Protein AF-A0A7X8USH6-F1 (afdb_monomer)

Mean predicted aligned error: 8.1 Å

pLDDT: mean 85.69, std 13.37, range [30.23, 98.62]

Sequence (557 aa):
MNNTFALDNEIVDFIRQTSTGDCYGAYLRNTLMELMAIDISDRTTAADADRNDANITDWLCREINDLIGQNAVIRQIPSQFILAEEAESATTESCTAGRANLKVTVPGAGSDGGSGLILHAHIDQAAPALPPRSAGERVFGRGICEGQAQFALLLAQIKLLAEIENKLGRKPTRERVYQFTIGGYCPENDAPSNATDEDDAAFPVLLLQPTGLLPVVGQFGWLSYSCRLTSTNRQQSPALEIFPFVVEEIEKESNRLRAESDHPSFDAARVRHYPTCLGSFGAVTERFCPQVAIEIVAHSKANPQRIAMKIIEFLEEAMNGYVGQYGDKAAEHDSATGQARLERHFDLRILPDSEAQRFRIDVFGCRAGGP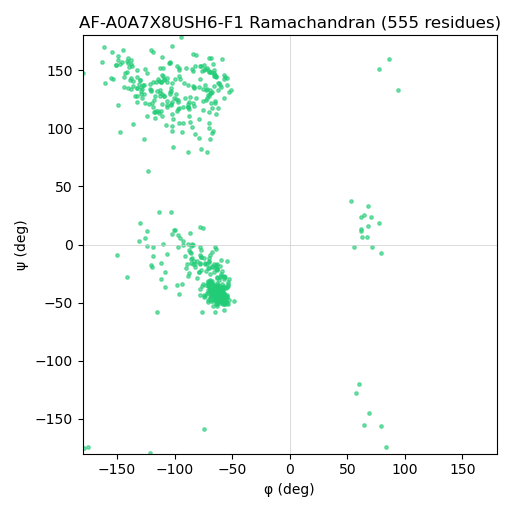RLDDGDNAIGKAAYMLGALLRIAGHFPAVQACGRLLDDGGDDRTLILRGGQCFTANHQLDEVRQRLNAAARRGVENYCRARRQRFEPDMIAMDWDSSSHEAFVEPTDSAAVEALRLAFQAIGEPWPKPTAEDFGGKALAYQTRKHPVAVFGAGRPENIRWNEGYIDIPDLQKSLAISALAAWSLIR

Solvent-accessible surface area (backbone atoms only — not comparable to full-atom values): 29026 Å² total; per-residue (Å²): 132,90,76,80,80,74,77,60,65,71,58,46,53,48,40,52,56,51,32,69,29,68,69,41,47,48,47,49,50,50,49,41,48,52,55,43,68,50,63,57,37,70,77,91,52,72,71,58,48,57,54,31,55,47,51,51,49,54,50,49,54,49,54,50,37,74,54,58,42,90,63,50,51,78,44,78,43,67,43,43,67,74,67,56,92,73,78,91,49,89,71,57,63,72,74,34,66,97,41,59,22,42,38,36,37,33,74,32,78,47,89,80,83,62,65,34,38,36,39,35,22,34,52,36,27,65,59,74,71,49,79,54,46,74,58,93,61,34,42,36,21,42,34,30,19,53,12,37,48,32,36,35,42,51,53,51,37,55,40,51,56,43,46,39,31,74,74,71,71,51,70,46,29,27,34,38,34,40,37,47,36,57,40,65,84,37,81,74,34,23,20,55,40,77,55,70,44,72,92,55,63,54,22,29,25,47,37,32,35,29,46,52,72,37,55,27,36,28,32,55,12,35,44,34,38,42,35,42,31,34,40,85,56,94,82,82,54,40,16,62,71,40,49,23,36,23,51,54,32,36,46,54,49,27,52,48,56,22,73,66,42,77,57,87,40,51,63,38,86,66,28,37,68,32,55,9,25,55,62,73,32,50,40,86,92,33,71,41,9,49,46,38,47,36,34,38,45,32,50,58,92,67,62,65,68,62,51,51,53,53,50,49,55,52,37,52,58,28,44,51,57,52,29,74,75,71,53,58,52,49,82,35,55,36,88,86,80,69,43,60,61,29,93,53,62,62,50,79,44,80,50,96,59,96,87,43,47,33,36,40,37,42,25,43,31,30,70,36,63,45,76,47,67,85,64,37,37,41,6,57,62,53,47,26,43,32,50,40,47,53,62,68,53,44,77,81,38,81,74,50,52,70,52,57,44,69,53,96,45,93,67,58,61,39,55,35,46,40,27,30,34,37,38,39,47,71,84,53,55,57,70,57,52,50,53,51,47,50,52,21,36,52,49,8,44,47,50,39,20,58,77,69,73,46,81,76,55,74,79,35,51,47,79,47,74,46,68,86,38,44,66,27,47,69,54,57,78,82,30,67,28,44,41,22,44,48,52,17,30,52,68,74,71,40,78,77,70,85,51,30,40,46,73,77,68,38,41,65,51,43,32,45,81,60,61,22,38,53,22,35,37,19,30,29,40,48,80,30,37,29,81,81,72,4,35,33,47,43,68,42,42,25,54,32,38,35,35,52,44,42,16,51,48,66,59,20,94

Structure (mmCIF, N/CA/C/O backbone):
data_AF-A0A7X8USH6-F1
#
_entry.id   AF-A0A7X8USH6-F1
#
loop_
_atom_site.group_PDB
_atom_site.id
_atom_site.type_symbol
_atom_site.label_atom_id
_atom_site.label_alt_id
_atom_site.label_comp_id
_atom_site.label_asym_id
_atom_site.label_entity_id
_atom_site.label_seq_id
_atom_site.pdbx_PDB_ins_code
_atom_site.Cartn_x
_atom_site.Cartn_y
_atom_site.Cartn_z
_atom_site.occupancy
_atom_site.B_iso_or_equiv
_atom_site.auth_seq_id
_atom_site.auth_comp_id
_atom_site.auth_asym_id
_atom_site.auth_atom_id
_atom_site.pdbx_PDB_model_num
ATOM 1 N N . MET A 1 1 ? 5.604 -15.700 34.650 1.00 32.34 1 MET A N 1
ATOM 2 C CA . MET A 1 1 ? 4.329 -15.936 35.359 1.00 32.34 1 MET A CA 1
ATOM 3 C C . MET A 1 1 ? 3.222 -15.704 34.348 1.00 32.34 1 MET A C 1
ATOM 5 O O . MET A 1 1 ? 3.032 -14.569 33.940 1.00 32.34 1 MET A O 1
ATOM 9 N N . ASN A 1 2 ? 2.589 -16.778 33.875 1.00 30.23 2 ASN A N 1
ATOM 10 C CA . ASN A 1 2 ? 1.515 -16.731 32.883 1.00 30.23 2 ASN A CA 1
ATOM 11 C C . ASN A 1 2 ? 0.206 -16.336 33.573 1.00 30.23 2 ASN A C 1
ATOM 13 O O . ASN A 1 2 ? -0.507 -17.208 34.058 1.00 30.23 2 ASN A O 1
ATOM 17 N N . ASN A 1 3 ? -0.102 -15.042 33.625 1.00 34.00 3 ASN A N 1
ATOM 18 C CA . ASN A 1 3 ? -1.482 -14.592 33.781 1.00 34.00 3 ASN A CA 1
ATOM 19 C C . ASN A 1 3 ? -1.971 -14.159 32.401 1.00 34.00 3 ASN A C 1
ATOM 21 O O . ASN A 1 3 ? -1.908 -12.989 32.038 1.00 34.00 3 ASN A O 1
ATOM 25 N N . THR A 1 4 ? -2.423 -15.125 31.606 1.00 44.06 4 THR A N 1
ATOM 26 C CA . THR A 1 4 ? -3.233 -14.849 30.421 1.00 44.06 4 THR A CA 1
ATOM 27 C C . THR A 1 4 ? -4.552 -14.281 30.936 1.00 44.06 4 THR A C 1
ATOM 29 O O . THR A 1 4 ? -5.406 -15.020 31.424 1.00 44.06 4 THR A O 1
ATOM 32 N N . PHE A 1 5 ? -4.693 -12.955 30.936 1.00 56.34 5 PHE A N 1
ATOM 33 C CA . PHE A 1 5 ? -5.919 -12.302 31.380 1.00 56.34 5 PHE A CA 1
ATOM 34 C C . PHE A 1 5 ? -7.044 -12.622 30.388 1.00 56.34 5 PHE A C 1
ATOM 36 O O . PHE A 1 5 ? -7.189 -11.952 29.365 1.00 56.34 5 PHE A O 1
ATOM 43 N N . ALA A 1 6 ? -7.855 -13.634 30.691 1.00 73.00 6 ALA A N 1
ATOM 44 C CA . ALA A 1 6 ? -9.068 -13.923 29.936 1.00 73.00 6 ALA A CA 1
ATOM 45 C C . ALA A 1 6 ? -9.994 -12.692 29.923 1.00 73.00 6 ALA A C 1
ATOM 47 O O . ALA A 1 6 ? -10.051 -11.930 30.895 1.00 73.00 6 ALA A O 1
ATOM 48 N N . LEU A 1 7 ? -10.670 -12.454 28.800 1.00 87.31 7 LEU A N 1
ATOM 49 C CA . LEU A 1 7 ? -11.732 -11.452 28.710 1.00 87.31 7 LEU A CA 1
ATOM 50 C C . LEU A 1 7 ? -12.937 -11.908 29.547 1.00 87.31 7 LEU A C 1
ATOM 52 O O . LEU A 1 7 ? -13.165 -13.106 29.699 1.00 87.31 7 LEU A O 1
ATOM 56 N N . ASP A 1 8 ? -13.677 -10.957 30.119 1.00 90.75 8 ASP A N 1
ATOM 57 C CA . ASP A 1 8 ? -14.882 -11.260 30.898 1.00 90.75 8 ASP A CA 1
ATOM 58 C C . ASP A 1 8 ? -15.945 -11.876 29.976 1.00 90.75 8 ASP A C 1
ATOM 60 O O . ASP A 1 8 ? -16.346 -11.251 28.992 1.00 90.75 8 ASP A O 1
ATOM 64 N N . ASN A 1 9 ? -16.394 -13.094 30.293 1.00 92.44 9 ASN A N 1
ATOM 65 C CA . ASN A 1 9 ? -17.360 -13.834 29.482 1.00 92.44 9 ASN A CA 1
ATOM 66 C C . ASN A 1 9 ? -18.669 -13.061 29.279 1.00 92.44 9 ASN A C 1
ATOM 68 O O . ASN A 1 9 ? -19.236 -13.129 28.193 1.00 92.44 9 ASN A O 1
ATOM 72 N N . GLU A 1 10 ? -19.130 -12.301 30.278 1.00 95.12 10 GLU A N 1
ATOM 73 C CA . GLU A 1 10 ? -20.361 -11.511 30.163 1.00 95.12 10 GLU A CA 1
ATOM 74 C C . GLU A 1 10 ? -20.215 -10.422 29.090 1.00 95.12 10 GLU A C 1
ATOM 76 O O . GLU A 1 10 ? -21.109 -10.210 28.270 1.00 95.12 10 GLU A O 1
ATOM 81 N N . ILE A 1 11 ? -19.046 -9.781 29.041 1.00 95.25 11 ILE A N 1
ATOM 82 C CA . ILE A 1 11 ? -18.720 -8.747 28.053 1.00 95.25 11 ILE A CA 1
ATOM 83 C C . ILE A 1 11 ? -18.546 -9.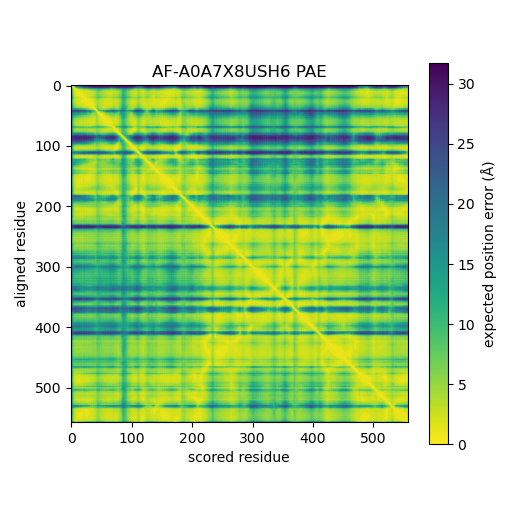366 26.667 1.00 95.25 11 ILE A C 1
ATOM 85 O O . ILE A 1 11 ? -19.043 -8.821 25.681 1.00 95.25 11 ILE A O 1
ATOM 89 N N . VAL A 1 12 ? -17.872 -10.517 26.588 1.00 96.00 12 VAL A N 1
ATOM 90 C CA . VAL A 1 12 ? -17.695 -11.268 25.339 1.00 96.00 12 VAL A CA 1
ATOM 91 C C . VAL A 1 12 ? -19.044 -11.660 24.744 1.00 96.00 12 VAL A C 1
ATOM 93 O O . VAL A 1 12 ? -19.302 -11.382 23.571 1.00 96.00 12 VAL A O 1
ATOM 96 N N . ASP A 1 13 ? -19.924 -12.258 25.547 1.00 96.12 13 ASP A N 1
ATOM 97 C CA . ASP A 1 13 ? -21.250 -12.678 25.105 1.00 96.12 13 ASP A CA 1
ATOM 98 C C . ASP A 1 13 ? -22.106 -11.478 24.688 1.00 96.12 13 ASP A C 1
ATOM 100 O O . ASP A 1 13 ? -22.746 -11.527 23.633 1.00 96.12 13 ASP A O 1
ATOM 104 N N . PHE A 1 14 ? -22.060 -10.383 25.455 1.00 97.25 14 PHE A N 1
ATOM 105 C CA . PHE A 1 14 ? -22.763 -9.149 25.119 1.00 97.25 14 PHE A CA 1
ATOM 106 C C . PHE A 1 14 ? -22.295 -8.569 23.781 1.00 97.25 14 PHE A C 1
ATOM 108 O O . PHE A 1 14 ? -23.129 -8.298 22.914 1.00 97.25 14 PHE A O 1
ATOM 115 N N . ILE A 1 15 ? -20.981 -8.414 23.572 1.00 97.00 15 ILE A N 1
ATOM 116 C CA . ILE A 1 15 ? -20.431 -7.885 22.317 1.00 97.00 15 ILE A CA 1
ATOM 117 C C . ILE A 1 15 ? -20.802 -8.796 21.148 1.00 97.00 15 ILE A C 1
ATOM 119 O O . ILE A 1 15 ? -21.286 -8.301 20.129 1.00 97.00 15 ILE A O 1
ATOM 123 N N . ARG A 1 16 ? -20.633 -10.116 21.284 1.00 94.56 16 ARG A N 1
ATOM 124 C CA . ARG A 1 16 ? -20.923 -11.077 20.211 1.00 94.56 16 ARG A CA 1
ATOM 125 C C . ARG A 1 16 ? -22.391 -11.027 19.787 1.00 94.56 16 ARG A C 1
ATOM 127 O O . ARG A 1 16 ? -22.678 -10.964 18.594 1.00 94.56 16 ARG A O 1
ATOM 134 N N . GLN A 1 17 ? -23.314 -11.040 20.748 1.00 94.81 17 GLN A N 1
ATOM 135 C CA . GLN A 1 17 ? -24.752 -11.001 20.463 1.00 94.81 17 GLN A CA 1
ATOM 136 C C . GLN A 1 17 ? -25.180 -9.650 19.887 1.00 94.81 17 GLN A C 1
ATOM 138 O O . GLN A 1 17 ? -25.958 -9.592 18.940 1.00 94.81 17 GLN A O 1
ATOM 143 N N . THR A 1 18 ? -24.659 -8.561 20.446 1.00 95.94 18 THR A N 1
ATOM 144 C CA . THR A 1 18 ? -25.104 -7.211 20.099 1.00 95.94 18 THR A CA 1
ATOM 145 C C . THR A 1 18 ? -24.584 -6.781 18.727 1.00 95.94 18 THR A C 1
ATOM 147 O O . THR A 1 18 ? -25.359 -6.296 17.906 1.00 95.94 18 THR A O 1
ATOM 150 N N . SER A 1 19 ? -23.298 -7.012 18.440 1.00 94.62 19 SER A N 1
ATOM 151 C CA . SER A 1 19 ? -22.668 -6.631 17.164 1.00 94.62 19 SER A CA 1
ATOM 152 C C . SER A 1 19 ? -23.262 -7.356 15.952 1.00 94.62 19 SER A C 1
ATOM 154 O O . SER A 1 19 ? -23.402 -6.755 14.888 1.00 94.62 19 SER A O 1
ATOM 156 N N . THR A 1 20 ? -23.661 -8.621 16.111 1.00 92.00 20 THR A N 1
ATOM 157 C CA . THR A 1 20 ? -24.249 -9.440 15.036 1.00 92.00 20 THR A CA 1
ATOM 158 C C . THR A 1 20 ? -25.760 -9.257 14.878 1.00 92.00 20 THR A C 1
ATOM 160 O O . THR A 1 20 ? -26.336 -9.752 13.914 1.00 92.00 20 THR A O 1
ATOM 163 N N . GLY A 1 21 ? -26.413 -8.522 15.782 1.00 92.88 21 GLY A N 1
ATOM 164 C CA . GLY A 1 21 ? -27.853 -8.288 15.732 1.00 92.88 21 GLY A CA 1
ATOM 165 C C . GLY A 1 21 ? -28.287 -7.299 14.644 1.00 92.88 21 GLY A C 1
ATOM 166 O O . GLY A 1 21 ? -27.552 -6.376 14.282 1.00 92.88 21 GLY A O 1
ATOM 167 N N . ASP A 1 22 ? -29.537 -7.439 14.194 1.00 94.81 22 ASP A N 1
ATOM 168 C CA . ASP A 1 22 ? -30.151 -6.608 13.144 1.00 94.81 22 ASP A CA 1
ATOM 169 C C . ASP A 1 22 ? -30.062 -5.104 13.433 1.00 94.81 22 ASP A C 1
ATOM 171 O O . ASP A 1 22 ? -29.888 -4.301 12.517 1.00 94.81 22 ASP A O 1
ATOM 175 N N . CYS A 1 23 ? -30.128 -4.708 14.709 1.00 95.50 23 CYS A N 1
ATOM 176 C CA . CYS A 1 23 ? -29.997 -3.311 15.121 1.00 95.50 23 CYS A CA 1
ATOM 177 C C . CYS A 1 23 ? -28.646 -2.709 14.709 1.00 95.50 23 CYS A C 1
ATOM 179 O O . CYS A 1 23 ? -28.606 -1.587 14.208 1.00 95.50 23 CYS A O 1
ATOM 181 N N . TYR A 1 24 ? -27.546 -3.445 14.894 1.00 96.88 24 TYR A N 1
ATOM 182 C CA . TYR A 1 24 ? -26.216 -2.977 14.502 1.00 96.88 24 TYR A CA 1
ATOM 183 C C . TYR A 1 24 ? -26.000 -3.067 12.995 1.00 96.88 24 TYR A C 1
ATOM 185 O O . TYR A 1 24 ? -25.398 -2.163 12.422 1.00 96.88 24 TYR A O 1
ATOM 193 N N . GLY A 1 25 ? -26.552 -4.091 12.337 1.00 96.56 25 GLY A N 1
ATOM 194 C CA . GLY A 1 25 ? -26.558 -4.164 10.876 1.00 96.56 25 GLY A CA 1
ATOM 195 C C . GLY A 1 25 ? -27.290 -2.976 10.234 1.00 96.56 25 GLY A C 1
ATOM 196 O O . GLY A 1 25 ? -26.803 -2.394 9.263 1.00 96.56 25 GLY A O 1
ATOM 197 N N . ALA A 1 26 ? -28.430 -2.570 10.801 1.00 96.50 26 ALA A N 1
ATOM 198 C CA . ALA A 1 26 ? -29.177 -1.390 10.372 1.00 96.50 26 ALA A CA 1
ATOM 199 C C . ALA A 1 26 ? -28.424 -0.088 10.675 1.00 96.50 26 ALA A C 1
ATOM 201 O O . ALA A 1 26 ? -28.343 0.770 9.801 1.00 96.50 26 ALA A O 1
ATOM 202 N N . TYR A 1 27 ? -27.837 0.040 11.871 1.00 96.75 27 TYR A N 1
ATOM 203 C CA . TYR A 1 27 ? -27.025 1.200 12.246 1.00 96.75 27 TYR A CA 1
ATOM 204 C C . TYR A 1 27 ? -25.860 1.401 11.271 1.00 96.75 27 TYR A C 1
ATOM 206 O O . TYR A 1 27 ? -25.796 2.429 10.609 1.00 96.75 27 TYR A O 1
ATOM 214 N N . LEU A 1 28 ? -25.011 0.382 11.091 1.00 96.50 28 LEU A N 1
ATOM 215 C CA . LEU A 1 28 ? -23.858 0.430 10.184 1.00 96.50 28 LEU A CA 1
ATOM 216 C C . LEU A 1 28 ? -24.264 0.814 8.758 1.00 96.50 28 LEU A C 1
ATOM 218 O O . LEU A 1 28 ? -23.618 1.650 8.129 1.00 96.50 28 LEU A O 1
ATOM 222 N N . ARG A 1 29 ? -25.359 0.233 8.254 1.00 95.88 29 ARG A N 1
ATOM 223 C CA . ARG A 1 29 ? -25.892 0.553 6.928 1.00 95.88 29 ARG A CA 1
ATOM 224 C C . ARG A 1 29 ? -26.350 2.004 6.834 1.00 95.88 29 ARG A C 1
ATOM 226 O O . ARG A 1 29 ? -25.988 2.675 5.877 1.00 95.88 29 ARG A O 1
ATOM 233 N N . ASN A 1 30 ? -27.152 2.473 7.784 1.00 94.81 30 ASN A N 1
ATOM 234 C CA . ASN A 1 30 ? -27.706 3.824 7.747 1.00 94.81 30 ASN A CA 1
ATOM 235 C C . ASN A 1 30 ? -26.597 4.870 7.886 1.00 94.81 30 ASN A C 1
ATOM 237 O O . ASN A 1 30 ? -26.527 5.773 7.061 1.00 94.81 30 ASN A O 1
ATOM 241 N N . THR A 1 31 ? -25.669 4.674 8.828 1.00 93.88 31 THR A N 1
ATOM 242 C CA . THR A 1 31 ? -24.485 5.525 8.995 1.00 93.88 31 THR A CA 1
ATOM 243 C C . THR A 1 31 ? -23.664 5.597 7.709 1.00 93.88 31 THR A C 1
ATOM 245 O O . THR A 1 31 ? -23.284 6.683 7.291 1.00 93.88 31 THR A O 1
ATOM 248 N N . LEU A 1 32 ? -23.431 4.468 7.031 1.00 91.69 32 LEU A N 1
ATOM 249 C CA . LEU A 1 32 ? -22.741 4.457 5.737 1.00 91.69 32 LEU A CA 1
ATOM 250 C C . LEU A 1 32 ? -23.489 5.240 4.655 1.00 91.69 32 LEU A C 1
ATOM 252 O O . LEU A 1 32 ? -22.879 6.025 3.935 1.00 91.69 32 LEU A O 1
ATOM 256 N N . MET A 1 33 ? -24.800 5.026 4.529 1.00 90.88 33 MET A N 1
ATOM 257 C CA . MET A 1 33 ? -25.626 5.729 3.544 1.00 90.88 33 MET A CA 1
ATOM 258 C C . MET A 1 33 ? -25.633 7.245 3.794 1.00 90.88 33 MET A C 1
ATOM 260 O O . MET A 1 33 ? -25.631 8.014 2.836 1.00 90.88 33 MET A O 1
ATOM 264 N N . GLU A 1 34 ? -25.627 7.678 5.055 1.00 90.31 34 GLU A N 1
ATOM 265 C CA . GLU A 1 34 ? -25.542 9.092 5.430 1.00 90.31 34 GLU A CA 1
ATOM 266 C C . GLU A 1 34 ? -24.158 9.680 5.155 1.00 90.31 34 GLU A C 1
ATOM 268 O O . GLU A 1 34 ? -24.061 10.708 4.488 1.00 90.31 34 GLU A O 1
ATOM 273 N N . LEU A 1 35 ? -23.091 9.003 5.594 1.00 86.94 35 LEU A N 1
ATOM 274 C CA . LEU A 1 35 ? -21.706 9.416 5.352 1.00 86.94 35 LEU A CA 1
ATOM 275 C C . LEU A 1 35 ? -21.430 9.620 3.864 1.00 86.94 35 LEU A C 1
ATOM 277 O O . LEU A 1 35 ? -20.860 10.627 3.466 1.00 86.94 35 LEU A O 1
ATOM 281 N N . MET A 1 36 ? -21.887 8.688 3.034 1.00 83.88 36 MET A N 1
ATOM 282 C CA . MET A 1 36 ? -21.711 8.749 1.586 1.00 83.88 36 MET A CA 1
ATOM 283 C C . MET A 1 36 ? -22.560 9.816 0.889 1.00 83.88 36 MET A C 1
ATOM 285 O O . MET A 1 36 ? -22.310 10.136 -0.273 1.00 83.88 36 MET A O 1
ATOM 289 N N . ALA A 1 37 ? -23.593 10.339 1.551 1.00 84.12 37 ALA A N 1
ATOM 290 C CA . ALA A 1 37 ? -24.348 11.478 1.041 1.00 84.12 37 ALA A CA 1
ATOM 291 C C . ALA A 1 37 ? -23.597 12.804 1.259 1.00 84.12 37 ALA A C 1
ATOM 293 O O . ALA A 1 37 ? -23.936 13.804 0.623 1.00 84.12 37 ALA A O 1
ATOM 294 N N . ILE A 1 38 ? -22.586 12.815 2.134 1.00 82.19 38 ILE A N 1
ATOM 295 C CA . ILE A 1 38 ? -21.684 13.944 2.337 1.00 82.19 38 ILE A CA 1
ATOM 296 C C . ILE A 1 38 ? -20.539 13.800 1.334 1.00 82.19 38 ILE A C 1
ATOM 298 O O . ILE A 1 38 ? -19.777 12.837 1.367 1.00 82.19 38 ILE A O 1
ATOM 302 N N . ASP A 1 39 ? -20.419 14.760 0.419 1.00 78.56 39 ASP A N 1
ATOM 303 C CA . ASP A 1 39 ? -19.298 14.784 -0.516 1.00 78.56 39 ASP A CA 1
ATOM 304 C C . ASP A 1 39 ? -18.014 15.135 0.240 1.00 78.56 39 ASP A C 1
ATOM 306 O O . ASP A 1 39 ? -17.797 16.280 0.614 1.00 78.56 39 ASP A O 1
ATOM 310 N N . ILE A 1 40 ? -17.177 14.135 0.478 1.00 73.62 40 ILE A N 1
ATOM 311 C CA . ILE A 1 40 ? -15.864 14.259 1.124 1.00 73.62 40 ILE A CA 1
ATOM 312 C C . ILE A 1 40 ? -14.741 13.922 0.137 1.00 73.62 40 ILE A C 1
ATOM 314 O O . ILE A 1 40 ? -13.699 13.384 0.516 1.00 73.62 40 ILE A O 1
ATOM 318 N N . SER A 1 41 ? -14.994 14.152 -1.157 1.00 70.69 41 SER A N 1
ATOM 319 C CA . SER A 1 41 ? -14.057 13.787 -2.207 1.00 70.69 41 SER A CA 1
ATOM 320 C C . SER A 1 41 ? -12.970 14.830 -2.458 1.00 70.69 41 SER A C 1
ATOM 322 O O . SER A 1 41 ? -13.186 16.037 -2.328 1.00 70.69 41 SER A O 1
ATOM 324 N N . ASP A 1 42 ? -11.792 14.360 -2.872 1.00 58.44 42 ASP A N 1
ATOM 325 C CA . ASP A 1 42 ? -10.674 15.231 -3.237 1.00 58.44 42 ASP A CA 1
ATOM 326 C C . ASP A 1 42 ? -10.966 16.004 -4.557 1.00 58.44 42 ASP A C 1
ATOM 328 O O . ASP A 1 42 ? -10.592 15.571 -5.646 1.00 58.44 42 ASP A O 1
ATOM 332 N N . ARG A 1 43 ? -11.554 17.210 -4.412 1.00 65.31 43 ARG A N 1
ATOM 333 C CA . ARG A 1 43 ? -11.451 18.440 -5.255 1.00 65.31 43 ARG A CA 1
ATOM 334 C C . ARG A 1 43 ? -12.469 18.734 -6.381 1.00 65.31 43 ARG A C 1
ATOM 336 O O . ARG A 1 43 ? -12.598 17.986 -7.343 1.00 65.31 43 ARG A O 1
ATOM 343 N N . THR A 1 44 ? -12.938 20.001 -6.366 1.00 50.50 44 THR A N 1
ATOM 344 C CA . THR A 1 44 ? -12.977 20.939 -7.527 1.00 50.50 44 THR A CA 1
ATOM 345 C C . THR A 1 44 ? -12.639 22.406 -7.163 1.00 50.50 44 THR A C 1
ATOM 347 O O . THR A 1 44 ? -12.101 23.106 -8.019 1.00 50.50 44 THR A O 1
ATOM 350 N N . THR A 1 45 ? -12.876 22.890 -5.924 1.00 61.72 45 THR A N 1
ATOM 351 C CA . THR A 1 45 ? -12.449 24.231 -5.430 1.00 61.72 45 THR A CA 1
ATOM 352 C C . THR A 1 45 ? -12.158 24.250 -3.912 1.00 61.72 45 THR A C 1
ATOM 354 O O . THR A 1 45 ? -12.623 23.370 -3.195 1.00 61.72 45 THR A O 1
ATOM 357 N N . ALA A 1 46 ? -11.429 25.260 -3.404 1.00 63.94 46 ALA A N 1
ATOM 358 C CA . ALA A 1 46 ? -11.130 25.416 -1.966 1.00 63.94 46 ALA A CA 1
ATOM 359 C C . ALA A 1 46 ? -12.376 25.707 -1.100 1.00 63.94 46 ALA A C 1
ATOM 361 O O . ALA A 1 46 ? -12.501 25.190 0.002 1.00 63.94 46 ALA A O 1
ATOM 362 N N . ALA A 1 47 ? -13.337 26.476 -1.620 1.00 65.81 47 ALA A N 1
ATOM 363 C CA . ALA A 1 47 ? -14.567 26.800 -0.893 1.00 65.81 47 ALA A CA 1
ATOM 364 C C . ALA A 1 47 ? -15.494 25.582 -0.717 1.00 65.81 47 ALA A C 1
ATOM 366 O O . ALA A 1 47 ? -16.221 25.492 0.272 1.00 65.81 47 ALA A O 1
ATOM 367 N N . ASP A 1 48 ? -15.480 24.646 -1.674 1.00 68.06 48 ASP A N 1
ATOM 368 C CA . ASP A 1 48 ? -16.215 23.386 -1.543 1.00 68.06 48 ASP A CA 1
ATOM 369 C C . ASP A 1 48 ? -15.587 22.490 -0.465 1.00 68.06 48 ASP A C 1
ATOM 371 O O . ASP A 1 48 ? -16.327 21.880 0.303 1.00 68.06 48 ASP A O 1
ATOM 375 N N . ALA A 1 49 ? -14.251 22.471 -0.363 1.00 67.19 49 ALA A N 1
ATOM 376 C CA . ALA A 1 49 ? -13.524 21.710 0.653 1.00 67.19 49 ALA A CA 1
ATOM 377 C C . ALA A 1 49 ? -13.839 22.203 2.074 1.00 67.19 49 ALA A C 1
ATOM 379 O O . ALA A 1 49 ? -14.282 21.406 2.894 1.00 67.19 49 ALA A O 1
ATOM 380 N N . ASP A 1 50 ? -13.735 23.512 2.333 1.00 71.00 50 ASP A N 1
ATOM 381 C CA . ASP A 1 50 ? -14.051 24.094 3.648 1.00 71.00 50 ASP A CA 1
ATOM 382 C C . ASP A 1 50 ? -15.488 23.772 4.084 1.00 71.00 50 ASP A C 1
ATOM 384 O O . ASP A 1 50 ? -15.747 23.400 5.229 1.00 71.00 50 ASP A O 1
ATOM 388 N N . ARG A 1 51 ? -16.449 23.893 3.157 1.00 76.25 51 ARG A N 1
ATOM 389 C CA . ARG A 1 51 ? -17.859 23.589 3.431 1.00 76.25 51 ARG A CA 1
ATOM 390 C C . ARG A 1 51 ? -18.064 22.107 3.735 1.00 76.25 51 ARG A C 1
ATOM 392 O O . ARG A 1 51 ? -18.840 21.777 4.628 1.00 76.25 51 ARG A O 1
ATOM 399 N N . ASN A 1 52 ? -17.426 21.222 2.979 1.00 77.19 52 ASN A N 1
ATOM 400 C CA . ASN A 1 52 ? -17.592 19.782 3.134 1.00 77.19 52 ASN A CA 1
ATOM 401 C C . ASN A 1 52 ? -16.913 19.269 4.413 1.00 77.19 52 ASN A C 1
ATOM 403 O O . ASN A 1 52 ? -17.539 18.512 5.154 1.00 77.19 52 ASN A O 1
ATOM 407 N N . ASP A 1 53 ? -15.708 19.756 4.726 1.00 77.31 53 ASP A N 1
ATOM 408 C CA . ASP A 1 53 ? -14.992 19.466 5.973 1.00 77.31 53 ASP A CA 1
ATOM 409 C C . ASP A 1 53 ? -15.769 19.993 7.197 1.00 77.31 53 ASP A C 1
ATOM 411 O O . ASP A 1 53 ? -15.887 19.301 8.214 1.00 77.31 53 ASP A O 1
ATOM 415 N N . ALA A 1 54 ? -16.382 21.179 7.096 1.00 81.56 54 ALA A N 1
ATOM 416 C CA . ALA A 1 54 ? -17.282 21.689 8.130 1.00 81.56 54 ALA A CA 1
ATOM 417 C C . ALA A 1 54 ? -18.531 20.804 8.283 1.00 81.56 54 ALA A C 1
ATOM 419 O O . ALA A 1 54 ? -18.874 20.418 9.397 1.00 81.56 54 ALA A O 1
ATOM 420 N N . ASN A 1 55 ? -19.173 20.416 7.174 1.00 85.12 55 ASN A N 1
ATOM 421 C CA . ASN A 1 55 ? -20.363 19.562 7.194 1.00 85.12 55 ASN A CA 1
ATOM 422 C C . ASN A 1 55 ? -20.091 18.204 7.851 1.00 85.12 55 ASN A C 1
ATOM 424 O O . ASN A 1 55 ? -20.895 17.754 8.672 1.0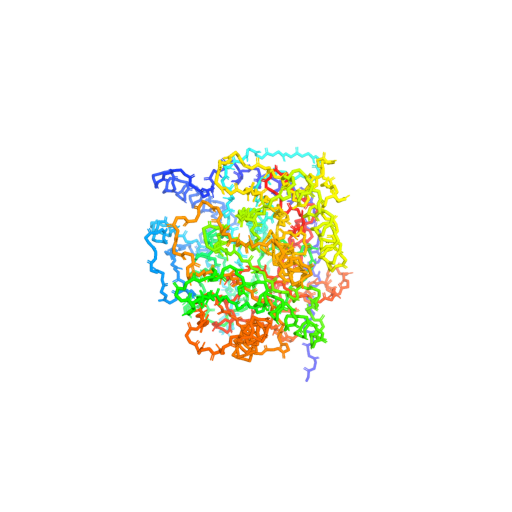0 85.12 55 ASN A O 1
ATOM 428 N N . ILE A 1 56 ? -18.980 17.547 7.500 1.00 85.12 56 ILE A N 1
ATOM 429 C CA . ILE A 1 56 ? -18.635 16.256 8.097 1.00 85.12 56 ILE A CA 1
ATOM 430 C C . ILE A 1 56 ? -18.243 16.406 9.564 1.00 85.12 56 ILE A C 1
ATOM 432 O O . ILE A 1 56 ? -18.640 15.579 10.381 1.00 85.12 56 ILE A O 1
ATOM 436 N N . THR A 1 57 ? -17.532 17.477 9.920 1.00 86.69 57 THR A N 1
ATOM 437 C CA . THR A 1 57 ? -17.160 17.747 11.311 1.00 86.69 57 THR A CA 1
ATOM 438 C C . THR A 1 57 ? -18.393 17.992 12.172 1.00 86.69 57 THR A C 1
ATOM 440 O O . THR A 1 57 ? -18.517 17.394 13.239 1.00 86.69 57 THR A O 1
ATOM 443 N N . ASP A 1 58 ? -19.337 18.808 11.700 1.00 89.25 58 ASP A N 1
ATOM 444 C CA . ASP A 1 58 ? -20.590 19.084 12.400 1.00 89.25 58 ASP A CA 1
ATOM 445 C C . ASP A 1 58 ? -21.436 17.817 12.542 1.00 89.25 58 ASP A C 1
ATOM 447 O O . ASP A 1 58 ? -21.958 17.535 13.623 1.00 89.25 58 ASP A O 1
ATOM 451 N N . TRP A 1 59 ? -21.558 17.027 11.469 1.00 91.38 59 TRP A N 1
ATOM 452 C CA . TRP A 1 59 ? -22.266 15.749 11.516 1.00 91.38 59 TRP A CA 1
ATOM 453 C C . TRP A 1 59 ? -21.615 14.798 12.529 1.00 91.38 59 TRP A C 1
ATOM 455 O O . TRP A 1 59 ? -22.305 14.311 13.421 1.00 91.38 59 TRP A O 1
ATOM 465 N N . LEU A 1 60 ? -20.291 14.632 12.484 1.00 89.94 60 LEU A N 1
ATOM 466 C CA . LEU A 1 60 ? -19.553 13.751 13.387 1.00 89.94 60 LEU A CA 1
ATOM 467 C C . LEU A 1 60 ? -19.666 14.204 14.851 1.00 89.94 60 LEU A C 1
ATOM 469 O O . LEU A 1 60 ? -19.884 13.380 15.738 1.00 89.94 60 LEU A O 1
ATOM 473 N N . CYS A 1 61 ? -19.568 15.509 15.116 1.00 90.69 61 CYS A N 1
ATOM 474 C CA . CYS A 1 61 ? -19.752 16.057 16.459 1.00 90.69 61 CYS A CA 1
ATOM 475 C C . CYS A 1 61 ? -21.149 15.755 17.009 1.00 90.69 61 CYS A C 1
ATOM 477 O O . CYS A 1 61 ? -21.275 15.425 18.188 1.00 90.69 61 CYS A O 1
ATOM 479 N N . ARG A 1 62 ? -22.200 15.866 16.185 1.00 91.81 62 ARG A N 1
ATOM 480 C CA . ARG A 1 62 ? -23.566 15.512 16.606 1.00 91.81 62 ARG A CA 1
ATOM 481 C C . ARG A 1 62 ? -23.678 14.028 16.924 1.00 91.81 62 ARG A C 1
ATOM 483 O O . ARG A 1 62 ? -24.083 13.702 18.032 1.00 91.81 62 ARG A O 1
ATOM 490 N N . GLU A 1 63 ? -23.228 13.160 16.020 1.00 92.94 63 GLU A N 1
ATOM 491 C CA . GLU A 1 63 ? -23.288 11.708 16.226 1.00 92.94 63 GLU A CA 1
ATOM 492 C C . GLU A 1 63 ? -22.553 11.285 17.504 1.00 92.94 63 GLU A C 1
ATOM 494 O O . GLU A 1 63 ? -23.093 10.554 18.328 1.00 92.94 63 GLU A O 1
ATOM 499 N N . ILE A 1 64 ? -21.340 11.792 17.743 1.00 92.50 64 ILE A N 1
ATOM 500 C CA . ILE A 1 64 ? -20.587 11.470 18.965 1.00 92.50 64 ILE A CA 1
ATOM 501 C C . ILE A 1 64 ? -21.326 11.950 20.218 1.00 92.50 64 ILE A C 1
ATOM 503 O O . ILE A 1 64 ? -21.420 11.203 21.195 1.00 92.50 64 ILE A O 1
ATOM 507 N N . ASN A 1 65 ? -21.857 13.175 20.205 1.00 92.12 65 ASN A N 1
ATOM 508 C CA . ASN A 1 65 ? -22.616 13.701 21.338 1.00 92.12 65 ASN A CA 1
ATOM 509 C C . ASN A 1 65 ? -23.887 12.880 21.604 1.00 92.12 65 ASN A C 1
ATOM 511 O O . ASN A 1 65 ? -24.223 12.655 22.764 1.00 92.12 65 ASN A O 1
ATOM 515 N N . ASP A 1 66 ? -24.557 12.380 20.568 1.00 92.06 66 ASP A N 1
ATOM 516 C CA . ASP A 1 66 ? -25.734 11.522 20.724 1.00 92.06 66 ASP A CA 1
ATOM 517 C C . ASP A 1 66 ? -25.367 10.135 21.280 1.00 92.06 66 ASP A C 1
ATOM 519 O O . ASP A 1 66 ? -26.128 9.547 22.053 1.00 92.06 66 ASP A O 1
ATOM 523 N N . LEU A 1 67 ? -24.182 9.616 20.940 1.00 92.50 67 LEU A N 1
ATOM 524 C CA . LEU A 1 67 ? -23.713 8.308 21.401 1.00 92.50 67 LEU A CA 1
ATOM 525 C C . LEU A 1 67 ? -23.194 8.309 22.844 1.00 92.50 67 LEU A C 1
ATOM 527 O O . LEU A 1 67 ? -23.467 7.365 23.589 1.00 92.50 67 LEU A O 1
ATOM 531 N N . ILE A 1 68 ? -22.402 9.314 23.228 1.00 90.06 68 ILE A N 1
ATOM 532 C CA . ILE A 1 68 ? -21.678 9.329 24.514 1.00 90.06 68 ILE A CA 1
ATOM 533 C C . ILE A 1 68 ? -21.837 10.622 25.321 1.00 90.06 68 ILE A C 1
ATOM 535 O O . ILE A 1 68 ? -21.279 10.731 26.416 1.00 90.06 68 ILE A O 1
ATOM 539 N N . GLY A 1 69 ? -22.636 11.578 24.846 1.00 83.12 69 GLY A N 1
ATOM 540 C CA . GLY A 1 69 ? -22.879 12.848 25.527 1.00 83.12 69 GLY A CA 1
ATOM 541 C C . GLY A 1 69 ? -21.626 13.716 25.647 1.00 83.12 69 GLY A C 1
ATOM 542 O O . GLY A 1 69 ? -20.650 13.560 24.919 1.00 83.12 69 GLY A O 1
ATOM 543 N N . GLN A 1 70 ? -21.623 14.603 26.645 1.00 78.75 70 GLN A N 1
ATOM 544 C CA . GLN A 1 70 ? -20.494 15.497 26.952 1.00 78.75 70 GLN A CA 1
ATOM 545 C C . GLN A 1 70 ? -19.315 14.790 27.649 1.00 78.75 70 GLN A C 1
ATOM 547 O O . GLN A 1 70 ? -18.433 15.447 28.195 1.00 78.75 70 GLN A O 1
ATOM 552 N N . ASN A 1 71 ? -19.289 13.455 27.651 1.00 82.38 71 ASN A N 1
ATOM 553 C CA . ASN A 1 71 ? -18.204 12.680 28.251 1.00 82.38 71 ASN A CA 1
ATOM 554 C C . ASN A 1 71 ? -16.943 12.647 27.372 1.00 82.38 71 ASN A C 1
ATOM 556 O O . ASN A 1 71 ? -15.940 12.080 27.791 1.00 82.38 71 ASN A O 1
ATOM 560 N N . ALA A 1 72 ? -16.981 13.219 26.166 1.00 89.69 72 ALA A N 1
ATOM 561 C CA . ALA A 1 72 ? -15.845 13.290 25.258 1.00 89.69 72 ALA A CA 1
ATOM 562 C C . ALA A 1 72 ? -15.303 14.715 25.116 1.00 89.69 72 ALA A C 1
ATOM 564 O O . ALA A 1 72 ? -16.056 15.687 25.075 1.00 89.69 72 ALA A O 1
ATOM 565 N N . VAL A 1 73 ? -13.986 14.824 24.957 1.00 91.38 73 VAL A N 1
ATOM 566 C CA . VAL A 1 73 ? -13.317 16.044 24.507 1.00 91.38 73 VAL A CA 1
ATOM 567 C C . VAL A 1 73 ? -13.057 15.912 23.013 1.00 91.38 73 VAL A C 1
ATOM 569 O O . VAL A 1 73 ? -12.282 15.058 22.588 1.00 91.38 73 VAL A O 1
ATOM 572 N N . ILE A 1 74 ? -13.704 16.759 22.216 1.00 91.00 74 ILE A N 1
ATOM 573 C CA . ILE A 1 74 ? -13.541 16.793 20.760 1.00 91.00 74 ILE A CA 1
ATOM 574 C C . ILE A 1 74 ? -12.599 17.945 20.399 1.00 91.00 74 ILE A C 1
ATOM 576 O O . ILE A 1 74 ? -12.826 19.086 20.802 1.00 91.00 74 ILE A O 1
ATOM 580 N N . ARG A 1 75 ? -11.536 17.651 19.646 1.00 90.00 75 ARG A N 1
ATOM 581 C CA . ARG A 1 75 ? -10.551 18.626 19.162 1.00 90.00 75 ARG A CA 1
ATOM 582 C C . ARG A 1 75 ? -10.374 18.489 17.655 1.00 90.00 75 ARG A C 1
ATOM 584 O O . ARG A 1 75 ? -10.250 17.380 17.142 1.00 90.00 75 ARG A O 1
ATOM 591 N N . GLN A 1 76 ? -10.309 19.621 16.964 1.00 87.06 76 GLN A N 1
ATOM 592 C CA . GLN A 1 76 ? -9.816 19.680 15.592 1.00 87.06 76 GLN A CA 1
ATOM 593 C C . GLN A 1 76 ? -8.298 19.858 15.631 1.00 87.06 76 GLN A C 1
ATOM 595 O O . GLN A 1 76 ? -7.798 20.799 16.248 1.00 87.06 76 GLN A O 1
ATOM 600 N N . ILE A 1 77 ? -7.575 18.940 15.002 1.00 85.06 77 ILE A N 1
ATOM 601 C CA . ILE A 1 77 ? -6.119 18.959 14.897 1.00 85.06 77 ILE A CA 1
ATOM 602 C C . ILE A 1 77 ? -5.773 19.344 13.459 1.00 85.06 77 ILE A C 1
ATOM 604 O O . ILE A 1 77 ? -6.157 18.611 12.547 1.00 85.06 77 ILE A O 1
ATOM 608 N N . PRO A 1 78 ? -5.074 20.467 13.217 1.00 82.12 78 PRO A N 1
ATOM 609 C CA . PRO A 1 78 ? -4.695 20.863 11.865 1.00 82.12 78 PRO A CA 1
ATOM 610 C C . PRO A 1 78 ? -4.001 19.720 11.116 1.00 82.12 78 PRO A C 1
ATOM 612 O O . PRO A 1 78 ? -3.102 19.064 11.658 1.00 82.12 78 PRO A O 1
ATOM 615 N N . SER A 1 79 ? -4.420 19.469 9.876 1.00 75.25 79 SER A N 1
ATOM 616 C CA . SER A 1 79 ? -3.750 18.475 9.042 1.00 75.25 79 SER A CA 1
ATOM 617 C C . SER A 1 79 ? -2.386 19.015 8.627 1.00 75.25 79 SER A C 1
ATOM 619 O O . SER A 1 79 ? -2.278 20.142 8.148 1.00 75.25 79 SER A O 1
ATOM 621 N N . GLN A 1 80 ? -1.336 18.227 8.838 1.00 70.75 80 GLN A N 1
ATOM 622 C CA . GLN A 1 80 ? 0.041 18.610 8.540 1.00 70.75 80 GLN A CA 1
ATOM 623 C C . GLN A 1 80 ? 0.801 17.419 7.970 1.00 70.75 80 GLN A C 1
ATOM 625 O O . GLN A 1 80 ? 0.571 16.277 8.366 1.00 70.75 80 GLN A O 1
ATOM 630 N N . PHE A 1 81 ? 1.752 17.713 7.091 1.00 65.50 81 PHE A N 1
ATOM 631 C CA . PHE A 1 81 ? 2.683 16.732 6.556 1.00 65.50 81 PHE A CA 1
ATOM 632 C C . PHE A 1 81 ? 3.740 16.386 7.605 1.00 65.50 81 PHE A C 1
ATOM 634 O O . PHE A 1 81 ? 4.430 17.273 8.099 1.00 65.50 81 PHE A O 1
ATOM 641 N N . ILE A 1 82 ? 3.865 15.103 7.951 1.00 66.56 82 ILE A N 1
ATOM 642 C CA . ILE A 1 82 ? 4.756 14.661 9.041 1.00 66.56 82 ILE A CA 1
ATOM 643 C C . ILE A 1 82 ? 5.795 13.604 8.637 1.00 66.56 82 ILE A C 1
ATOM 645 O O . ILE A 1 82 ? 6.569 13.180 9.496 1.00 66.56 82 ILE A O 1
ATOM 649 N N . LEU A 1 83 ? 5.801 13.159 7.372 1.00 56.50 83 LEU A N 1
ATOM 650 C CA . LEU A 1 83 ? 6.795 12.217 6.825 1.00 56.50 83 LEU A CA 1
ATOM 651 C C . LEU A 1 83 ? 7.624 12.782 5.655 1.00 56.50 83 LEU A C 1
ATOM 653 O O . LEU A 1 83 ? 8.605 12.159 5.269 1.00 56.50 83 LEU A O 1
ATOM 657 N N . ALA A 1 84 ? 7.274 13.947 5.103 1.00 49.50 84 ALA A N 1
ATOM 658 C CA . ALA A 1 84 ? 8.048 14.595 4.045 1.00 49.50 84 ALA A CA 1
ATOM 659 C C . ALA A 1 84 ? 8.887 15.729 4.648 1.00 49.50 84 ALA A C 1
ATOM 661 O O . ALA A 1 84 ? 8.333 16.756 5.032 1.00 49.50 84 ALA A O 1
ATOM 662 N N . GLU A 1 85 ? 10.208 15.556 4.747 1.00 39.25 85 GLU A N 1
ATOM 663 C CA . GLU A 1 85 ? 11.092 16.637 5.214 1.00 39.25 85 GLU A CA 1
ATOM 664 C C . GLU A 1 85 ? 11.221 17.792 4.205 1.00 39.25 85 GLU A C 1
ATOM 666 O O . GLU A 1 85 ? 11.512 18.904 4.626 1.00 39.25 85 GLU A O 1
ATOM 671 N N . GLU A 1 86 ? 10.918 17.612 2.915 1.00 41.62 86 GLU A N 1
ATOM 672 C CA . GLU A 1 86 ? 10.935 18.709 1.931 1.00 41.62 86 GLU A CA 1
ATOM 673 C C . GLU A 1 86 ? 9.871 18.494 0.842 1.00 41.62 86 GLU A C 1
ATOM 675 O O . GLU A 1 86 ? 10.074 17.770 -0.132 1.00 41.62 86 GLU A O 1
ATOM 680 N N . ALA A 1 87 ? 8.705 19.124 0.997 1.00 38.81 87 ALA A N 1
ATOM 681 C CA . ALA A 1 87 ? 7.695 19.212 -0.054 1.00 38.81 87 ALA A CA 1
ATOM 682 C C . ALA A 1 87 ? 7.959 20.450 -0.930 1.00 38.81 87 ALA A C 1
ATOM 684 O O . ALA A 1 87 ? 7.329 21.491 -0.770 1.00 38.81 87 ALA A O 1
ATOM 685 N N . GLU A 1 88 ? 8.906 20.354 -1.865 1.00 35.00 88 GLU A N 1
ATOM 686 C CA . GLU A 1 88 ? 9.302 21.468 -2.747 1.00 35.00 88 GLU A CA 1
ATOM 687 C C . GLU A 1 88 ? 8.326 21.745 -3.917 1.00 35.00 88 GLU A C 1
ATOM 689 O O . GLU A 1 88 ? 8.653 22.471 -4.856 1.00 35.00 88 GLU A O 1
ATOM 694 N N . SER A 1 89 ? 7.097 21.211 -3.891 1.00 39.53 89 SER A N 1
ATOM 695 C CA . SER A 1 89 ? 6.109 21.463 -4.949 1.00 39.53 89 SER A CA 1
ATOM 696 C C . SER A 1 89 ? 4.910 22.281 -4.453 1.00 39.53 89 SER A C 1
ATOM 698 O O . SER A 1 89 ? 4.277 21.969 -3.448 1.00 39.53 89 SER A O 1
ATOM 700 N N . ALA A 1 90 ? 4.553 23.337 -5.186 1.00 32.28 90 ALA A N 1
ATOM 701 C CA . ALA A 1 90 ? 3.421 24.223 -4.883 1.00 32.28 90 ALA A CA 1
ATOM 702 C C . ALA A 1 90 ? 2.034 23.530 -4.938 1.00 32.28 90 ALA A C 1
ATOM 704 O O . ALA A 1 90 ? 1.016 24.149 -4.636 1.00 32.28 90 ALA A O 1
ATOM 705 N N . THR A 1 91 ? 1.966 22.249 -5.317 1.00 46.62 91 THR A N 1
ATOM 706 C CA . THR A 1 91 ? 0.753 21.418 -5.242 1.00 46.62 91 THR A CA 1
ATOM 707 C C . THR A 1 91 ? 0.468 20.901 -3.829 1.00 46.62 91 THR A C 1
ATOM 709 O O . THR A 1 91 ? -0.697 20.655 -3.510 1.00 46.62 91 THR A O 1
ATOM 712 N N . THR A 1 92 ? 1.493 20.818 -2.977 1.00 47.97 92 THR A N 1
ATOM 713 C CA . THR A 1 92 ? 1.453 20.154 -1.663 1.00 47.97 92 THR A CA 1
ATOM 714 C C . THR A 1 92 ? 0.674 20.959 -0.612 1.00 47.97 92 THR A C 1
ATOM 716 O O . THR A 1 92 ? -0.199 20.417 0.057 1.00 47.97 92 THR A O 1
ATOM 719 N N . GLU A 1 93 ? 0.872 22.283 -0.515 1.00 49.09 93 GLU A N 1
ATOM 720 C CA . GLU A 1 93 ? 0.127 23.141 0.435 1.00 49.09 93 GLU A CA 1
ATOM 721 C C . GLU A 1 93 ? -1.397 23.107 0.205 1.00 49.09 93 GLU A C 1
ATOM 723 O O . GLU A 1 93 ? -2.176 23.259 1.142 1.00 49.09 93 GLU A O 1
ATOM 728 N N . SER A 1 94 ? -1.846 22.844 -1.028 1.00 55.03 94 SER A N 1
ATOM 729 C CA . SER A 1 94 ? -3.275 22.848 -1.366 1.00 55.03 94 SER A CA 1
ATOM 730 C C . SER A 1 94 ? -4.075 21.672 -0.789 1.00 55.03 94 SER A C 1
ATOM 732 O O . SER A 1 94 ? -5.296 21.768 -0.707 1.00 55.03 94 SER A O 1
ATOM 734 N N . CYS A 1 95 ? -3.427 20.561 -0.411 1.00 56.97 95 CYS A N 1
ATOM 735 C CA . CYS A 1 95 ? -4.110 19.354 0.082 1.00 56.97 95 CYS A CA 1
ATOM 736 C C . CYS A 1 95 ? -4.529 19.447 1.556 1.00 56.97 95 CYS A C 1
ATOM 738 O O . CYS A 1 95 ? -5.491 18.793 1.957 1.00 56.97 95 CYS A O 1
ATOM 740 N N . THR A 1 96 ? -3.789 20.214 2.359 1.00 62.19 96 THR A N 1
ATOM 741 C CA . THR A 1 96 ? -3.910 20.252 3.828 1.00 62.19 96 THR A CA 1
ATOM 742 C C . THR A 1 96 ? -4.269 21.630 4.371 1.00 62.19 96 THR A C 1
ATOM 744 O O . THR A 1 96 ? -4.770 21.725 5.492 1.00 62.19 96 THR A O 1
ATOM 747 N N . ALA A 1 97 ? -4.060 22.702 3.596 1.00 65.00 97 ALA A N 1
ATOM 748 C CA . ALA A 1 97 ? -4.379 24.060 4.020 1.00 65.00 97 ALA A CA 1
ATOM 749 C C . ALA A 1 97 ? -5.858 24.206 4.407 1.00 65.00 97 ALA A C 1
ATOM 751 O O . ALA A 1 97 ? -6.750 23.893 3.625 1.00 65.00 97 ALA A O 1
ATOM 752 N N . GLY A 1 98 ? -6.103 24.707 5.622 1.00 67.31 98 GLY A N 1
ATOM 753 C CA . GLY A 1 98 ? -7.449 24.960 6.151 1.00 67.31 98 GLY A CA 1
ATOM 754 C C . GLY A 1 98 ? -8.180 23.727 6.686 1.00 67.31 98 GLY A C 1
ATOM 755 O O . GLY A 1 98 ? -9.220 23.885 7.319 1.00 67.31 98 GLY A O 1
ATOM 756 N N . ARG A 1 99 ? -7.628 22.520 6.506 1.00 76.38 99 ARG A N 1
ATOM 757 C CA . ARG A 1 99 ? -8.286 21.273 6.901 1.00 76.38 99 ARG A CA 1
ATOM 758 C C . ARG A 1 99 ? -7.797 20.758 8.258 1.00 76.38 99 ARG A C 1
ATOM 760 O O . ARG A 1 99 ? -6.657 21.003 8.668 1.00 76.38 99 ARG A O 1
ATOM 767 N N . ALA A 1 100 ? -8.641 20.000 8.953 1.00 80.31 100 ALA A N 1
ATOM 768 C CA . ALA A 1 100 ? -8.313 19.421 10.253 1.00 80.31 100 ALA A CA 1
ATOM 769 C C . ALA A 1 100 ? -8.804 17.976 10.396 1.00 80.31 100 ALA A C 1
ATOM 771 O O . ALA A 1 100 ? -9.904 17.626 9.979 1.00 80.31 100 ALA A O 1
ATOM 772 N N . ASN A 1 101 ? -7.991 17.154 11.052 1.00 85.56 101 ASN A N 1
ATOM 773 C CA . ASN A 1 101 ? -8.395 15.857 11.575 1.00 85.56 101 ASN A CA 1
ATOM 774 C C . ASN A 1 101 ? -9.260 16.059 12.826 1.00 85.56 101 ASN A C 1
ATOM 776 O O . ASN A 1 101 ? -9.031 16.999 13.593 1.00 85.56 101 ASN A O 1
ATOM 780 N N . LEU A 1 102 ? -10.192 15.147 13.104 1.00 88.31 102 LEU A N 1
ATOM 781 C CA . LEU A 1 102 ? -10.928 15.154 14.368 1.00 88.31 102 LEU A CA 1
ATOM 782 C C . LEU A 1 102 ? -10.324 14.144 15.347 1.00 88.31 102 LEU A C 1
ATOM 784 O O . LEU A 1 102 ? -10.209 12.955 15.050 1.00 88.31 102 LEU A O 1
ATOM 788 N N . LYS A 1 103 ? -9.962 14.620 16.539 1.00 91.75 103 LYS A N 1
ATOM 789 C CA . LYS A 1 103 ? -9.541 13.802 17.679 1.00 91.75 103 LYS A CA 1
ATOM 790 C C . LYS A 1 103 ? -10.626 13.842 18.747 1.00 91.75 103 LYS A C 1
ATOM 792 O O . LYS A 1 103 ? -11.067 14.914 19.158 1.00 91.75 103 LYS A O 1
ATOM 797 N N . VAL A 1 104 ? -11.049 12.669 19.201 1.00 93.25 104 VAL A N 1
ATOM 798 C CA . VAL A 1 104 ? -12.110 12.501 20.194 1.00 93.25 104 VAL A CA 1
ATOM 799 C C . VAL A 1 104 ? -11.548 11.693 21.345 1.00 93.25 104 VAL A C 1
ATOM 801 O O . VAL A 1 104 ? -11.280 10.501 21.208 1.00 93.25 104 VAL A O 1
ATOM 804 N N . THR A 1 105 ? -11.374 12.345 22.483 1.00 93.81 105 THR A N 1
ATOM 805 C CA . THR A 1 105 ? -10.815 11.732 23.683 1.00 93.81 105 THR A CA 1
ATOM 806 C C . THR A 1 105 ? -11.932 11.420 24.666 1.00 93.81 105 THR A C 1
ATOM 808 O O . THR A 1 105 ? -12.672 12.314 25.074 1.00 93.81 105 THR A O 1
ATOM 811 N N . VAL A 1 106 ? -12.056 10.152 25.057 1.00 93.50 106 VAL A N 1
ATOM 812 C CA . VAL A 1 106 ? -13.000 9.694 26.079 1.00 93.50 106 VAL A CA 1
ATOM 813 C C . VAL A 1 106 ? -12.201 9.196 27.284 1.00 93.50 106 VAL A C 1
ATOM 815 O O . VAL A 1 106 ? -11.511 8.176 27.163 1.00 93.50 106 VAL A O 1
ATOM 818 N N . PRO A 1 107 ? -12.285 9.876 28.439 1.00 90.56 107 PRO A N 1
ATOM 819 C CA . PRO A 1 107 ? -11.497 9.533 29.610 1.00 90.56 107 PRO A CA 1
ATOM 820 C C . PRO A 1 107 ? -11.903 8.164 30.168 1.00 90.56 107 PRO A C 1
ATOM 822 O O . PRO A 1 107 ? -13.056 7.732 30.061 1.00 90.56 107 PRO A O 1
ATOM 825 N N . GLY A 1 108 ? -10.934 7.485 30.779 1.00 88.25 108 GLY A N 1
ATOM 826 C CA . GLY A 1 108 ? -11.172 6.284 31.575 1.00 88.25 108 GLY A CA 1
ATOM 827 C C . GLY A 1 108 ? -11.641 6.617 32.993 1.00 88.25 108 GLY A C 1
ATOM 828 O O . GLY A 1 108 ? -11.485 7.737 33.474 1.00 88.25 108 GLY A O 1
ATOM 829 N N . ALA A 1 109 ? -12.205 5.627 33.683 1.00 85.19 109 ALA A N 1
ATOM 830 C CA . ALA A 1 109 ? -12.617 5.739 35.083 1.00 85.19 109 ALA A CA 1
ATOM 831 C C . ALA A 1 109 ? -11.478 5.476 36.091 1.00 85.19 109 ALA A C 1
ATOM 833 O O . ALA A 1 109 ? -11.667 5.689 37.288 1.00 85.19 109 ALA A O 1
ATOM 834 N N . GLY A 1 110 ? -10.331 4.961 35.637 1.00 72.31 110 GLY A N 1
ATOM 835 C CA . GLY A 1 110 ? -9.206 4.558 36.480 1.00 72.31 110 GLY A CA 1
ATOM 836 C C . GLY A 1 110 ? -8.195 5.680 36.716 1.00 72.31 110 GLY A C 1
ATOM 837 O O . GLY A 1 110 ? -8.008 6.563 35.885 1.00 72.31 110 GLY A O 1
ATOM 838 N N . SER A 1 111 ? -7.507 5.618 37.857 1.00 60.03 111 SER A N 1
ATOM 839 C CA . SER A 1 111 ? -6.412 6.524 38.240 1.00 60.03 111 SER A CA 1
ATOM 840 C C . SER A 1 111 ? -5.021 6.009 37.849 1.00 60.03 111 SER A C 1
ATOM 842 O O . SER A 1 111 ? -4.014 6.645 38.150 1.00 60.03 111 SER A O 1
ATOM 844 N N . ASP A 1 112 ? -4.952 4.833 37.227 1.00 57.84 112 ASP A N 1
ATOM 845 C CA . ASP A 1 112 ? -3.806 3.927 37.375 1.00 57.84 112 ASP A CA 1
ATOM 846 C C . ASP A 1 112 ? -2.651 4.202 36.396 1.00 57.84 112 ASP A C 1
ATOM 848 O O . ASP A 1 112 ? -1.712 3.415 36.307 1.00 57.84 112 ASP A O 1
ATOM 852 N N . GLY A 1 113 ? -2.686 5.325 35.669 1.00 57.53 113 GLY A N 1
ATOM 853 C CA . GLY A 1 113 ? -1.565 5.815 34.853 1.00 57.53 113 GLY A CA 1
ATOM 854 C C . GLY A 1 113 ? -1.111 4.890 33.713 1.00 57.53 113 GLY A C 1
ATOM 855 O O . GLY A 1 113 ? -0.025 5.084 33.175 1.00 57.53 113 GLY A O 1
ATOM 856 N N . GLY A 1 114 ? -1.899 3.868 33.360 1.00 64.81 114 GLY A N 1
ATOM 857 C CA . GLY A 1 114 ? -1.626 2.997 32.215 1.00 64.81 114 GLY A CA 1
ATOM 858 C C . GLY A 1 114 ? -1.861 3.715 30.884 1.00 64.81 114 GLY A C 1
ATOM 859 O O . GLY A 1 114 ? -2.708 4.604 30.808 1.00 64.81 114 GLY A O 1
ATOM 860 N N . SER A 1 115 ? -1.145 3.308 29.830 1.00 79.12 115 SER A N 1
ATOM 861 C CA . SER A 1 115 ? -1.340 3.859 28.483 1.00 79.12 115 SER A CA 1
ATOM 862 C C . SER A 1 115 ? -2.767 3.614 27.982 1.00 79.12 115 SER A C 1
ATOM 864 O O . SER A 1 115 ? -3.327 2.529 28.185 1.00 79.12 115 SER A O 1
ATOM 866 N N . GLY A 1 116 ? -3.354 4.636 27.355 1.00 91.38 116 GLY A N 1
ATOM 867 C CA . GLY A 1 116 ? -4.659 4.559 26.707 1.00 91.38 116 GLY A CA 1
ATOM 868 C C . GLY A 1 116 ? -4.606 3.799 25.382 1.00 91.38 116 GLY A C 1
ATOM 869 O O . GLY A 1 116 ? -3.703 3.004 25.135 1.00 91.38 116 GLY A O 1
ATOM 870 N N . LEU A 1 117 ? -5.594 4.028 24.523 1.00 95.25 117 LEU A N 1
ATOM 871 C CA . LEU A 1 117 ? -5.727 3.374 23.220 1.00 95.25 117 LEU A CA 1
ATOM 872 C C . LEU A 1 117 ? -6.023 4.403 22.134 1.00 95.25 117 LEU A C 1
ATOM 874 O O . LEU A 1 117 ? -6.933 5.211 22.306 1.00 95.25 117 LEU A O 1
ATOM 878 N N . ILE A 1 118 ? -5.340 4.302 20.995 1.00 96.50 118 ILE A N 1
ATOM 879 C CA . ILE A 1 118 ? -5.696 5.019 19.769 1.00 96.50 118 ILE A CA 1
ATOM 880 C C . ILE A 1 118 ? -6.470 4.086 18.832 1.00 96.50 118 ILE A C 1
ATOM 882 O O . ILE A 1 118 ? -6.029 2.984 18.506 1.00 96.50 118 ILE A O 1
ATOM 886 N N . LEU A 1 119 ? -7.616 4.557 18.358 1.00 96.06 119 LEU A N 1
ATOM 887 C CA . LEU A 1 119 ? -8.441 3.919 17.340 1.00 96.06 119 LEU A CA 1
ATOM 888 C C . LEU A 1 119 ? -8.542 4.861 16.149 1.00 96.06 119 LEU A C 1
ATOM 890 O O . LEU A 1 119 ? -9.036 5.979 16.286 1.00 96.06 119 LEU A O 1
ATOM 894 N N . HIS A 1 120 ? -8.058 4.429 14.990 1.00 93.75 120 HIS A N 1
ATOM 895 C CA . HIS A 1 120 ? -7.897 5.306 13.834 1.00 93.75 120 HIS A CA 1
ATOM 896 C C . HIS A 1 120 ? -8.695 4.801 12.634 1.00 93.75 120 HIS A C 1
ATOM 898 O O . HIS A 1 120 ? -8.571 3.637 12.265 1.00 93.75 120 HIS A O 1
ATOM 904 N N . ALA A 1 121 ? -9.419 5.697 11.963 1.00 90.44 121 ALA A N 1
ATOM 905 C CA . ALA A 1 121 ? -9.896 5.508 10.592 1.00 90.44 121 ALA A CA 1
ATOM 906 C C . ALA A 1 121 ? -9.754 6.825 9.808 1.00 90.44 121 ALA A C 1
ATOM 908 O O . ALA A 1 121 ? -9.808 7.907 10.395 1.00 90.44 121 ALA A O 1
ATOM 909 N N . HIS A 1 122 ? -9.599 6.737 8.488 1.00 85.25 122 HIS A N 1
ATOM 910 C CA . HIS A 1 122 ? -9.679 7.908 7.610 1.00 85.25 122 HIS A CA 1
ATOM 911 C C . HIS A 1 122 ? -11.017 7.921 6.878 1.00 85.25 122 HIS A C 1
ATOM 913 O O . HIS A 1 122 ? -11.649 6.874 6.719 1.00 85.25 122 HIS A O 1
ATOM 919 N N . ILE A 1 123 ? -11.454 9.102 6.452 1.00 77.19 123 ILE A N 1
ATOM 920 C CA . ILE A 1 123 ? -12.786 9.270 5.871 1.00 77.19 123 ILE A CA 1
ATOM 921 C C . ILE A 1 123 ? -12.788 9.518 4.363 1.00 77.19 123 ILE A C 1
ATOM 923 O O . ILE A 1 123 ? -13.798 9.241 3.725 1.00 77.19 123 ILE A O 1
ATOM 927 N N . ASP A 1 124 ? -11.695 10.030 3.792 1.00 70.56 124 ASP A N 1
ATOM 928 C CA . ASP A 1 124 ? -11.717 10.611 2.443 1.00 70.56 124 ASP A CA 1
ATOM 929 C C . ASP A 1 124 ? -12.170 9.632 1.363 1.00 70.56 124 ASP A C 1
ATOM 931 O O . ASP A 1 124 ? -12.094 8.412 1.523 1.00 70.56 124 ASP A O 1
ATOM 935 N N . GLN A 1 125 ? -12.609 10.201 0.240 1.00 71.62 125 GLN A N 1
ATOM 936 C CA . GLN A 1 125 ? -13.107 9.489 -0.929 1.00 71.62 125 GLN A CA 1
ATOM 937 C C . GLN A 1 125 ? -12.419 9.993 -2.210 1.00 71.62 125 GLN A C 1
ATOM 939 O O . GLN A 1 125 ? -12.222 11.190 -2.405 1.00 71.62 125 GLN A O 1
ATOM 944 N N . ALA A 1 126 ? -12.100 9.099 -3.148 1.00 68.38 126 ALA A N 1
ATOM 945 C CA . ALA A 1 126 ? -11.624 9.517 -4.467 1.00 68.38 126 ALA A CA 1
ATOM 946 C C . ALA A 1 126 ? -12.731 10.255 -5.255 1.00 68.38 126 ALA A C 1
ATOM 948 O O . ALA A 1 126 ? -13.877 9.800 -5.310 1.00 68.38 126 ALA A O 1
ATOM 949 N N . ALA A 1 127 ? -12.401 11.369 -5.914 1.00 67.31 127 ALA A N 1
ATOM 950 C CA . ALA A 1 127 ? -13.366 12.165 -6.679 1.00 67.31 127 ALA A CA 1
ATOM 951 C C . ALA A 1 127 ? -13.716 11.579 -8.065 1.00 67.31 127 ALA A C 1
ATOM 953 O O . ALA A 1 127 ? -12.907 10.873 -8.682 1.00 67.31 127 ALA A O 1
ATOM 954 N N . PRO A 1 128 ? -14.919 11.867 -8.614 1.00 71.00 128 PRO A N 1
ATOM 955 C CA . PRO A 1 128 ? -16.100 12.429 -7.938 1.00 71.00 128 PRO A CA 1
ATOM 956 C C . PRO A 1 128 ? -16.747 11.507 -6.889 1.00 71.00 128 PRO A C 1
ATOM 958 O O . PRO A 1 128 ? -16.672 10.278 -6.998 1.00 71.00 128 PRO A O 1
ATOM 961 N N . ALA A 1 129 ? -17.459 12.101 -5.929 1.00 73.44 129 ALA A N 1
ATOM 962 C CA . ALA A 1 129 ? -18.382 11.371 -5.068 1.00 73.44 129 ALA A CA 1
ATOM 963 C C . ALA A 1 129 ? -19.528 10.739 -5.881 1.00 73.44 129 ALA A C 1
ATOM 965 O O . ALA A 1 129 ? -20.064 11.340 -6.815 1.00 73.44 129 ALA A O 1
ATOM 966 N N . LEU A 1 130 ? -19.900 9.505 -5.531 1.00 77.25 130 LEU A N 1
ATOM 967 C CA . LEU A 1 130 ? -21.015 8.780 -6.143 1.00 77.25 130 LEU A CA 1
ATOM 968 C C . LEU A 1 130 ? -22.096 8.524 -5.092 1.00 77.25 130 LEU A C 1
ATOM 970 O O . LEU A 1 130 ? -21.748 8.167 -3.964 1.00 77.25 130 LEU A O 1
ATOM 974 N N . PRO A 1 131 ? -23.389 8.653 -5.447 1.00 79.88 131 PRO A N 1
ATOM 975 C CA . PRO A 1 131 ? -24.463 8.416 -4.499 1.00 79.88 131 PRO A CA 1
ATOM 976 C C . PRO A 1 131 ? -24.422 6.966 -3.997 1.00 79.88 131 PRO A C 1
ATOM 978 O O . PRO A 1 131 ? -24.212 6.044 -4.797 1.00 79.88 131 PRO A O 1
ATOM 981 N N . PRO A 1 132 ? -24.648 6.740 -2.694 1.00 79.06 132 PRO A N 1
ATOM 982 C CA . PRO A 1 132 ? -24.637 5.403 -2.133 1.00 79.06 132 PRO A CA 1
ATOM 983 C C . PRO A 1 132 ? -25.781 4.558 -2.680 1.00 79.06 132 PRO A C 1
ATOM 985 O O . PRO A 1 132 ? -26.904 5.029 -2.881 1.00 79.06 132 PRO A O 1
ATOM 988 N N . ARG A 1 133 ? -25.516 3.264 -2.856 1.00 89.12 133 ARG A N 1
ATOM 989 C CA . ARG A 1 133 ? -26.541 2.272 -3.187 1.00 89.12 133 ARG A CA 1
ATOM 990 C C . ARG A 1 133 ? -26.442 1.110 -2.219 1.00 89.12 133 ARG A C 1
ATOM 992 O O . ARG A 1 133 ? -25.366 0.568 -2.021 1.00 89.12 133 ARG A O 1
ATOM 999 N N . SER A 1 134 ? -27.566 0.654 -1.685 1.00 90.38 134 SER A N 1
ATOM 1000 C CA . SER A 1 134 ? -27.624 -0.601 -0.933 1.00 90.38 134 SER A CA 1
ATOM 1001 C C . SER A 1 134 ? -28.412 -1.658 -1.703 1.00 90.38 134 SER A C 1
ATOM 1003 O O . SER A 1 134 ? -29.354 -1.347 -2.435 1.00 90.38 134 SER A O 1
ATOM 1005 N N . ALA A 1 135 ? -28.006 -2.920 -1.577 1.00 90.44 135 ALA A N 1
ATOM 1006 C CA . ALA A 1 135 ? -28.767 -4.062 -2.071 1.00 90.44 135 ALA A CA 1
ATOM 1007 C C . ALA A 1 135 ? -28.508 -5.282 -1.182 1.00 90.44 135 ALA A C 1
ATOM 1009 O O . ALA A 1 135 ? -27.373 -5.739 -1.061 1.00 90.44 135 ALA A O 1
ATOM 1010 N N . GLY A 1 136 ? -29.566 -5.818 -0.568 1.00 90.38 136 GLY A N 1
ATOM 1011 C CA . GLY A 1 136 ? -29.445 -6.926 0.380 1.00 90.38 136 GLY A CA 1
ATOM 1012 C C . GLY A 1 136 ? -28.568 -6.543 1.572 1.00 90.38 136 GLY A C 1
ATOM 1013 O O . GLY A 1 136 ? -28.881 -5.589 2.282 1.00 90.38 136 GLY A O 1
ATOM 1014 N N . GLU A 1 137 ? -27.478 -7.277 1.772 1.00 92.25 137 GLU A N 1
ATOM 1015 C CA . GLU A 1 137 ? -26.481 -7.059 2.830 1.00 92.25 137 GLU A CA 1
ATOM 1016 C C . GLU A 1 137 ? -25.274 -6.231 2.374 1.00 92.25 137 GLU A C 1
ATOM 1018 O O . GLU A 1 137 ? -24.337 -6.039 3.142 1.00 92.25 137 GLU A O 1
ATOM 1023 N N . ARG A 1 138 ? -25.293 -5.713 1.142 1.00 93.88 138 ARG A N 1
ATOM 1024 C CA . ARG A 1 138 ? -24.197 -4.926 0.573 1.00 93.88 138 ARG A CA 1
ATOM 1025 C C . ARG A 1 138 ? -24.528 -3.454 0.484 1.00 93.88 138 ARG A C 1
ATOM 1027 O O . ARG A 1 138 ? -25.644 -3.079 0.109 1.00 93.88 138 ARG A O 1
ATOM 1034 N N . VAL A 1 139 ? -23.513 -2.637 0.727 1.00 92.06 139 VAL A N 1
ATOM 1035 C CA . VAL A 1 139 ? -23.505 -1.216 0.380 1.00 92.06 139 VAL A CA 1
ATOM 1036 C C . VAL A 1 139 ? -22.417 -0.990 -0.662 1.00 92.06 139 VAL A C 1
ATOM 1038 O O . VAL A 1 139 ? -21.306 -1.495 -0.531 1.00 92.06 139 VAL A O 1
ATOM 1041 N N . PHE A 1 140 ? -22.771 -0.281 -1.724 1.00 88.88 140 PHE A N 1
ATOM 1042 C CA . PHE A 1 140 ? -21.937 0.012 -2.878 1.00 88.88 140 PHE A CA 1
ATOM 1043 C C . PHE A 1 140 ? -21.609 1.494 -2.895 1.00 88.88 140 PHE A C 1
ATOM 1045 O O . PHE A 1 140 ? -22.482 2.334 -2.653 1.00 88.88 140 PHE A O 1
ATOM 1052 N N . GLY A 1 141 ? -20.365 1.790 -3.242 1.00 81.69 141 GLY A N 1
ATOM 1053 C CA . GLY A 1 141 ? -19.831 3.131 -3.200 1.00 81.69 141 GLY A CA 1
ATOM 1054 C C . GLY A 1 141 ? -18.390 3.206 -3.649 1.00 81.69 141 GLY A C 1
ATOM 1055 O O . GLY A 1 141 ? -17.595 2.302 -3.400 1.00 81.69 141 GLY A O 1
ATOM 1056 N N . ARG A 1 142 ? -18.027 4.328 -4.263 1.00 79.00 142 ARG A N 1
ATOM 1057 C CA . ARG A 1 142 ? -16.617 4.664 -4.446 1.00 79.00 142 ARG A CA 1
ATOM 1058 C C . ARG A 1 142 ? -16.001 4.996 -3.087 1.00 79.00 142 ARG A C 1
ATOM 1060 O O . ARG A 1 142 ? -16.600 5.747 -2.334 1.00 79.00 142 ARG A O 1
ATOM 1067 N N . GLY A 1 143 ? -14.832 4.435 -2.780 1.00 74.69 143 GLY A N 1
ATOM 1068 C CA . GLY A 1 143 ? -14.122 4.678 -1.514 1.00 74.69 143 GLY A CA 1
ATOM 1069 C C . GLY A 1 143 ? -14.765 4.044 -0.272 1.00 74.69 143 GLY A C 1
ATOM 1070 O O . GLY A 1 143 ? -14.179 4.098 0.807 1.00 74.69 143 GLY A O 1
ATOM 1071 N N . ILE A 1 144 ? -15.922 3.378 -0.415 1.00 85.06 144 ILE A N 1
ATOM 1072 C CA . ILE A 1 144 ? -16.688 2.861 0.727 1.00 85.06 144 ILE A CA 1
ATOM 1073 C C . ILE A 1 144 ? -15.887 1.864 1.563 1.00 85.06 144 ILE A C 1
ATOM 1075 O O . ILE A 1 144 ? -15.867 1.958 2.783 1.00 85.06 144 ILE A O 1
ATOM 1079 N N . CYS A 1 145 ? -15.213 0.919 0.906 1.00 85.31 145 CYS A N 1
ATOM 1080 C CA . CYS A 1 145 ? -14.454 -0.133 1.574 1.00 85.31 145 CYS A CA 1
ATOM 1081 C C . CYS A 1 145 ? -13.186 0.420 2.242 1.00 85.31 145 CYS A C 1
ATOM 1083 O O . CYS A 1 145 ? -12.763 -0.105 3.268 1.00 85.31 145 CYS A O 1
ATOM 1085 N N . GLU A 1 146 ? -12.594 1.466 1.666 1.00 77.94 146 GLU A N 1
ATOM 1086 C CA . GLU A 1 146 ? -11.277 1.983 2.041 1.00 77.94 146 GLU A CA 1
ATOM 1087 C C . GLU A 1 146 ? -11.324 2.788 3.342 1.00 77.94 146 GLU A C 1
ATOM 1089 O O . GLU A 1 146 ? -10.696 2.389 4.319 1.00 77.94 146 GLU A O 1
ATOM 1094 N N . GLY A 1 147 ? -12.145 3.843 3.392 1.00 83.31 147 GLY A N 1
ATOM 1095 C CA . GLY A 1 147 ? -12.236 4.727 4.560 1.00 83.31 147 GLY A CA 1
ATOM 1096 C C . GLY A 1 147 ? -13.597 4.703 5.256 1.00 83.31 147 GLY A C 1
ATOM 1097 O O . GLY A 1 147 ? -13.708 4.359 6.434 1.00 83.31 147 GLY A O 1
ATOM 1098 N N . GLN A 1 148 ? -14.670 5.018 4.523 1.00 87.38 148 GLN A N 1
ATOM 1099 C CA . GLN A 1 148 ? -16.002 5.281 5.097 1.00 87.38 148 GLN A CA 1
ATOM 1100 C C . GLN A 1 148 ? -16.578 4.099 5.897 1.00 87.38 148 GLN A C 1
ATOM 1102 O O . GLN A 1 148 ? -17.195 4.301 6.944 1.00 87.38 148 GLN A O 1
ATOM 1107 N N . ALA A 1 149 ? -16.351 2.858 5.458 1.00 92.19 149 ALA A N 1
ATOM 1108 C CA . ALA A 1 149 ? -16.739 1.659 6.202 1.00 92.19 149 ALA A CA 1
ATOM 1109 C C . ALA A 1 149 ? -16.003 1.540 7.540 1.00 92.19 149 ALA A C 1
ATOM 1111 O O . ALA A 1 149 ? -16.625 1.228 8.557 1.00 92.19 149 ALA A O 1
ATOM 1112 N N . GLN A 1 150 ? -14.705 1.843 7.562 1.00 92.94 150 GLN A N 1
ATOM 1113 C CA . GLN A 1 150 ? -13.899 1.818 8.785 1.00 92.94 150 GLN A CA 1
ATOM 1114 C C . GLN A 1 150 ? -14.276 2.972 9.724 1.00 92.94 150 GLN A C 1
ATOM 1116 O O . GLN A 1 150 ? -14.278 2.829 10.945 1.00 92.94 150 GLN A O 1
ATOM 1121 N N . PHE A 1 151 ? -14.683 4.103 9.156 1.00 91.62 151 PHE A N 1
ATOM 1122 C CA . PHE A 1 151 ? -15.210 5.235 9.902 1.00 91.62 151 PHE A CA 1
ATOM 1123 C C . PHE A 1 151 ? -16.554 4.907 10.576 1.00 91.62 151 PHE A C 1
ATOM 1125 O O . PHE A 1 151 ? -16.722 5.127 11.778 1.00 91.62 151 PHE A O 1
ATOM 1132 N N . ALA A 1 152 ? -17.507 4.323 9.839 1.00 94.38 152 ALA A N 1
ATOM 1133 C CA . ALA A 1 152 ? -18.780 3.862 10.400 1.00 94.38 152 ALA A CA 1
ATOM 1134 C C . ALA A 1 152 ? -18.568 2.791 11.486 1.00 94.38 152 ALA A C 1
ATOM 1136 O O . ALA A 1 152 ? -19.270 2.769 12.501 1.00 94.38 152 ALA A O 1
ATOM 1137 N N . LEU A 1 153 ? -17.560 1.935 11.299 1.00 95.81 153 LEU A N 1
ATOM 1138 C CA . LEU A 1 153 ? -17.132 0.941 12.275 1.00 95.81 153 LEU A CA 1
ATOM 1139 C C . LEU A 1 153 ? -16.646 1.580 13.590 1.00 95.81 153 LEU A C 1
ATOM 1141 O O . LEU A 1 153 ? -17.045 1.108 14.656 1.00 95.81 153 LEU A O 1
ATOM 1145 N N . LEU A 1 154 ? -15.874 2.676 13.548 1.00 95.50 154 LEU A N 1
ATOM 1146 C CA . LEU A 1 154 ? -15.486 3.418 14.759 1.00 95.50 154 LEU A CA 1
ATOM 1147 C C . LEU A 1 154 ? -16.694 3.975 15.515 1.00 95.50 154 LEU A C 1
ATOM 1149 O O . LEU A 1 154 ? -16.775 3.823 16.734 1.00 95.50 154 LEU A O 1
ATOM 1153 N N . LEU A 1 155 ? -17.659 4.573 14.813 1.00 96.19 155 LEU A N 1
ATOM 1154 C CA . LEU A 1 155 ? -18.881 5.084 15.443 1.00 96.19 155 LEU A CA 1
ATOM 1155 C C . LEU A 1 155 ? -19.697 3.963 16.095 1.00 96.19 155 LEU A C 1
ATOM 1157 O O . LEU A 1 155 ? -20.157 4.093 17.231 1.00 96.19 155 LEU A O 1
ATOM 1161 N N . ALA A 1 156 ? -19.836 2.827 15.409 1.00 97.25 156 ALA A N 1
ATOM 1162 C CA . ALA A 1 156 ? -20.499 1.655 15.966 1.00 97.25 156 ALA A CA 1
ATOM 1163 C C . ALA A 1 156 ? -19.761 1.114 17.203 1.00 97.25 156 ALA A C 1
ATOM 1165 O O . ALA A 1 156 ? -20.399 0.669 18.161 1.00 97.25 156 ALA A O 1
ATOM 1166 N N . GLN A 1 157 ? -18.430 1.196 17.220 1.00 96.19 157 GLN A N 1
ATOM 1167 C CA . GLN A 1 157 ? -17.622 0.807 18.369 1.00 96.19 157 GLN A CA 1
ATOM 1168 C C . GLN A 1 157 ? -17.822 1.755 19.560 1.00 96.19 157 GLN A C 1
ATOM 1170 O O . GLN A 1 157 ? -18.045 1.273 20.671 1.00 96.19 157 GLN A O 1
ATOM 1175 N N . ILE A 1 158 ? -17.839 3.076 19.339 1.00 96.00 158 ILE A N 1
ATOM 1176 C CA . ILE A 1 158 ? -18.170 4.074 20.375 1.00 96.00 158 ILE A CA 1
ATOM 1177 C C . ILE A 1 158 ? -19.526 3.739 21.001 1.00 96.00 158 ILE A C 1
ATOM 1179 O O . ILE A 1 158 ? -19.631 3.607 22.224 1.00 96.00 158 ILE A O 1
ATOM 1183 N N . LYS A 1 159 ? -20.542 3.523 20.156 1.00 96.50 159 LYS A N 1
ATOM 1184 C CA . LYS A 1 159 ? -21.889 3.130 20.578 1.00 96.50 159 LYS A CA 1
ATOM 1185 C C . LYS A 1 159 ? -21.872 1.860 21.428 1.00 96.50 159 LYS A C 1
ATOM 1187 O O . LYS A 1 159 ? -22.470 1.824 22.499 1.00 96.50 159 LYS A O 1
ATOM 1192 N N . LEU A 1 160 ? -21.183 0.815 20.968 1.00 96.56 160 LEU A N 1
ATOM 1193 C CA . LEU A 1 160 ? -21.154 -0.483 21.646 1.00 96.56 160 LEU A CA 1
ATOM 1194 C C . LEU A 1 160 ? -20.472 -0.415 23.013 1.00 96.56 160 LEU A C 1
ATOM 1196 O O . LEU A 1 160 ? -20.977 -0.978 23.982 1.00 96.56 160 LEU A O 1
ATOM 1200 N N . LEU A 1 161 ? -19.361 0.314 23.112 1.00 94.12 161 LEU A N 1
ATOM 1201 C CA . LEU A 1 161 ? -18.663 0.505 24.380 1.00 94.12 161 LEU A CA 1
ATOM 1202 C C . LEU A 1 161 ? -19.494 1.333 25.374 1.00 94.12 161 LEU A C 1
ATOM 1204 O O . LEU A 1 161 ? -19.475 1.042 26.569 1.00 94.12 161 LEU A O 1
ATOM 1208 N N . ALA A 1 162 ? -20.258 2.320 24.899 1.00 93.69 162 ALA A N 1
ATOM 1209 C CA . ALA A 1 162 ? -21.204 3.064 25.732 1.00 93.69 162 ALA A CA 1
ATOM 1210 C C . ALA A 1 162 ? -22.351 2.171 26.239 1.00 93.69 162 ALA A C 1
ATOM 1212 O O . ALA A 1 162 ? -22.782 2.275 27.387 1.00 93.69 162 ALA A O 1
ATOM 1213 N N . GLU A 1 163 ? -22.836 1.249 25.405 1.00 95.31 163 GLU A N 1
ATOM 1214 C CA . GLU A 1 163 ? -23.865 0.290 25.806 1.00 95.31 163 GLU A CA 1
ATOM 1215 C C . GLU A 1 163 ? -23.373 -0.710 26.858 1.00 95.31 163 GLU A C 1
ATOM 1217 O O . GLU A 1 163 ? -24.156 -1.068 27.736 1.00 95.31 163 GLU A O 1
ATOM 1222 N N . ILE A 1 164 ? -22.099 -1.116 26.828 1.00 94.50 164 ILE A N 1
ATOM 1223 C CA . ILE A 1 164 ? -21.489 -1.939 27.889 1.00 94.50 164 ILE A CA 1
ATOM 1224 C C . ILE A 1 164 ? -21.534 -1.202 29.233 1.00 94.50 164 ILE A C 1
ATOM 1226 O O . ILE A 1 164 ? -21.951 -1.781 30.237 1.00 94.50 164 ILE A O 1
ATOM 1230 N N . GLU A 1 165 ? -21.169 0.081 29.258 1.00 92.06 165 GLU A N 1
ATOM 1231 C CA . GLU A 1 165 ? -21.253 0.898 30.472 1.00 92.06 165 GLU A CA 1
ATOM 1232 C C . GLU A 1 165 ? -22.699 1.006 30.970 1.00 92.06 165 GLU A C 1
ATOM 1234 O O . GLU A 1 165 ? -22.974 0.740 32.140 1.00 92.06 165 GLU A O 1
ATOM 1239 N N . ASN A 1 166 ? -23.634 1.322 30.075 1.00 92.81 166 ASN A N 1
ATOM 1240 C CA . ASN A 1 166 ? -25.029 1.558 30.437 1.00 92.81 166 ASN A CA 1
ATOM 1241 C C . ASN A 1 166 ? -25.782 0.284 30.852 1.00 92.81 166 ASN A C 1
ATOM 1243 O O . ASN A 1 166 ? -26.647 0.344 31.724 1.00 92.81 166 ASN A O 1
ATOM 1247 N N . LYS A 1 167 ? -25.494 -0.860 30.220 1.00 95.12 167 LYS A N 1
ATOM 1248 C CA . LYS A 1 167 ? -26.239 -2.114 30.429 1.00 95.12 167 LYS A CA 1
ATOM 1249 C C . LYS A 1 167 ? -25.556 -3.064 31.406 1.00 95.12 167 LYS A C 1
ATOM 1251 O O . LYS A 1 167 ? -26.257 -3.755 32.138 1.00 95.12 167 LYS A O 1
ATOM 1256 N N . LEU A 1 168 ? -24.222 -3.105 31.425 1.00 95.31 168 LEU A N 1
ATOM 1257 C CA . LEU A 1 168 ? -23.445 -4.012 32.283 1.00 95.31 168 LEU A CA 1
ATOM 1258 C C . LEU A 1 168 ? -22.773 -3.289 33.461 1.00 95.31 168 LEU A C 1
ATOM 1260 O O . LEU A 1 168 ? -22.188 -3.935 34.328 1.00 95.31 168 LEU A O 1
ATOM 1264 N N . GLY A 1 169 ? -22.809 -1.952 33.504 1.00 92.25 169 GLY A N 1
ATOM 1265 C CA . GLY A 1 169 ? -22.157 -1.167 34.557 1.00 92.25 169 GLY A CA 1
ATOM 1266 C C . GLY A 1 169 ? -20.627 -1.236 34.519 1.00 92.25 169 GLY A C 1
ATOM 1267 O O . GLY A 1 169 ? -19.969 -0.903 35.505 1.00 92.25 169 GLY A O 1
ATOM 1268 N N . ARG A 1 170 ? -20.043 -1.696 33.405 1.00 91.50 170 ARG A N 1
ATOM 1269 C CA . ARG A 1 170 ? -18.593 -1.850 33.236 1.00 91.50 170 ARG A CA 1
ATOM 1270 C C . ARG A 1 170 ? -18.028 -0.630 32.523 1.00 91.50 170 ARG A C 1
ATOM 1272 O O . ARG A 1 170 ? -18.368 -0.377 31.372 1.00 91.50 170 ARG A O 1
ATOM 1279 N N . LYS A 1 171 ? -17.148 0.108 33.197 1.00 90.56 171 LYS A N 1
ATOM 1280 C CA . LYS A 1 171 ? -16.479 1.286 32.633 1.00 90.56 171 LYS A CA 1
ATOM 1281 C C . LYS A 1 171 ? -15.049 0.944 32.215 1.00 90.56 171 LYS A C 1
ATOM 1283 O O . LYS A 1 171 ? -14.369 0.266 32.986 1.00 90.56 171 LYS A O 1
ATOM 1288 N N . PRO A 1 172 ? -14.573 1.436 31.060 1.00 90.44 172 PRO A N 1
ATOM 1289 C CA . PRO A 1 172 ? -13.147 1.454 30.754 1.00 90.44 172 PRO A CA 1
ATOM 1290 C C . PRO A 1 172 ? -12.363 2.155 31.863 1.00 90.44 172 PRO A C 1
ATOM 1292 O O . PRO A 1 172 ? -12.787 3.204 32.351 1.00 90.44 172 PRO A O 1
ATOM 1295 N N . THR A 1 173 ? -11.224 1.599 32.264 1.00 90.69 173 THR A N 1
ATOM 1296 C CA . THR A 1 173 ? -10.343 2.226 33.257 1.00 90.69 173 THR A CA 1
ATOM 1297 C C . THR A 1 173 ? -9.356 3.184 32.604 1.00 90.69 173 THR A C 1
ATOM 1299 O O . THR A 1 173 ? -8.929 4.134 33.254 1.00 90.69 173 THR A O 1
ATOM 1302 N N . ARG A 1 174 ? -9.050 2.994 31.316 1.00 91.44 174 ARG A N 1
ATOM 1303 C CA . ARG A 1 174 ? -8.101 3.823 30.566 1.00 91.44 174 ARG A CA 1
ATOM 1304 C C . ARG A 1 174 ? -8.771 4.676 29.502 1.00 91.44 174 ARG A C 1
ATOM 1306 O O . ARG A 1 174 ? -9.900 4.420 29.079 1.00 91.44 174 ARG A O 1
ATOM 1313 N N . GLU A 1 175 ? -8.039 5.699 29.088 1.00 93.00 175 GLU A N 1
ATOM 1314 C CA . GLU A 1 175 ? -8.450 6.624 28.044 1.00 93.00 175 GLU A CA 1
ATOM 1315 C C . GLU A 1 175 ? -8.557 5.942 26.675 1.00 93.00 175 GLU A C 1
ATOM 1317 O O . GLU A 1 175 ? -7.795 5.032 26.335 1.00 93.00 175 GLU A O 1
ATOM 1322 N N . ARG A 1 176 ? -9.514 6.420 25.880 1.00 94.12 176 ARG A N 1
ATOM 1323 C CA . ARG A 1 176 ? -9.675 6.072 24.470 1.00 94.12 176 ARG A CA 1
ATOM 1324 C C . ARG A 1 176 ? -9.580 7.329 23.628 1.00 94.12 176 ARG A C 1
ATOM 1326 O O . ARG A 1 176 ? -10.291 8.297 23.890 1.00 94.12 176 ARG A O 1
ATOM 1333 N N . VAL A 1 177 ? -8.781 7.267 22.578 1.00 95.06 177 VAL A N 1
ATOM 1334 C CA . VAL A 1 177 ? -8.617 8.327 21.594 1.00 95.06 177 VAL A CA 1
ATOM 1335 C C . VAL A 1 177 ? -9.091 7.799 20.248 1.00 95.06 177 VAL A C 1
ATOM 1337 O O . VAL A 1 177 ? -8.487 6.895 19.679 1.00 95.06 177 VAL A O 1
ATOM 1340 N N . TYR A 1 178 ? -10.173 8.365 19.727 1.00 95.00 178 TYR A N 1
ATOM 1341 C CA . TYR A 1 178 ? -10.645 8.085 18.376 1.00 95.00 178 TYR A CA 1
ATOM 1342 C C . TYR A 1 178 ? -10.126 9.174 17.444 1.00 95.00 178 TYR A C 1
ATOM 1344 O O . TYR A 1 178 ? -10.331 10.365 17.693 1.00 95.00 178 TYR A O 1
ATOM 1352 N N . GLN A 1 179 ? -9.430 8.769 16.389 1.00 92.81 179 GLN A N 1
ATOM 1353 C CA . GLN A 1 179 ? -8.849 9.664 15.401 1.00 92.81 179 GLN A CA 1
ATOM 1354 C C . GLN A 1 179 ? -9.545 9.442 14.060 1.00 92.81 179 GLN A C 1
ATOM 1356 O O . GLN A 1 179 ? -9.456 8.368 13.465 1.00 92.81 179 GLN A O 1
ATOM 1361 N N . PHE A 1 180 ? -10.244 10.480 13.614 1.00 89.19 180 PHE A N 1
ATOM 1362 C CA . PHE A 1 180 ? -10.951 10.541 12.345 1.00 89.19 180 PHE A CA 1
ATOM 1363 C C . PHE A 1 180 ? -10.163 11.464 11.423 1.00 89.19 180 PHE A C 1
ATOM 1365 O O . PHE A 1 180 ? -10.157 12.684 11.613 1.00 89.19 180 PHE A O 1
ATOM 1372 N N . THR A 1 181 ? -9.426 10.877 10.485 1.00 84.56 181 THR A N 1
ATOM 1373 C CA . THR A 1 181 ? -8.457 11.621 9.676 1.00 84.56 181 THR A CA 1
ATOM 1374 C C . THR A 1 181 ? -8.935 11.876 8.256 1.00 84.56 181 THR A C 1
ATOM 1376 O O . THR A 1 181 ? -9.798 11.172 7.724 1.00 84.56 181 THR A O 1
ATOM 1379 N N . ILE A 1 182 ? -8.362 12.922 7.672 1.00 75.94 182 ILE A N 1
ATOM 1380 C CA . ILE A 1 182 ? -8.593 13.388 6.307 1.00 75.94 182 ILE A CA 1
ATOM 1381 C C . ILE A 1 182 ? -7.283 13.367 5.495 1.00 75.94 182 ILE A C 1
ATOM 1383 O O . ILE A 1 182 ? -6.188 13.251 6.045 1.00 75.94 182 ILE A O 1
ATOM 1387 N N . GLY A 1 183 ? -7.384 13.513 4.177 1.00 63.78 183 GLY A N 1
ATOM 1388 C CA . GLY A 1 183 ? -6.294 13.450 3.204 1.00 63.78 183 GLY A CA 1
ATOM 1389 C C . GLY A 1 183 ? -5.678 12.065 2.961 1.00 63.78 183 GLY A C 1
ATOM 1390 O O . GLY A 1 183 ? -4.546 11.999 2.497 1.00 63.78 183 GLY A O 1
ATOM 1391 N N . GLY A 1 184 ? -6.389 10.963 3.214 1.00 53.91 184 GLY A N 1
ATOM 1392 C CA . GLY A 1 184 ? -5.929 9.599 2.921 1.00 53.91 184 GLY A CA 1
ATOM 1393 C C . GLY A 1 184 ? -5.715 9.279 1.435 1.00 53.91 184 GLY A C 1
ATOM 1394 O O . GLY A 1 184 ? -4.999 8.334 1.134 1.00 53.91 184 GLY A O 1
ATOM 1395 N N . TYR A 1 185 ? -6.266 10.075 0.510 1.00 53.84 185 TYR A N 1
ATOM 1396 C CA . TYR A 1 185 ? -5.984 9.973 -0.932 1.00 53.84 185 TYR A CA 1
ATOM 1397 C C . TYR A 1 185 ? -4.924 10.962 -1.428 1.00 53.84 185 TYR A C 1
ATOM 1399 O O . TYR A 1 185 ? -4.550 10.919 -2.601 1.00 53.84 185 TYR A O 1
ATOM 1407 N N . CYS A 1 186 ? -4.406 11.820 -0.549 1.00 55.50 186 CYS A N 1
ATOM 1408 C CA . CYS A 1 186 ? -3.257 12.665 -0.831 1.00 55.50 186 CYS A CA 1
ATOM 1409 C C . CYS A 1 186 ? -2.008 11.915 -0.349 1.00 55.50 186 CYS A C 1
ATOM 1411 O O . CYS A 1 186 ? -1.777 11.885 0.859 1.00 55.50 186 CYS A O 1
ATOM 1413 N N . PRO A 1 187 ? -1.178 11.333 -1.241 1.00 53.94 187 PRO A N 1
ATOM 1414 C CA . PRO A 1 187 ? -0.025 10.520 -0.834 1.00 53.94 187 PRO A CA 1
ATOM 1415 C C . PRO A 1 187 ? 0.940 11.275 0.087 1.00 53.94 187 PRO A C 1
ATOM 1417 O O . PRO A 1 187 ? 1.605 10.689 0.932 1.00 53.94 187 PRO A O 1
ATOM 1420 N N . GLU A 1 188 ? 0.974 12.598 -0.060 1.00 50.62 188 GLU A N 1
ATOM 1421 C CA . GLU A 1 188 ? 1.772 13.514 0.745 1.00 50.62 188 GLU A CA 1
ATOM 1422 C C . GLU A 1 188 ? 1.238 13.617 2.191 1.00 50.62 188 GLU A C 1
ATOM 1424 O O . GLU A 1 188 ? 2.042 13.682 3.115 1.00 50.62 188 GLU A O 1
ATOM 1429 N N . ASN A 1 189 ? -0.090 13.566 2.411 1.00 57.53 189 ASN A N 1
ATOM 1430 C CA . ASN A 1 189 ? -0.771 13.693 3.720 1.00 57.53 189 ASN A CA 1
ATOM 1431 C C . ASN A 1 189 ? -1.205 12.342 4.308 1.00 57.53 189 ASN A C 1
ATOM 1433 O O . ASN A 1 189 ? -1.988 12.278 5.255 1.00 57.53 189 ASN A O 1
ATOM 1437 N N . ASP A 1 190 ? -0.720 11.242 3.744 1.00 61.38 190 ASP A N 1
ATOM 1438 C CA . ASP A 1 190 ? -1.161 9.914 4.148 1.00 61.38 190 ASP A CA 1
ATOM 1439 C C . ASP A 1 190 ? -0.673 9.528 5.561 1.00 61.38 190 ASP A C 1
ATOM 1441 O O . ASP A 1 190 ? -1.155 8.580 6.175 1.00 61.38 190 ASP A O 1
ATOM 1445 N N . ALA A 1 191 ? 0.247 10.310 6.125 1.00 66.00 191 ALA A N 1
ATOM 1446 C CA . ALA A 1 191 ? 0.656 10.229 7.516 1.00 66.00 191 ALA A CA 1
ATOM 1447 C C . ALA A 1 191 ? -0.161 11.196 8.390 1.00 66.00 191 ALA A C 1
ATOM 1449 O O . ALA A 1 191 ? -0.075 12.410 8.202 1.00 66.00 191 ALA A O 1
ATOM 1450 N N . PRO A 1 192 ? -0.922 10.705 9.380 1.00 70.31 192 PRO A N 1
ATOM 1451 C CA . PRO A 1 192 ? -1.798 11.560 10.166 1.00 70.31 192 PRO A CA 1
ATOM 1452 C C . PRO A 1 192 ? -1.012 12.447 11.128 1.00 70.31 192 PRO A C 1
ATOM 1454 O O . PRO A 1 192 ? -0.320 11.930 12.003 1.00 70.31 192 PRO A O 1
ATOM 1457 N N . SER A 1 193 ? -1.194 13.770 11.053 1.00 75.12 193 SER A N 1
ATOM 1458 C CA . SER A 1 193 ? -0.582 14.717 12.003 1.00 75.12 193 SER A CA 1
ATOM 1459 C C . SER A 1 193 ? -0.874 14.369 13.465 1.00 75.12 193 SER A C 1
ATOM 1461 O O . SER A 1 193 ? -0.030 14.565 14.328 1.00 75.12 193 SER A O 1
ATOM 1463 N N . ASN A 1 194 ? -2.013 13.737 13.748 1.00 78.06 194 ASN A N 1
ATOM 1464 C CA . ASN A 1 194 ? -2.366 13.261 15.085 1.00 78.06 194 ASN A CA 1
ATOM 1465 C C . ASN A 1 194 ? -1.386 12.223 15.665 1.00 78.06 194 ASN A C 1
ATOM 1467 O O . ASN A 1 194 ? -1.387 12.009 16.874 1.00 78.06 194 ASN A O 1
ATOM 1471 N N . ALA A 1 195 ? -0.555 11.573 14.844 1.00 80.31 195 ALA A N 1
ATOM 1472 C CA . ALA A 1 195 ? 0.480 10.668 15.336 1.00 80.31 195 ALA A CA 1
ATOM 1473 C C . ALA A 1 195 ? 1.588 11.402 16.109 1.00 80.31 195 ALA A C 1
ATOM 1475 O O . ALA A 1 195 ? 2.317 10.754 16.848 1.00 80.31 195 ALA A O 1
ATOM 1476 N N . THR A 1 196 ? 1.746 12.725 15.951 1.00 81.00 196 THR A N 1
ATOM 1477 C CA . THR A 1 196 ? 2.761 13.512 16.679 1.00 81.00 196 THR A CA 1
ATOM 1478 C C . THR A 1 196 ? 2.305 13.992 18.053 1.00 81.00 196 THR A C 1
ATOM 1480 O O . THR A 1 196 ? 3.067 14.700 18.704 1.00 81.00 196 THR A O 1
ATOM 1483 N N . ASP A 1 197 ? 1.074 13.697 18.473 1.00 84.56 197 ASP A N 1
ATOM 1484 C CA . ASP A 1 197 ? 0.550 14.206 19.739 1.00 84.56 197 ASP A CA 1
ATOM 1485 C C . ASP A 1 197 ? 1.261 13.539 20.929 1.00 84.56 197 ASP A C 1
ATOM 1487 O O . ASP A 1 197 ? 1.143 12.332 21.148 1.00 84.56 197 ASP A O 1
ATOM 1491 N N . GLU A 1 198 ? 2.022 14.330 21.689 1.00 84.69 198 GLU A N 1
ATOM 1492 C CA . GLU A 1 198 ? 2.784 13.850 22.845 1.00 84.69 198 GLU A CA 1
ATOM 1493 C C . GLU A 1 198 ? 1.874 13.351 23.977 1.00 84.69 198 GLU A C 1
ATOM 1495 O O . GLU A 1 198 ? 2.303 12.491 24.750 1.00 84.69 198 GLU A O 1
ATOM 1500 N N . ASP A 1 199 ? 0.619 13.823 24.043 1.00 87.12 199 ASP A N 1
ATOM 1501 C CA . ASP A 1 199 ? -0.365 13.368 25.035 1.00 87.12 199 ASP A CA 1
ATOM 1502 C C . ASP A 1 199 ? -0.696 11.872 24.854 1.00 87.12 199 ASP A C 1
ATOM 1504 O O . ASP A 1 199 ? -1.004 11.183 25.828 1.00 87.12 199 ASP A O 1
ATOM 1508 N N . ASP A 1 200 ? -0.576 11.347 23.627 1.00 89.94 200 ASP A N 1
ATOM 1509 C CA . ASP A 1 200 ? -0.916 9.958 23.297 1.00 89.94 200 ASP A CA 1
ATOM 1510 C C . ASP A 1 200 ? 0.326 9.054 23.172 1.00 89.94 200 ASP A C 1
ATOM 1512 O O . ASP A 1 200 ? 0.231 7.915 22.697 1.00 89.94 200 ASP A O 1
ATOM 1516 N N . ALA A 1 201 ? 1.512 9.546 23.545 1.00 89.38 201 ALA A N 1
ATOM 1517 C CA . ALA A 1 201 ? 2.776 8.867 23.284 1.00 89.38 201 ALA A CA 1
ATOM 1518 C C . ALA A 1 201 ? 2.776 7.409 23.783 1.00 89.38 201 ALA A C 1
ATOM 1520 O O . ALA A 1 201 ? 2.423 7.104 24.925 1.00 89.38 201 ALA A O 1
ATOM 1521 N N . ALA A 1 202 ? 3.212 6.497 22.909 1.00 90.12 202 ALA A N 1
ATOM 1522 C CA . ALA A 1 202 ? 3.271 5.053 23.151 1.00 90.12 202 ALA A CA 1
ATOM 1523 C C . ALA A 1 202 ? 1.917 4.362 23.420 1.00 90.12 202 ALA A C 1
ATOM 1525 O O . ALA A 1 202 ? 1.900 3.185 23.803 1.00 90.12 202 ALA A O 1
ATOM 1526 N N . PHE A 1 203 ? 0.778 5.029 23.195 1.00 94.94 203 PHE A N 1
ATOM 1527 C CA . PHE A 1 203 ? -0.511 4.340 23.197 1.00 94.94 203 PHE A CA 1
ATOM 1528 C C . PHE A 1 203 ? -0.520 3.292 22.075 1.00 94.94 203 PHE A C 1
ATOM 1530 O O . PHE A 1 203 ? -0.134 3.625 20.949 1.00 94.94 203 PHE A O 1
ATOM 1537 N N . PRO A 1 204 ? -0.946 2.040 22.334 1.00 95.75 204 PRO A N 1
ATOM 1538 C CA . PRO A 1 204 ? -1.230 1.093 21.266 1.00 95.75 204 PRO A CA 1
ATOM 1539 C C . PRO A 1 204 ? -2.263 1.666 20.294 1.00 95.75 204 PRO A C 1
ATOM 1541 O O . PRO A 1 204 ? -3.201 2.356 20.698 1.00 95.75 204 PRO A O 1
ATOM 1544 N N . VAL A 1 205 ? -2.089 1.348 19.016 1.00 95.75 205 VAL A N 1
ATOM 1545 C CA . VAL A 1 205 ? -2.913 1.827 17.909 1.00 95.75 205 VAL A CA 1
ATOM 1546 C C . VAL A 1 205 ? -3.589 0.636 17.244 1.00 95.75 205 VAL A C 1
ATOM 1548 O O . VAL A 1 205 ? -2.921 -0.283 16.769 1.00 95.75 205 VAL A O 1
ATOM 1551 N N . LEU A 1 206 ? -4.917 0.679 17.162 1.00 96.25 206 LEU A N 1
ATOM 1552 C CA . LEU A 1 206 ? -5.692 -0.156 16.249 1.00 96.25 206 LEU A CA 1
ATOM 1553 C C . LEU A 1 206 ? -6.116 0.709 15.058 1.00 96.25 206 LEU A C 1
ATOM 1555 O O . LEU A 1 206 ? -7.031 1.531 15.156 1.00 96.25 206 LEU A O 1
ATOM 1559 N N . LEU A 1 207 ? -5.412 0.538 13.940 1.00 94.44 207 LEU A N 1
ATOM 1560 C CA . LEU A 1 207 ? -5.684 1.235 12.688 1.00 94.44 207 LEU A CA 1
ATOM 1561 C C . LEU A 1 207 ? -6.699 0.430 11.871 1.00 94.44 207 LEU A C 1
ATOM 1563 O O . LEU A 1 207 ? -6.437 -0.707 11.480 1.00 94.44 207 LEU A O 1
ATOM 1567 N N . LEU A 1 208 ? -7.862 1.017 11.604 1.00 94.31 208 LEU A N 1
ATOM 1568 C CA . LEU A 1 208 ? -8.922 0.360 10.856 1.00 94.31 208 LEU A CA 1
ATOM 1569 C C . LEU A 1 208 ? -8.762 0.603 9.354 1.00 94.31 208 LEU A C 1
ATOM 1571 O O . LEU A 1 208 ? -8.778 1.743 8.889 1.00 94.31 208 LEU A O 1
ATOM 1575 N N . GLN A 1 209 ? -8.583 -0.491 8.613 1.00 91.44 209 GLN A N 1
ATOM 1576 C CA . GLN A 1 209 ? -8.353 -0.550 7.164 1.00 91.44 209 GLN A CA 1
ATOM 1577 C C . GLN A 1 209 ? -9.023 -1.810 6.591 1.00 91.44 209 GLN A C 1
ATOM 1579 O O . GLN A 1 209 ? -9.231 -2.770 7.335 1.00 91.44 209 GLN A O 1
ATOM 1584 N N . PRO A 1 210 ? -9.350 -1.868 5.291 1.00 90.69 210 PRO A N 1
ATOM 1585 C CA . PRO A 1 210 ? -9.961 -3.044 4.671 1.00 90.69 210 PRO A CA 1
ATOM 1586 C C . PRO A 1 210 ? -8.978 -4.208 4.521 1.00 90.69 210 PRO A C 1
ATOM 1588 O O . PRO A 1 210 ? -8.441 -4.469 3.447 1.00 90.69 210 PRO A O 1
ATOM 1591 N N . THR A 1 211 ? -8.747 -4.939 5.608 1.00 91.81 211 THR A N 1
ATOM 1592 C CA . THR A 1 211 ? -7.814 -6.073 5.648 1.00 91.81 211 THR A CA 1
ATOM 1593 C C . THR A 1 211 ? -8.473 -7.424 5.359 1.00 91.81 211 THR A C 1
ATOM 1595 O O . THR A 1 211 ? -7.834 -8.469 5.455 1.00 91.81 211 THR A O 1
ATOM 1598 N N . GLY A 1 212 ? -9.766 -7.449 5.042 1.00 92.00 212 GLY A N 1
ATOM 1599 C CA . GLY A 1 212 ? -10.528 -8.677 4.828 1.00 92.00 212 GLY A CA 1
ATOM 1600 C C . GLY A 1 212 ? -10.709 -9.495 6.104 1.00 92.00 212 GLY A C 1
ATOM 1601 O O . GLY A 1 212 ? -10.730 -10.722 6.033 1.00 92.00 212 GLY A O 1
ATOM 1602 N N . LEU A 1 213 ? -10.817 -8.827 7.260 1.00 94.19 213 LEU A N 1
ATOM 1603 C CA . LEU A 1 213 ? -10.829 -9.447 8.590 1.00 94.19 213 LEU A CA 1
ATOM 1604 C C . LEU A 1 213 ? -9.535 -10.207 8.927 1.00 94.19 213 LEU A C 1
ATOM 1606 O O . LEU A 1 213 ? -9.547 -11.104 9.772 1.00 94.19 213 LEU A O 1
ATOM 1610 N N . LEU A 1 214 ? -8.4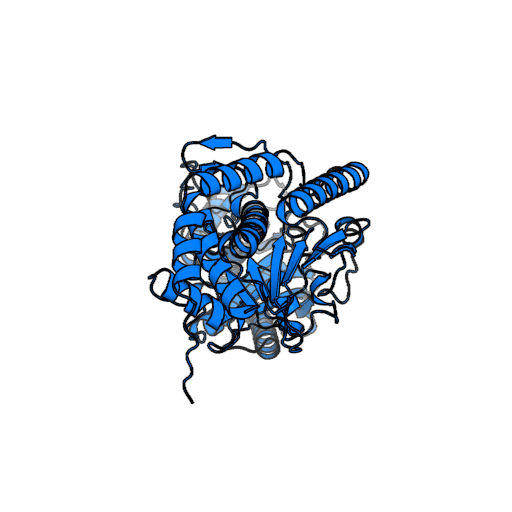17 -9.853 8.290 1.00 93.94 214 LEU A N 1
ATOM 1611 C CA . LEU A 1 214 ? -7.098 -10.390 8.616 1.00 93.94 214 LEU A CA 1
ATOM 1612 C C . LEU A 1 214 ? -6.292 -9.359 9.421 1.00 93.94 214 LEU A C 1
ATOM 1614 O O . LEU A 1 214 ? -6.292 -8.179 9.079 1.00 93.94 214 LEU A O 1
ATOM 1618 N N . PRO A 1 215 ? -5.615 -9.757 10.506 1.00 94.44 215 PRO A N 1
ATOM 1619 C CA . PRO A 1 215 ? -4.712 -8.885 11.233 1.00 94.44 215 PRO A CA 1
ATOM 1620 C C . PRO A 1 215 ? -3.446 -8.650 10.408 1.00 94.44 215 PRO A C 1
ATOM 1622 O O . PRO A 1 215 ? -2.750 -9.590 10.010 1.00 94.44 215 PRO A O 1
ATOM 1625 N N . VAL A 1 216 ? -3.137 -7.378 10.203 1.00 94.38 216 VAL A N 1
ATOM 1626 C CA . VAL A 1 216 ? -1.914 -6.910 9.565 1.00 94.38 216 VAL A CA 1
ATOM 1627 C C . VAL A 1 216 ? -1.021 -6.320 10.648 1.00 94.38 216 VAL A C 1
ATOM 1629 O O . VAL A 1 216 ? -1.418 -5.431 11.400 1.00 94.38 216 VAL A O 1
ATOM 1632 N N . VAL A 1 217 ? 0.188 -6.857 10.747 1.00 94.12 217 VAL A N 1
ATOM 1633 C CA . VAL A 1 217 ? 1.137 -6.591 11.841 1.00 94.12 217 VAL A CA 1
ATOM 1634 C C . VAL A 1 217 ? 2.475 -6.084 11.320 1.00 94.12 217 VAL A C 1
ATOM 1636 O O . VAL A 1 217 ? 3.462 -6.068 12.040 1.00 94.12 217 VAL A O 1
ATOM 1639 N N . GLY A 1 218 ? 2.551 -5.724 10.048 1.00 92.94 218 GLY A N 1
ATOM 1640 C CA . GLY A 1 218 ? 3.770 -5.205 9.458 1.00 92.94 218 GLY A CA 1
ATOM 1641 C C . GLY A 1 218 ? 3.491 -4.461 8.171 1.00 92.94 218 GLY A C 1
ATOM 1642 O O . GLY A 1 218 ? 2.387 -4.523 7.625 1.00 92.94 218 GLY A O 1
ATOM 1643 N N . GLN A 1 219 ? 4.525 -3.793 7.687 1.00 92.00 219 GLN A N 1
ATOM 1644 C CA . GLN A 1 219 ? 4.498 -3.040 6.448 1.00 92.00 219 GLN A CA 1
ATOM 1645 C C . GLN A 1 219 ? 5.761 -3.315 5.645 1.00 92.00 219 GLN A C 1
ATOM 1647 O O . GLN A 1 219 ? 6.853 -3.469 6.201 1.00 92.00 219 GLN A O 1
ATOM 1652 N N . PHE A 1 220 ? 5.593 -3.421 4.327 1.00 92.19 220 PHE A N 1
ATOM 1653 C CA . PHE A 1 220 ? 6.713 -3.532 3.399 1.00 92.19 220 PHE A CA 1
ATOM 1654 C C . PHE A 1 220 ? 7.546 -2.253 3.415 1.00 92.19 220 PHE A C 1
ATOM 1656 O O . PHE A 1 220 ? 7.015 -1.157 3.544 1.00 92.19 220 PHE A O 1
ATOM 1663 N N . GLY A 1 221 ? 8.853 -2.408 3.249 1.00 92.5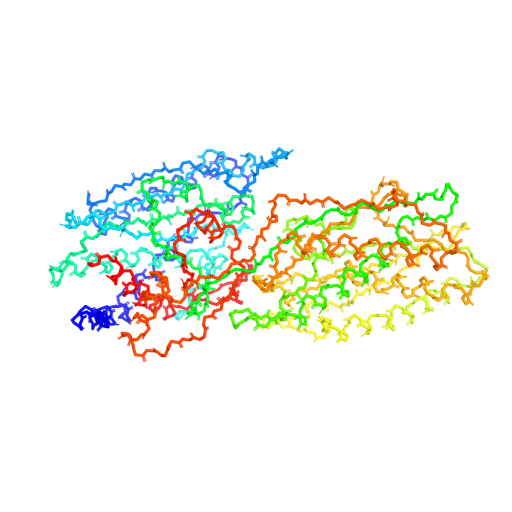6 221 GLY A N 1
ATOM 1664 C CA . GLY A 1 221 ? 9.750 -1.289 3.028 1.00 92.56 221 GLY A CA 1
ATOM 1665 C C . GLY A 1 221 ? 9.622 -0.799 1.596 1.00 92.56 221 GLY A C 1
ATOM 1666 O O . GLY A 1 221 ? 9.357 -1.583 0.675 1.00 92.56 221 GLY A O 1
ATOM 1667 N N . TRP A 1 222 ? 9.840 0.494 1.403 1.00 90.94 222 TRP A N 1
ATOM 1668 C CA . TRP A 1 222 ? 9.764 1.132 0.098 1.00 90.94 222 TRP A CA 1
ATOM 1669 C C . TRP A 1 222 ? 10.983 2.014 -0.122 1.00 90.94 222 TRP A C 1
ATOM 1671 O O . TRP A 1 222 ? 11.304 2.861 0.704 1.00 90.94 222 TRP A O 1
ATOM 1681 N N . LEU A 1 223 ? 11.669 1.832 -1.246 1.00 92.38 223 LEU A N 1
ATOM 1682 C CA . LEU A 1 223 ? 12.765 2.699 -1.662 1.00 92.38 223 LEU A CA 1
ATOM 1683 C C . LEU A 1 223 ? 12.401 3.393 -2.968 1.00 92.38 223 LEU A C 1
ATOM 1685 O O . LEU A 1 223 ? 12.397 2.747 -4.013 1.00 92.38 223 LEU A O 1
ATOM 1689 N N . SER A 1 224 ? 12.151 4.697 -2.911 1.00 91.31 224 SER A N 1
ATOM 1690 C CA . SER A 1 224 ? 11.891 5.542 -4.079 1.00 91.31 224 SER A CA 1
ATOM 1691 C C . SER A 1 224 ? 13.199 6.098 -4.647 1.00 91.31 224 SER A C 1
ATOM 1693 O O . SER A 1 224 ? 14.064 6.562 -3.898 1.00 91.31 224 SER A O 1
ATOM 1695 N N . TYR A 1 225 ? 13.347 6.089 -5.973 1.00 93.25 225 TYR A N 1
ATOM 1696 C CA . TYR A 1 225 ? 14.552 6.577 -6.644 1.00 93.25 225 TYR A CA 1
ATOM 1697 C C . TYR A 1 225 ? 14.259 7.413 -7.897 1.00 93.25 225 TYR A C 1
ATOM 1699 O O . TYR A 1 225 ? 13.253 7.230 -8.589 1.00 93.25 225 TYR A O 1
ATOM 1707 N N . SER A 1 226 ? 15.218 8.277 -8.236 1.00 94.38 226 SER A N 1
ATOM 1708 C CA . SER A 1 226 ? 15.355 8.947 -9.529 1.00 94.38 226 SER A CA 1
ATOM 1709 C C . SER A 1 226 ? 16.722 8.611 -10.122 1.00 94.38 226 SER A C 1
ATOM 1711 O O . SER A 1 226 ? 17.758 8.866 -9.521 1.00 94.38 226 SER A O 1
ATOM 1713 N N . CYS A 1 227 ? 16.735 8.007 -11.304 1.00 96.00 227 CYS A N 1
ATOM 1714 C CA . CYS A 1 227 ? 17.930 7.586 -12.018 1.00 96.00 227 CYS A CA 1
ATOM 1715 C C . CYS A 1 227 ? 18.107 8.450 -13.267 1.00 96.00 227 CYS A C 1
ATOM 1717 O O . CYS A 1 227 ? 17.338 8.339 -14.225 1.00 96.00 227 CYS A O 1
ATOM 1719 N N . ARG A 1 228 ? 19.125 9.311 -13.272 1.00 95.94 228 ARG A N 1
ATOM 1720 C CA . ARG A 1 228 ? 19.518 10.087 -14.448 1.00 95.94 228 ARG A CA 1
ATOM 1721 C C . ARG A 1 228 ? 20.509 9.288 -15.278 1.00 95.94 228 ARG A C 1
ATOM 1723 O O . ARG A 1 228 ? 21.604 8.992 -14.811 1.00 95.94 228 ARG A O 1
ATOM 1730 N N . LEU A 1 229 ? 20.155 9.018 -16.527 1.00 95.12 229 LEU A N 1
ATOM 1731 C CA . LEU A 1 229 ? 20.999 8.376 -17.528 1.00 95.12 229 LEU A CA 1
ATOM 1732 C C . LEU A 1 229 ? 21.494 9.426 -18.511 1.00 95.12 229 LEU A C 1
ATOM 1734 O O . LEU A 1 229 ? 20.699 10.202 -19.033 1.00 95.12 229 LEU A O 1
ATOM 1738 N N . THR A 1 230 ? 22.801 9.466 -18.759 1.00 93.00 230 THR A N 1
ATOM 1739 C CA . THR A 1 230 ? 23.415 10.460 -19.648 1.00 93.00 230 THR A CA 1
ATOM 1740 C C . THR A 1 230 ? 24.258 9.787 -20.718 1.00 93.00 230 THR A C 1
ATOM 1742 O O . THR A 1 230 ? 25.126 8.965 -20.426 1.00 93.00 230 THR A O 1
ATOM 1745 N N . SER A 1 231 ? 24.028 10.159 -21.972 1.00 87.62 231 SER A N 1
ATOM 1746 C CA . SER A 1 231 ? 24.886 9.764 -23.081 1.00 87.62 231 SER A CA 1
ATOM 1747 C C . SER A 1 231 ? 26.075 10.715 -23.195 1.00 87.62 231 SER A C 1
ATOM 1749 O O . SER A 1 231 ? 25.918 11.920 -23.388 1.00 87.62 231 SER A O 1
ATOM 1751 N N . THR A 1 232 ? 27.287 10.171 -23.103 1.00 74.00 232 THR A N 1
ATOM 1752 C CA . THR A 1 232 ? 28.542 10.940 -23.178 1.00 74.00 232 THR A CA 1
ATOM 1753 C C . THR A 1 232 ? 29.086 11.052 -24.604 1.00 74.00 232 THR A C 1
ATOM 1755 O O . THR A 1 232 ? 29.980 11.858 -24.883 1.00 74.00 232 THR A O 1
ATOM 1758 N N . ASN A 1 233 ? 28.517 10.308 -25.559 1.00 66.06 233 ASN A N 1
ATOM 1759 C CA . ASN A 1 233 ? 28.942 10.359 -26.951 1.00 66.06 233 ASN A CA 1
ATOM 1760 C C . ASN A 1 233 ? 28.216 11.486 -27.704 1.00 66.06 233 ASN A C 1
ATOM 1762 O O . ASN A 1 233 ? 27.046 11.370 -28.064 1.00 66.06 233 ASN A O 1
ATOM 1766 N N . ARG A 1 234 ? 28.940 12.579 -27.984 1.00 53.94 234 ARG A N 1
ATOM 1767 C CA . ARG A 1 234 ? 28.403 13.812 -28.590 1.00 53.94 234 ARG A CA 1
ATOM 1768 C C . ARG A 1 234 ? 27.755 13.635 -29.968 1.00 53.94 234 ARG A C 1
ATOM 1770 O O . ARG A 1 234 ? 27.098 14.580 -30.405 1.00 53.94 234 ARG A O 1
ATOM 1777 N N . GLN A 1 235 ? 27.940 12.501 -30.651 1.00 53.41 235 GLN A N 1
ATOM 1778 C CA . GLN A 1 235 ? 27.540 12.362 -32.053 1.00 53.41 235 GLN A CA 1
ATOM 1779 C C . GLN A 1 235 ? 26.510 11.269 -32.390 1.00 53.41 235 GLN A C 1
ATOM 1781 O O . GLN A 1 235 ? 25.975 11.377 -33.488 1.00 53.41 235 GLN A O 1
ATOM 1786 N N . GLN A 1 236 ? 26.225 10.233 -31.576 1.00 56.59 236 GLN A N 1
ATOM 1787 C CA . GLN A 1 236 ? 25.531 9.049 -32.151 1.00 56.59 236 GLN A CA 1
ATOM 1788 C C . GLN A 1 236 ? 24.596 8.186 -31.276 1.00 56.59 236 GLN A C 1
ATOM 1790 O O . GLN A 1 236 ? 23.920 7.346 -31.862 1.00 56.59 236 GLN A O 1
ATOM 1795 N N . SER A 1 237 ? 24.493 8.339 -29.948 1.00 65.81 237 SER A N 1
ATOM 1796 C CA . SER A 1 237 ? 23.641 7.425 -29.150 1.00 65.81 237 SER A CA 1
ATOM 1797 C C . SER A 1 237 ? 22.737 8.170 -28.165 1.00 65.81 237 SER A C 1
ATOM 1799 O O . SER A 1 237 ? 23.266 8.907 -27.333 1.00 65.81 237 SER A O 1
ATOM 1801 N N . PRO A 1 238 ? 21.407 7.995 -28.221 1.00 83.75 238 PRO A N 1
ATOM 1802 C CA . PRO A 1 238 ? 20.487 8.579 -27.251 1.00 83.75 238 PRO A CA 1
ATOM 1803 C C . PRO A 1 238 ? 20.565 7.853 -25.900 1.00 83.75 238 PRO A C 1
ATOM 1805 O O . PRO A 1 238 ? 20.835 6.650 -25.843 1.00 83.75 238 PRO A O 1
ATOM 1808 N N . ALA A 1 239 ? 20.292 8.562 -24.800 1.00 89.00 239 ALA A N 1
ATOM 1809 C CA . ALA A 1 239 ? 20.247 7.984 -23.450 1.00 89.00 239 ALA A CA 1
ATOM 1810 C C . ALA A 1 239 ? 19.213 6.850 -23.326 1.00 89.00 239 ALA A C 1
ATOM 1812 O O . ALA A 1 239 ? 19.370 5.950 -22.499 1.00 89.00 239 ALA A O 1
ATOM 1813 N N . LEU A 1 240 ? 18.207 6.841 -24.208 1.00 91.56 240 LEU A N 1
ATOM 1814 C CA . LEU A 1 240 ? 17.225 5.768 -24.326 1.00 91.56 240 LEU A CA 1
ATOM 1815 C C . LEU A 1 240 ? 17.852 4.390 -24.597 1.00 91.56 240 LEU A C 1
ATOM 1817 O O . LEU A 1 240 ? 17.277 3.385 -24.196 1.00 91.56 240 LEU A O 1
ATOM 1821 N N . GLU A 1 241 ? 19.032 4.299 -25.218 1.00 92.12 241 GLU A N 1
ATOM 1822 C CA . GLU A 1 241 ? 19.690 2.998 -25.417 1.00 92.12 241 GLU A CA 1
ATOM 1823 C C . GLU A 1 241 ? 20.278 2.404 -24.128 1.00 92.12 241 GLU A C 1
ATOM 1825 O O . GLU A 1 241 ? 20.486 1.193 -24.047 1.00 92.12 241 GLU A O 1
ATOM 1830 N N . ILE A 1 242 ? 20.559 3.241 -23.125 1.00 94.19 242 ILE A N 1
ATOM 1831 C CA . ILE A 1 242 ? 21.123 2.823 -21.833 1.00 94.19 242 ILE A CA 1
ATOM 1832 C C . ILE A 1 242 ? 20.022 2.207 -20.960 1.00 94.19 242 ILE A C 1
ATOM 1834 O O . ILE A 1 242 ? 20.243 1.211 -20.268 1.00 94.19 242 ILE A O 1
ATOM 1838 N N . PHE A 1 243 ? 18.824 2.790 -21.027 1.00 95.06 243 PHE A N 1
ATOM 1839 C CA . PHE A 1 243 ? 17.670 2.474 -20.184 1.00 95.06 243 PHE A CA 1
ATOM 1840 C C . PHE A 1 243 ? 17.342 0.971 -20.066 1.00 95.06 243 PHE A C 1
ATOM 1842 O O . PHE A 1 243 ? 17.229 0.499 -18.931 1.00 95.06 243 PHE A O 1
ATOM 1849 N N . PRO A 1 244 ? 17.260 0.182 -21.158 1.00 96.12 244 PRO A N 1
ATOM 1850 C CA . PRO A 1 244 ? 16.916 -1.236 -21.071 1.00 96.12 244 PRO A CA 1
ATOM 1851 C C . PRO A 1 244 ? 17.899 -2.048 -20.227 1.00 96.12 244 PRO A C 1
ATOM 1853 O O . PRO A 1 244 ? 17.487 -2.922 -19.473 1.00 96.12 244 PRO A O 1
ATOM 1856 N N . PHE A 1 245 ? 19.196 -1.734 -20.312 1.00 97.12 245 PHE A N 1
ATOM 1857 C CA . PHE A 1 245 ? 20.233 -2.434 -19.552 1.00 97.12 245 PHE A CA 1
ATOM 1858 C C . PHE A 1 245 ? 20.169 -2.109 -18.058 1.00 97.12 245 PHE A C 1
ATOM 1860 O O . PHE A 1 245 ? 20.473 -2.962 -17.227 1.00 97.12 245 PHE A O 1
ATOM 1867 N N . VAL A 1 246 ? 19.790 -0.876 -17.718 1.00 97.94 246 VAL A N 1
ATOM 1868 C CA . VAL A 1 246 ? 19.632 -0.430 -16.330 1.00 97.94 246 VAL A CA 1
ATOM 1869 C C . VAL A 1 246 ? 18.412 -1.080 -15.691 1.00 97.94 246 VAL A C 1
ATOM 1871 O O . VAL A 1 246 ? 18.543 -1.654 -14.613 1.00 97.94 246 VAL A O 1
ATOM 1874 N N . VAL A 1 247 ? 17.258 -1.065 -16.367 1.00 96.81 247 VAL A N 1
ATOM 1875 C CA . VAL A 1 247 ? 16.052 -1.750 -15.872 1.00 96.81 247 VAL A CA 1
ATOM 1876 C C . VAL A 1 247 ? 16.299 -3.245 -15.712 1.00 96.81 247 VAL A C 1
ATOM 1878 O O . VAL A 1 247 ? 15.988 -3.788 -14.660 1.00 96.81 247 VAL A O 1
ATOM 1881 N N . GLU A 1 248 ? 16.930 -3.899 -16.692 1.00 96.00 248 GLU A N 1
ATOM 1882 C CA . GLU A 1 248 ? 17.224 -5.336 -16.623 1.00 96.00 248 GLU A CA 1
ATOM 1883 C C . GLU A 1 248 ? 18.085 -5.696 -15.394 1.00 96.00 248 GLU A C 1
ATOM 1885 O O . GLU A 1 248 ? 17.821 -6.684 -14.709 1.00 96.00 248 GLU A O 1
ATOM 1890 N N . GLU A 1 249 ? 19.114 -4.904 -15.074 1.00 98.31 249 GLU A N 1
ATOM 1891 C CA . GLU A 1 249 ? 19.949 -5.162 -13.893 1.00 98.31 249 GLU A CA 1
ATOM 1892 C C . GLU A 1 249 ? 19.245 -4.833 -12.570 1.00 98.31 249 GLU A C 1
ATOM 1894 O O . GLU A 1 249 ? 19.457 -5.554 -11.590 1.00 98.31 249 GLU A O 1
ATOM 1899 N N . ILE A 1 250 ? 18.395 -3.800 -12.527 1.00 97.81 250 ILE A N 1
ATOM 1900 C CA . ILE A 1 250 ? 17.563 -3.496 -11.351 1.00 97.81 250 ILE A CA 1
ATOM 1901 C C . ILE A 1 250 ? 16.542 -4.618 -11.117 1.00 97.81 250 ILE A C 1
ATOM 1903 O O . ILE A 1 250 ? 16.406 -5.082 -9.988 1.00 97.81 250 ILE A O 1
ATOM 1907 N N . GLU A 1 251 ? 15.883 -5.125 -12.160 1.00 94.81 251 GLU A N 1
ATOM 1908 C CA . GLU A 1 251 ? 14.953 -6.256 -12.047 1.00 94.81 251 GLU A CA 1
ATOM 1909 C C . GLU A 1 251 ? 15.654 -7.529 -11.556 1.00 94.81 251 GLU A C 1
ATOM 1911 O O . GLU A 1 251 ? 15.129 -8.230 -10.687 1.00 94.81 251 GLU A O 1
ATOM 1916 N N . LYS A 1 252 ? 16.867 -7.823 -12.048 1.00 96.56 252 LYS A N 1
ATOM 1917 C CA . LYS A 1 252 ? 17.681 -8.937 -11.529 1.00 96.56 252 LYS A CA 1
ATOM 1918 C C . LYS A 1 252 ? 17.975 -8.776 -10.042 1.00 96.56 252 LYS A C 1
ATOM 1920 O O . LYS A 1 252 ? 17.910 -9.759 -9.308 1.00 96.56 252 LYS A O 1
ATOM 1925 N N . GLU A 1 253 ? 18.306 -7.567 -9.596 1.00 98.44 253 GLU A N 1
ATOM 1926 C CA . GLU A 1 253 ? 18.539 -7.293 -8.177 1.00 98.44 253 GLU A CA 1
ATOM 1927 C C . GLU A 1 253 ? 17.248 -7.415 -7.356 1.00 98.44 253 GLU A C 1
ATOM 1929 O O . GLU A 1 253 ? 17.254 -8.065 -6.314 1.00 98.44 253 GLU A O 1
ATOM 1934 N N . SER A 1 254 ? 16.118 -6.917 -7.865 1.00 95.81 254 SER A N 1
ATOM 1935 C CA . SER A 1 254 ? 14.805 -7.113 -7.241 1.00 95.81 254 SER A CA 1
ATOM 1936 C C . SER A 1 254 ? 14.441 -8.591 -7.104 1.00 95.81 254 SER A C 1
ATOM 1938 O O . SER A 1 254 ? 13.839 -8.980 -6.105 1.00 95.81 254 SER A O 1
ATOM 1940 N N . ASN A 1 255 ? 14.783 -9.424 -8.088 1.00 95.44 255 ASN A N 1
ATOM 1941 C CA . ASN A 1 255 ? 14.549 -10.866 -8.023 1.00 95.44 255 ASN A CA 1
ATOM 1942 C C . ASN A 1 255 ? 15.449 -11.552 -6.981 1.00 95.44 255 ASN A C 1
ATOM 1944 O O . ASN A 1 255 ? 15.028 -12.541 -6.383 1.00 95.44 255 ASN A O 1
ATOM 1948 N N . ARG A 1 256 ? 16.659 -11.033 -6.727 1.00 98.00 256 ARG A N 1
ATOM 1949 C CA . ARG A 1 256 ? 17.513 -11.507 -5.622 1.00 98.00 256 ARG A CA 1
ATOM 1950 C C . ARG A 1 256 ? 16.918 -11.140 -4.271 1.00 98.00 256 ARG A C 1
ATOM 1952 O O . ARG A 1 256 ? 16.753 -12.033 -3.452 1.00 98.00 256 ARG A O 1
ATOM 1959 N N . LEU A 1 257 ? 16.508 -9.880 -4.089 1.00 97.62 257 LEU A N 1
ATOM 1960 C CA . LEU A 1 257 ? 15.803 -9.437 -2.880 1.00 97.62 257 LEU A CA 1
ATOM 1961 C C . LEU A 1 257 ? 14.594 -10.337 -2.602 1.00 97.62 257 LEU A C 1
ATOM 1963 O O . LEU A 1 257 ? 14.457 -10.863 -1.507 1.00 97.62 257 LEU A O 1
ATOM 1967 N N . ARG A 1 258 ? 13.780 -10.609 -3.629 1.00 96.00 258 ARG A N 1
ATOM 1968 C CA . ARG A 1 258 ? 12.645 -11.536 -3.542 1.00 96.00 258 ARG A CA 1
ATOM 1969 C C . ARG A 1 258 ? 13.047 -12.942 -3.097 1.00 96.00 258 ARG A C 1
ATOM 1971 O O . ARG A 1 258 ? 12.355 -13.531 -2.278 1.00 96.00 258 ARG A O 1
ATOM 1978 N N . ALA A 1 259 ? 14.116 -13.500 -3.662 1.00 96.81 259 ALA A N 1
ATOM 1979 C CA . ALA A 1 259 ? 14.579 -14.846 -3.324 1.00 96.81 259 ALA A CA 1
ATOM 1980 C C . ALA A 1 259 ? 15.152 -14.943 -1.898 1.00 96.81 259 ALA A C 1
ATOM 1982 O O . ALA A 1 259 ? 15.158 -16.022 -1.314 1.00 96.81 259 ALA A O 1
ATOM 1983 N N . GLU A 1 260 ? 15.639 -13.826 -1.360 1.00 97.12 260 GLU A N 1
ATOM 1984 C CA . GLU A 1 260 ? 16.161 -13.698 0.004 1.00 97.12 260 GLU A CA 1
ATOM 1985 C C . GLU A 1 260 ? 15.061 -13.401 1.042 1.00 97.12 260 GLU A C 1
ATOM 1987 O O . GLU A 1 260 ? 15.313 -13.500 2.240 1.00 97.12 260 GLU A O 1
ATOM 1992 N N . SER A 1 261 ? 13.850 -13.039 0.607 1.00 95.69 261 SER A N 1
ATOM 1993 C CA . SER A 1 261 ? 12.714 -12.758 1.488 1.00 95.69 261 SER A CA 1
ATOM 1994 C C . SER A 1 261 ? 12.055 -14.046 1.981 1.00 95.69 261 SER A C 1
ATOM 1996 O O . SER A 1 261 ? 11.342 -14.719 1.237 1.00 95.69 261 SER A O 1
ATOM 1998 N N . ASP A 1 262 ? 12.251 -14.364 3.259 1.00 93.88 262 ASP A N 1
ATOM 1999 C CA . ASP A 1 262 ? 11.726 -15.574 3.908 1.00 93.88 262 ASP A CA 1
ATOM 2000 C C . ASP A 1 262 ? 10.895 -15.292 5.173 1.00 93.88 262 ASP A C 1
ATOM 2002 O O . ASP A 1 262 ? 10.453 -16.216 5.864 1.00 93.88 262 ASP A O 1
ATOM 2006 N N . HIS A 1 263 ? 10.640 -14.018 5.479 1.00 92.38 263 HIS A N 1
ATOM 2007 C CA . HIS A 1 263 ? 9.944 -13.646 6.701 1.00 92.38 263 HIS A CA 1
ATOM 2008 C C . HIS A 1 263 ? 8.456 -14.077 6.687 1.00 92.38 263 HIS A C 1
ATOM 2010 O O . HIS A 1 263 ? 7.721 -13.714 5.766 1.00 92.38 263 HIS A O 1
ATOM 2016 N N . PRO A 1 264 ? 7.942 -14.755 7.741 1.00 91.00 264 PRO A N 1
ATOM 2017 C CA . PRO A 1 264 ? 6.612 -15.376 7.736 1.00 91.00 264 PRO A CA 1
ATOM 2018 C C . PRO A 1 264 ? 5.443 -14.448 7.400 1.00 91.00 264 PRO A C 1
ATOM 2020 O O . PRO A 1 264 ? 4.502 -14.891 6.741 1.00 91.00 264 PRO A O 1
ATOM 2023 N N . SER A 1 265 ? 5.479 -13.198 7.865 1.00 91.62 265 SER A N 1
ATOM 2024 C CA . SER A 1 265 ? 4.399 -12.224 7.654 1.00 91.62 265 SER A CA 1
ATOM 2025 C C . SER A 1 265 ? 4.388 -11.601 6.255 1.00 91.62 265 SER A C 1
ATOM 2027 O O . SER A 1 265 ? 3.373 -11.033 5.869 1.00 91.62 265 SER A O 1
ATOM 2029 N N . PHE A 1 266 ? 5.476 -11.690 5.485 1.00 92.75 266 PHE A N 1
ATOM 2030 C CA . PHE A 1 266 ? 5.554 -11.064 4.165 1.00 92.75 266 PHE A CA 1
ATOM 2031 C C . PHE A 1 266 ? 5.301 -12.081 3.058 1.00 92.75 266 PHE A C 1
ATOM 2033 O O . PHE A 1 266 ? 5.757 -13.222 3.115 1.00 92.75 266 PHE A O 1
ATOM 2040 N N . ASP A 1 267 ? 4.607 -11.638 2.015 1.00 90.44 267 ASP A N 1
ATOM 2041 C CA . ASP A 1 267 ? 4.559 -12.360 0.751 1.00 90.44 267 ASP A CA 1
ATOM 2042 C C . ASP A 1 267 ? 5.733 -11.927 -0.132 1.00 90.44 267 ASP A C 1
ATOM 2044 O O . ASP A 1 267 ? 5.771 -10.798 -0.632 1.00 90.44 267 ASP A O 1
ATOM 2048 N N . ALA A 1 268 ? 6.691 -12.833 -0.341 1.00 91.31 268 ALA A N 1
ATOM 2049 C CA . ALA A 1 268 ? 7.844 -12.589 -1.199 1.00 91.31 268 ALA A CA 1
ATOM 2050 C C . ALA A 1 268 ? 7.434 -12.209 -2.635 1.00 91.31 268 ALA A C 1
ATOM 2052 O O . ALA A 1 268 ? 8.150 -11.452 -3.289 1.00 91.31 268 ALA A O 1
ATOM 2053 N N . ALA A 1 269 ? 6.271 -12.654 -3.131 1.00 87.56 269 ALA A N 1
ATOM 2054 C CA . ALA A 1 269 ? 5.801 -12.313 -4.476 1.00 87.56 269 ALA A CA 1
ATOM 2055 C C . ALA A 1 269 ? 5.688 -10.793 -4.706 1.00 87.56 269 ALA A C 1
ATOM 2057 O O . ALA A 1 269 ? 5.943 -10.318 -5.817 1.00 87.56 269 ALA A O 1
ATOM 2058 N N . ARG A 1 270 ? 5.417 -10.029 -3.639 1.00 86.62 270 ARG A N 1
ATOM 2059 C CA . ARG A 1 270 ? 5.246 -8.567 -3.670 1.00 86.62 270 ARG A CA 1
ATOM 2060 C C . ARG A 1 270 ? 6.554 -7.783 -3.684 1.00 86.62 270 ARG A C 1
ATOM 2062 O O . ARG A 1 270 ? 6.551 -6.589 -3.997 1.00 86.62 270 ARG A O 1
ATOM 2069 N N . VAL A 1 271 ? 7.676 -8.439 -3.379 1.00 92.00 271 VAL A N 1
ATOM 2070 C CA . VAL A 1 271 ? 9.023 -7.861 -3.479 1.00 92.00 271 VAL A CA 1
ATOM 2071 C C . VAL A 1 271 ? 9.347 -7.700 -4.955 1.00 92.00 271 VAL A C 1
ATOM 2073 O O . VAL A 1 271 ? 9.650 -8.666 -5.659 1.00 92.00 271 VAL A O 1
ATOM 2076 N N . ARG A 1 272 ? 9.194 -6.481 -5.464 1.00 89.81 272 ARG A N 1
ATOM 2077 C CA . ARG A 1 272 ? 9.297 -6.170 -6.890 1.00 89.81 272 ARG A CA 1
ATOM 2078 C C . ARG A 1 272 ? 9.776 -4.734 -7.086 1.00 89.81 272 ARG A C 1
ATOM 2080 O O . ARG A 1 272 ? 9.555 -3.864 -6.242 1.00 89.81 272 ARG A O 1
ATOM 2087 N N . HIS A 1 273 ? 10.400 -4.514 -8.232 1.00 92.12 273 HIS A N 1
ATOM 2088 C CA . HIS A 1 273 ? 10.699 -3.204 -8.786 1.00 92.12 273 HIS A CA 1
ATOM 2089 C C . HIS A 1 273 ? 9.491 -2.634 -9.548 1.00 92.12 273 HIS A C 1
ATOM 2091 O O . HIS A 1 273 ? 8.859 -3.331 -10.345 1.00 92.12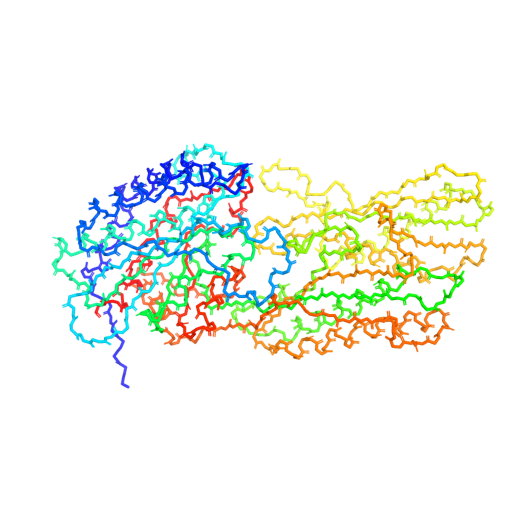 273 HIS A O 1
ATOM 2097 N N . TYR A 1 274 ? 9.187 -1.360 -9.309 1.00 89.12 274 TYR A N 1
ATOM 2098 C CA . TYR A 1 274 ? 8.058 -0.630 -9.884 1.00 89.12 274 TYR A CA 1
ATOM 2099 C C . TYR A 1 274 ? 8.558 0.661 -10.548 1.00 89.12 274 TYR A C 1
ATOM 2101 O O . TYR A 1 274 ? 8.670 1.686 -9.875 1.00 89.12 274 TYR A O 1
ATOM 2109 N N . PRO A 1 275 ? 8.897 0.656 -11.848 1.00 90.88 275 PRO A N 1
ATOM 2110 C CA . PRO A 1 275 ? 9.243 1.887 -12.552 1.00 90.88 275 PRO A CA 1
ATOM 2111 C C . PRO A 1 275 ? 7.994 2.758 -12.742 1.00 90.88 275 PRO A C 1
ATOM 2113 O O . PRO A 1 275 ? 6.980 2.291 -13.251 1.00 90.88 275 PRO A O 1
ATOM 2116 N N . THR A 1 276 ? 8.045 4.023 -12.346 1.00 88.12 276 THR A N 1
ATOM 2117 C CA . THR A 1 276 ? 6.868 4.907 -12.297 1.00 88.12 276 THR A CA 1
ATOM 2118 C C . THR A 1 276 ? 6.897 5.978 -13.379 1.00 88.12 276 THR A C 1
ATOM 2120 O O . THR A 1 276 ? 5.860 6.259 -13.982 1.00 88.12 276 THR A O 1
ATOM 2123 N N . CYS A 1 277 ? 8.084 6.508 -13.697 1.00 90.75 277 CYS A N 1
ATOM 2124 C CA . CYS A 1 277 ? 8.267 7.493 -14.764 1.00 90.75 277 CYS A CA 1
ATOM 2125 C C . CYS A 1 277 ? 9.434 7.155 -15.687 1.00 90.75 277 CYS A C 1
ATOM 2127 O O . CYS A 1 277 ? 10.490 6.709 -15.234 1.00 90.75 277 CYS A O 1
ATOM 2129 N N . LEU A 1 278 ? 9.266 7.464 -16.970 1.00 92.19 278 LEU A N 1
ATOM 2130 C CA . LEU A 1 278 ? 10.322 7.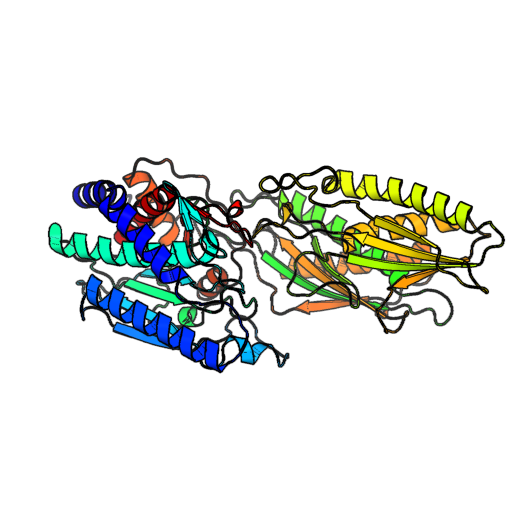436 -17.977 1.00 92.19 278 LEU A CA 1
ATOM 2131 C C . LEU A 1 278 ? 10.217 8.700 -18.836 1.00 92.19 278 LEU A C 1
ATOM 2133 O O . LEU A 1 278 ? 9.330 8.796 -19.683 1.00 92.19 278 LEU A O 1
ATOM 2137 N N . GLY A 1 279 ? 11.100 9.672 -18.600 1.00 88.38 279 GLY A N 1
ATOM 2138 C CA . GLY A 1 279 ? 10.927 11.020 -19.150 1.00 88.38 279 GLY A CA 1
ATOM 2139 C C . GLY A 1 279 ? 9.590 11.614 -18.690 1.00 88.38 279 GLY A C 1
ATOM 2140 O O . GLY A 1 279 ? 9.274 11.594 -17.501 1.00 88.38 279 GLY A O 1
ATOM 2141 N N . SER A 1 280 ? 8.795 12.092 -19.638 1.00 87.06 280 SER A N 1
ATOM 2142 C CA . SER A 1 280 ? 7.430 12.614 -19.464 1.00 87.06 280 SER A CA 1
ATOM 2143 C C . SER A 1 280 ? 6.336 11.549 -19.315 1.00 87.06 280 SER A C 1
ATOM 2145 O O . SER A 1 280 ? 5.197 11.897 -18.998 1.00 87.06 280 SER A O 1
ATOM 2147 N N . PHE A 1 281 ? 6.635 10.262 -19.522 1.00 90.00 281 PHE A N 1
ATOM 2148 C CA . PHE A 1 281 ? 5.647 9.193 -19.366 1.00 90.00 281 PHE A CA 1
ATOM 2149 C C . PHE A 1 281 ? 5.506 8.757 -17.909 1.00 90.00 281 PHE A C 1
ATOM 2151 O O . PHE A 1 281 ? 6.500 8.476 -17.239 1.00 90.00 281 PHE A O 1
ATOM 2158 N N . GLY A 1 282 ? 4.260 8.589 -17.458 1.00 84.62 282 GLY A N 1
ATOM 2159 C CA . GLY A 1 282 ? 3.920 8.154 -16.101 1.00 84.62 282 GLY A CA 1
ATOM 2160 C C . GLY A 1 282 ? 3.907 9.291 -15.076 1.00 84.62 282 GLY A C 1
ATOM 2161 O O . GLY A 1 282 ? 4.058 10.461 -15.416 1.00 84.62 282 GLY A O 1
ATOM 2162 N N . ALA A 1 283 ? 3.715 8.941 -13.807 1.00 78.31 283 ALA A N 1
ATOM 2163 C CA . ALA A 1 283 ? 3.664 9.888 -12.696 1.00 78.31 283 ALA A CA 1
ATOM 2164 C C . ALA A 1 283 ? 4.297 9.269 -11.446 1.00 78.31 283 ALA A C 1
ATOM 2166 O O . ALA A 1 283 ? 4.141 8.077 -11.202 1.00 78.31 283 ALA A O 1
ATOM 2167 N N . VAL A 1 284 ? 4.989 10.078 -10.637 1.00 68.56 284 VAL A N 1
ATOM 2168 C CA . VAL A 1 284 ? 5.695 9.598 -9.430 1.00 68.56 284 VAL A CA 1
ATOM 2169 C C . VAL A 1 284 ? 4.724 9.016 -8.404 1.00 68.56 284 VAL A C 1
ATOM 2171 O O . VAL A 1 284 ? 5.052 8.052 -7.720 1.00 68.56 284 VAL A O 1
ATOM 2174 N N . THR A 1 285 ? 3.516 9.574 -8.334 1.00 62.66 285 THR A N 1
ATOM 2175 C CA . THR A 1 285 ? 2.436 9.124 -7.450 1.00 62.66 285 THR A CA 1
ATOM 2176 C C . THR A 1 285 ? 1.778 7.824 -7.918 1.00 62.66 285 THR A C 1
ATOM 2178 O O . THR A 1 285 ? 1.021 7.215 -7.165 1.00 62.66 285 THR A O 1
ATOM 2181 N N . GLU A 1 286 ? 2.055 7.368 -9.143 1.00 66.69 286 GLU A N 1
ATOM 2182 C CA . GLU A 1 286 ? 1.498 6.140 -9.699 1.00 66.69 286 GLU A CA 1
ATOM 2183 C C . GLU A 1 286 ? 2.528 5.015 -9.670 1.00 66.69 286 GLU A C 1
ATOM 2185 O O . GLU A 1 286 ? 3.645 5.159 -10.151 1.00 66.69 286 GLU A O 1
ATOM 2190 N N . ARG A 1 287 ? 2.137 3.835 -9.181 1.00 71.62 287 ARG A N 1
ATOM 2191 C CA . ARG A 1 287 ? 3.021 2.653 -9.179 1.00 71.62 287 ARG A CA 1
ATOM 2192 C C . ARG A 1 287 ? 3.140 1.972 -10.551 1.00 71.62 287 ARG A C 1
ATOM 2194 O O . ARG A 1 287 ? 4.004 1.115 -10.734 1.00 71.62 287 ARG A O 1
ATOM 2201 N N . PHE A 1 288 ? 2.297 2.351 -11.517 1.00 80.06 288 PHE A N 1
ATOM 2202 C CA . PHE A 1 288 ? 2.268 1.787 -12.868 1.00 80.06 288 PHE A CA 1
ATOM 2203 C C . PHE A 1 288 ? 2.179 2.879 -13.923 1.00 80.06 288 PHE A C 1
ATOM 2205 O O . PHE A 1 288 ? 1.270 3.702 -13.896 1.00 80.06 288 PHE A O 1
ATOM 2212 N N . CYS A 1 289 ? 3.085 2.833 -14.897 1.00 87.62 289 CYS A N 1
ATOM 2213 C CA . CYS A 1 289 ? 3.000 3.673 -16.080 1.00 87.62 289 CYS A CA 1
ATOM 2214 C C . CYS A 1 289 ? 2.048 3.022 -17.108 1.00 87.62 289 CYS A C 1
ATOM 2216 O O . CYS A 1 289 ? 2.324 1.898 -17.550 1.00 87.62 289 CYS A O 1
ATOM 2218 N N . PRO A 1 290 ? 0.939 3.685 -17.497 1.00 88.38 290 PRO A N 1
ATOM 2219 C CA . PRO A 1 290 ? -0.068 3.096 -18.381 1.00 88.38 290 PRO A CA 1
ATOM 2220 C C . PRO A 1 290 ? 0.362 3.071 -19.850 1.00 88.38 290 PRO A C 1
ATOM 2222 O O . PRO A 1 290 ? -0.166 2.278 -20.625 1.00 88.38 290 PRO A O 1
ATOM 2225 N N . GLN A 1 291 ? 1.301 3.928 -20.254 1.00 93.06 291 GLN A N 1
ATOM 2226 C CA . GLN A 1 291 ? 1.754 3.994 -21.636 1.00 93.06 291 GLN A CA 1
ATOM 2227 C C . GLN A 1 291 ? 3.168 4.555 -21.743 1.00 93.06 291 GLN A C 1
ATOM 2229 O O . GLN A 1 291 ? 3.515 5.506 -21.051 1.00 93.06 291 GLN A O 1
ATOM 2234 N N . VAL A 1 292 ? 3.943 4.011 -22.679 1.00 94.62 292 VAL A N 1
ATOM 2235 C CA . VAL A 1 292 ? 5.193 4.598 -23.174 1.00 94.62 292 VAL A CA 1
ATOM 2236 C C . VAL A 1 292 ? 5.130 4.622 -24.697 1.00 94.62 292 VAL A C 1
ATOM 2238 O O . VAL A 1 292 ? 4.742 3.626 -25.305 1.00 94.62 292 VAL A O 1
ATOM 2241 N N . ALA A 1 293 ? 5.519 5.731 -25.326 1.00 94.69 293 ALA A N 1
ATOM 2242 C CA . ALA A 1 293 ? 5.618 5.817 -26.781 1.00 94.69 293 ALA A CA 1
ATOM 2243 C C . ALA A 1 293 ? 7.064 6.070 -27.221 1.00 94.69 293 ALA A C 1
ATOM 2245 O O . ALA A 1 293 ? 7.727 7.000 -26.760 1.00 94.69 293 ALA A O 1
ATOM 2246 N N . ILE A 1 294 ? 7.549 5.234 -28.136 1.00 93.81 294 ILE A N 1
ATOM 2247 C CA . ILE A 1 294 ? 8.915 5.278 -28.661 1.00 93.81 294 ILE A CA 1
ATOM 2248 C C . ILE A 1 294 ? 8.859 5.463 -30.172 1.00 93.81 294 ILE A C 1
ATOM 2250 O O . ILE A 1 294 ? 8.070 4.815 -30.858 1.00 93.81 294 ILE A O 1
ATOM 2254 N N . GLU A 1 295 ? 9.729 6.309 -30.709 1.00 92.25 295 GLU A N 1
ATOM 2255 C CA . GLU A 1 295 ? 9.998 6.366 -32.140 1.00 92.25 295 GLU A CA 1
ATOM 2256 C C . GLU A 1 295 ? 11.333 5.695 -32.452 1.00 92.25 295 GLU A C 1
ATOM 2258 O O . GLU A 1 295 ? 12.350 6.006 -31.835 1.00 92.25 295 GLU A O 1
ATOM 2263 N N . ILE A 1 296 ? 11.335 4.806 -33.442 1.00 91.25 296 ILE A N 1
ATOM 2264 C CA . ILE A 1 296 ? 12.544 4.286 -34.075 1.00 91.25 296 ILE A CA 1
ATOM 2265 C C . ILE A 1 296 ? 12.712 4.980 -35.422 1.00 91.25 296 ILE A C 1
ATOM 2267 O O . ILE A 1 296 ? 11.855 4.859 -36.300 1.00 91.25 296 ILE A O 1
ATOM 2271 N N . VAL A 1 297 ? 13.839 5.662 -35.598 1.00 89.69 297 VAL A N 1
ATOM 2272 C CA . VAL A 1 297 ? 14.249 6.266 -36.866 1.00 89.69 297 VAL A CA 1
ATOM 2273 C C . VAL A 1 297 ? 15.300 5.366 -37.496 1.00 89.69 297 VAL A C 1
ATOM 2275 O O . VAL A 1 297 ? 16.400 5.233 -36.968 1.00 89.69 297 VAL A O 1
ATOM 2278 N N . ALA A 1 298 ? 14.959 4.728 -38.614 1.00 89.75 298 ALA A N 1
ATOM 2279 C CA . ALA A 1 298 ? 15.829 3.817 -39.342 1.00 89.75 298 ALA A CA 1
ATOM 2280 C C . ALA A 1 298 ? 16.222 4.382 -40.715 1.00 89.75 298 ALA A C 1
ATOM 2282 O O . ALA A 1 298 ? 15.384 4.704 -41.561 1.00 89.75 298 ALA A O 1
ATOM 2283 N N . HIS A 1 299 ? 17.522 4.413 -40.978 1.00 88.12 299 HIS A N 1
ATOM 2284 C CA . HIS A 1 299 ? 18.103 4.686 -42.282 1.00 88.12 299 HIS A CA 1
ATOM 2285 C C . HIS A 1 299 ? 18.421 3.356 -42.966 1.00 88.12 299 HIS A C 1
ATOM 2287 O O . HIS A 1 299 ? 19.373 2.651 -42.620 1.00 88.12 299 HIS A O 1
ATOM 2293 N N . SER A 1 300 ? 17.584 2.995 -43.938 1.00 85.38 300 SER A N 1
ATOM 2294 C CA . SER A 1 300 ? 17.732 1.780 -44.734 1.00 85.38 300 SER A CA 1
ATOM 2295 C C . SER A 1 300 ? 17.137 1.954 -46.130 1.00 85.38 300 SER A C 1
ATOM 2297 O O . SER A 1 300 ? 16.209 2.732 -46.338 1.00 85.38 300 SER A O 1
ATOM 2299 N N . LYS A 1 301 ? 17.651 1.178 -47.091 1.00 85.12 301 LYS A N 1
ATOM 2300 C CA . LYS A 1 301 ? 17.061 1.030 -48.434 1.00 85.12 301 LYS A CA 1
ATOM 2301 C C . LYS A 1 301 ? 15.983 -0.058 -48.493 1.00 85.12 301 LYS A C 1
ATOM 2303 O O . LYS A 1 301 ? 15.378 -0.257 -49.543 1.00 85.12 301 LYS A O 1
ATOM 2308 N N . ALA A 1 302 ? 15.789 -0.814 -47.410 1.00 84.75 302 ALA A N 1
ATOM 2309 C CA . ALA A 1 302 ? 14.781 -1.864 -47.352 1.00 84.75 302 ALA A CA 1
ATOM 2310 C C . ALA A 1 302 ? 13.363 -1.275 -47.368 1.00 84.75 302 ALA A C 1
ATOM 2312 O O . ALA A 1 302 ? 13.159 -0.102 -47.092 1.00 84.75 302 ALA A O 1
ATOM 2313 N N . ASN A 1 303 ? 12.365 -2.084 -47.710 1.00 88.44 303 ASN A N 1
ATOM 2314 C CA . ASN A 1 303 ? 10.977 -1.636 -47.693 1.00 88.44 303 ASN A CA 1
ATOM 2315 C C . ASN A 1 303 ? 10.502 -1.401 -46.230 1.00 88.44 303 ASN A C 1
ATOM 2317 O O . ASN A 1 303 ? 10.663 -2.318 -45.418 1.00 88.44 303 ASN A O 1
ATOM 2321 N N . PRO A 1 304 ? 9.890 -0.241 -45.899 1.00 88.50 304 PRO A N 1
ATOM 2322 C CA . PRO A 1 304 ? 9.454 0.073 -44.535 1.00 88.50 304 PRO A CA 1
ATOM 2323 C C . PRO A 1 304 ? 8.473 -0.943 -43.947 1.00 88.50 304 PRO A C 1
ATOM 2325 O O . PRO A 1 304 ? 8.582 -1.290 -42.777 1.00 88.50 304 PRO A O 1
ATOM 2328 N N . GLN A 1 305 ? 7.549 -1.479 -44.750 1.00 91.00 305 GLN A N 1
ATOM 2329 C CA . GLN A 1 305 ? 6.593 -2.489 -44.288 1.00 91.00 305 GLN A CA 1
ATOM 2330 C C . GLN A 1 305 ? 7.294 -3.797 -43.898 1.00 91.00 305 GLN A C 1
ATOM 2332 O O . GLN A 1 305 ? 6.939 -4.407 -42.894 1.00 91.00 305 GLN A O 1
ATOM 2337 N N . ARG A 1 306 ? 8.334 -4.210 -44.633 1.00 89.44 306 ARG A N 1
ATOM 2338 C CA . ARG A 1 306 ? 9.144 -5.386 -44.264 1.00 89.44 306 ARG A CA 1
ATOM 2339 C C . ARG A 1 306 ? 9.933 -5.170 -42.976 1.00 89.44 306 ARG A C 1
ATOM 2341 O O . ARG A 1 306 ? 10.065 -6.108 -42.195 1.00 89.44 306 ARG A O 1
ATOM 2348 N N . ILE A 1 307 ? 10.458 -3.962 -42.762 1.00 89.62 307 ILE A N 1
ATOM 2349 C CA . ILE A 1 307 ? 11.134 -3.617 -41.505 1.00 89.62 307 ILE A CA 1
ATOM 2350 C C . ILE A 1 307 ? 10.128 -3.635 -40.352 1.00 89.62 307 ILE A C 1
ATOM 2352 O O . ILE A 1 307 ? 10.399 -4.287 -39.352 1.00 89.62 307 ILE A O 1
ATOM 2356 N N . ALA A 1 308 ? 8.952 -3.022 -40.518 1.00 92.31 308 ALA A N 1
ATOM 2357 C CA . ALA A 1 308 ? 7.880 -3.052 -39.524 1.00 92.31 308 ALA A CA 1
ATOM 2358 C C . ALA A 1 308 ? 7.488 -4.485 -39.136 1.00 92.31 308 ALA A C 1
ATOM 2360 O O . ALA A 1 308 ? 7.460 -4.795 -37.952 1.00 92.31 308 ALA A O 1
ATOM 2361 N N . MET A 1 309 ? 7.268 -5.376 -40.113 1.00 91.81 309 MET A N 1
ATOM 2362 C CA . MET A 1 309 ? 6.967 -6.790 -39.844 1.00 91.81 309 MET A CA 1
ATOM 2363 C C . MET A 1 309 ? 8.065 -7.469 -39.021 1.00 91.81 309 MET A C 1
ATOM 2365 O O . MET A 1 309 ? 7.764 -8.172 -38.065 1.00 91.81 309 MET A O 1
ATOM 2369 N N . LYS A 1 310 ? 9.339 -7.234 -39.359 1.00 91.06 310 LYS A N 1
ATOM 2370 C CA . LYS A 1 310 ? 10.458 -7.808 -38.602 1.00 91.06 310 LYS A CA 1
ATOM 2371 C C . LYS A 1 310 ? 10.557 -7.241 -37.193 1.00 91.06 310 LYS A C 1
ATOM 2373 O O . LYS A 1 310 ? 10.815 -8.003 -36.273 1.00 91.06 310 LYS A O 1
ATOM 2378 N N . ILE A 1 311 ? 10.341 -5.937 -37.020 1.00 92.88 311 ILE A N 1
ATOM 2379 C CA . ILE A 1 311 ? 10.277 -5.331 -35.688 1.00 92.88 311 ILE A CA 1
ATOM 2380 C C . ILE A 1 311 ? 9.165 -6.011 -34.885 1.00 92.88 311 ILE A C 1
ATOM 2382 O O . ILE A 1 311 ? 9.457 -6.494 -33.802 1.00 92.88 311 ILE A O 1
ATOM 2386 N N . ILE A 1 312 ? 7.947 -6.126 -35.427 1.00 95.19 312 ILE A N 1
ATOM 2387 C CA . ILE A 1 312 ? 6.816 -6.788 -34.752 1.00 95.19 312 ILE A CA 1
ATOM 2388 C C . ILE A 1 312 ? 7.192 -8.204 -34.305 1.00 95.19 312 ILE A C 1
ATOM 2390 O O . ILE A 1 312 ? 7.059 -8.493 -33.123 1.00 95.19 312 ILE A O 1
ATOM 2394 N N . GLU A 1 313 ? 7.741 -9.040 -35.195 1.00 93.88 313 GLU A N 1
ATOM 2395 C CA . GLU A 1 313 ? 8.167 -10.408 -34.849 1.00 93.88 313 GLU A CA 1
ATOM 2396 C C . GLU A 1 313 ? 9.143 -10.431 -33.653 1.00 93.88 313 GLU A C 1
ATOM 2398 O O . GLU A 1 313 ? 8.981 -11.222 -32.725 1.00 93.88 313 GLU A O 1
ATOM 2403 N N . PHE A 1 314 ? 10.139 -9.537 -33.635 1.00 93.94 314 PHE A N 1
ATOM 2404 C CA . PHE A 1 314 ? 11.094 -9.451 -32.523 1.00 93.94 314 PHE A CA 1
ATOM 2405 C C . PHE A 1 314 ? 10.470 -8.908 -31.235 1.00 93.94 314 PHE A C 1
ATOM 2407 O O . PHE A 1 314 ? 10.853 -9.325 -30.141 1.00 93.94 314 PHE A O 1
ATOM 2414 N N . LEU A 1 315 ? 9.532 -7.965 -31.347 1.00 95.81 315 LEU A N 1
ATOM 2415 C CA . LEU A 1 315 ? 8.826 -7.407 -30.199 1.00 95.81 315 LEU A CA 1
ATOM 2416 C C . LEU A 1 315 ? 7.879 -8.434 -29.571 1.00 95.81 315 LEU A C 1
ATOM 2418 O O . LEU A 1 315 ? 7.826 -8.516 -28.347 1.00 95.81 315 LEU A O 1
ATOM 2422 N N . GLU A 1 316 ? 7.190 -9.246 -30.374 1.00 94.88 316 GLU A N 1
ATOM 2423 C CA . GLU A 1 316 ? 6.351 -10.355 -29.901 1.00 94.88 316 GLU A CA 1
ATOM 2424 C C . GLU A 1 316 ? 7.184 -11.398 -29.142 1.00 94.88 316 GLU A C 1
ATOM 2426 O O . GLU A 1 316 ? 6.821 -11.794 -28.033 1.00 94.88 316 GLU A O 1
ATOM 2431 N N . GLU A 1 317 ? 8.345 -11.790 -29.678 1.00 93.38 317 GLU A N 1
ATOM 2432 C CA . GLU A 1 317 ? 9.261 -12.708 -28.989 1.00 93.38 317 GLU A CA 1
ATOM 2433 C C . GLU A 1 317 ? 9.765 -12.124 -27.659 1.00 93.38 317 GLU A C 1
ATOM 2435 O O . GLU A 1 317 ? 9.761 -12.808 -26.633 1.00 93.38 317 GLU A O 1
ATOM 2440 N N . ALA A 1 318 ? 10.147 -10.843 -27.643 1.00 93.94 318 ALA A N 1
ATOM 2441 C CA . ALA A 1 318 ? 10.571 -10.159 -26.424 1.00 93.94 318 ALA A CA 1
ATOM 2442 C C . ALA A 1 318 ? 9.438 -10.058 -25.388 1.00 93.94 318 ALA A C 1
ATOM 2444 O O . ALA A 1 318 ? 9.676 -10.231 -24.189 1.00 93.94 318 ALA A O 1
ATOM 2445 N N . MET A 1 319 ? 8.206 -9.814 -25.846 1.00 94.81 319 MET A N 1
ATOM 2446 C CA . MET A 1 319 ? 7.028 -9.716 -24.987 1.00 94.81 319 MET A CA 1
ATOM 2447 C C . MET A 1 319 ? 6.702 -11.049 -24.316 1.00 94.81 319 MET A C 1
ATOM 2449 O O . MET A 1 319 ? 6.334 -11.049 -23.145 1.00 94.81 319 MET A O 1
ATOM 2453 N N . ASN A 1 320 ? 6.917 -12.183 -24.992 1.00 92.19 320 ASN A N 1
ATOM 2454 C CA . ASN A 1 320 ? 6.755 -13.507 -24.378 1.00 92.19 320 ASN A CA 1
ATOM 2455 C C . ASN A 1 320 ? 7.671 -13.695 -23.158 1.00 92.19 320 ASN A C 1
ATOM 2457 O O . ASN A 1 320 ? 7.273 -14.333 -22.185 1.00 92.19 320 ASN A O 1
ATOM 2461 N N . GLY A 1 321 ? 8.873 -13.107 -23.179 1.00 89.31 321 GLY A N 1
ATOM 2462 C CA . GLY A 1 321 ? 9.769 -13.088 -22.021 1.00 89.31 321 GLY A CA 1
ATOM 2463 C C . GLY A 1 321 ? 9.180 -12.315 -20.838 1.00 89.31 321 GLY A C 1
ATOM 2464 O O . GLY A 1 321 ? 9.168 -12.824 -19.720 1.00 89.31 321 GLY A O 1
ATOM 2465 N N . TYR A 1 322 ? 8.630 -11.124 -21.094 1.00 90.50 322 TYR A N 1
ATOM 2466 C CA . TYR A 1 322 ? 7.964 -10.309 -20.070 1.00 90.50 322 TYR A CA 1
ATOM 2467 C C . TYR A 1 322 ? 6.724 -11.017 -19.502 1.00 90.50 322 TYR A C 1
ATOM 2469 O O . TYR A 1 322 ? 6.570 -11.158 -18.289 1.00 90.50 322 TYR A O 1
ATOM 2477 N N . VAL A 1 323 ? 5.859 -11.516 -20.387 1.00 91.50 323 VAL A N 1
ATOM 2478 C CA . VAL A 1 323 ? 4.622 -12.231 -20.045 1.00 91.50 323 VAL A CA 1
ATOM 2479 C C . VAL A 1 323 ? 4.912 -13.506 -19.254 1.00 91.50 323 VAL A C 1
ATOM 2481 O O . VAL A 1 323 ? 4.209 -13.803 -18.293 1.00 91.50 323 VAL A O 1
ATOM 2484 N N . GLY A 1 324 ? 5.981 -14.233 -19.587 1.00 88.50 324 GLY A N 1
ATOM 2485 C CA . GLY A 1 324 ? 6.401 -15.412 -18.830 1.00 88.50 324 GLY A CA 1
ATOM 2486 C C . GLY A 1 324 ? 6.760 -15.112 -17.370 1.00 88.50 324 GLY A C 1
ATOM 2487 O O . GLY A 1 324 ? 6.605 -15.984 -16.518 1.00 88.50 324 GLY A O 1
ATOM 2488 N N . GLN A 1 325 ? 7.207 -13.888 -17.066 1.00 83.50 325 GLN A N 1
ATOM 2489 C CA . GLN A 1 325 ? 7.583 -13.476 -15.712 1.00 83.50 325 GLN A CA 1
ATOM 2490 C C . GLN A 1 325 ? 6.443 -12.794 -14.945 1.00 83.50 325 GLN A C 1
ATOM 2492 O O . GLN A 1 325 ? 6.361 -12.942 -13.725 1.00 83.50 325 GLN A O 1
ATOM 2497 N N . TYR A 1 326 ? 5.582 -12.040 -15.633 1.00 83.06 326 TYR A N 1
ATOM 2498 C CA . TYR A 1 326 ? 4.596 -11.156 -14.998 1.00 83.06 326 TYR A CA 1
ATOM 2499 C C . TYR A 1 326 ? 3.131 -11.495 -15.313 1.00 83.06 326 TYR A C 1
ATOM 2501 O O . TYR A 1 326 ? 2.230 -10.863 -14.762 1.00 83.06 326 TYR A O 1
ATOM 2509 N N . GLY A 1 327 ? 2.892 -12.509 -16.144 1.00 88.00 327 GLY A N 1
ATOM 2510 C CA . GLY A 1 327 ? 1.566 -12.903 -16.610 1.00 88.00 327 GLY A CA 1
ATOM 2511 C C . GLY A 1 327 ? 1.108 -12.130 -17.850 1.00 88.00 327 GLY A C 1
ATOM 2512 O O . GLY A 1 327 ? 1.610 -11.051 -18.169 1.00 88.00 327 GLY A O 1
ATOM 2513 N N . ASP A 1 328 ? 0.144 -12.708 -18.566 1.00 89.88 328 ASP A N 1
ATOM 2514 C CA . ASP A 1 328 ? -0.453 -12.113 -19.764 1.00 89.88 328 ASP A CA 1
ATOM 2515 C C . ASP A 1 328 ? -1.710 -11.321 -19.391 1.00 89.88 328 ASP A C 1
ATOM 2517 O O . ASP A 1 328 ? -2.804 -11.874 -19.260 1.00 89.88 328 ASP A O 1
ATOM 2521 N N . LYS A 1 329 ? -1.562 -10.004 -19.235 1.00 86.94 329 LYS A N 1
ATOM 2522 C CA . LYS A 1 329 ? -2.689 -9.124 -18.908 1.00 86.94 329 LYS A CA 1
ATOM 2523 C C . LYS A 1 329 ? -3.636 -8.884 -20.081 1.00 86.94 329 LYS A C 1
ATOM 2525 O O . LYS A 1 329 ? -4.763 -8.462 -19.842 1.00 86.94 329 LYS A O 1
ATOM 2530 N N . ALA A 1 330 ? -3.228 -9.173 -21.318 1.00 87.06 330 ALA A N 1
ATOM 2531 C CA . ALA A 1 330 ? -4.133 -9.137 -22.462 1.00 87.06 330 ALA A CA 1
ATOM 2532 C C . ALA A 1 330 ? -5.028 -10.387 -22.541 1.00 87.06 330 ALA A C 1
ATOM 2534 O O . ALA A 1 330 ? -6.125 -10.328 -23.094 1.00 87.06 330 ALA A O 1
ATOM 2535 N N . ALA A 1 331 ? -4.603 -11.503 -21.942 1.00 86.56 331 ALA A N 1
ATOM 2536 C CA . ALA A 1 331 ? -5.431 -12.701 -21.781 1.00 86.56 331 ALA A CA 1
ATOM 2537 C C . ALA A 1 331 ? -6.378 -12.633 -20.563 1.00 86.56 331 ALA A C 1
ATOM 2539 O O . ALA A 1 331 ? -7.363 -13.378 -20.485 1.00 86.56 331 ALA A O 1
ATOM 2540 N N . GLU A 1 332 ? -6.097 -11.753 -19.599 1.00 84.69 332 GLU A N 1
ATOM 2541 C CA . GLU A 1 332 ? -6.928 -11.558 -18.412 1.00 84.69 332 GLU A CA 1
ATOM 2542 C C . GLU A 1 332 ? -8.175 -10.709 -18.705 1.00 84.69 332 GLU A C 1
ATOM 2544 O O . GLU A 1 332 ? -8.141 -9.715 -19.432 1.00 84.69 332 GLU A O 1
ATOM 2549 N N . HIS A 1 333 ? -9.283 -11.073 -18.060 1.00 78.06 333 HIS A N 1
ATOM 2550 C CA . HIS A 1 333 ? -10.530 -10.314 -18.099 1.00 78.06 333 HIS A CA 1
ATOM 2551 C C . HIS A 1 333 ? -10.828 -9.740 -16.716 1.00 78.06 333 HIS A C 1
ATOM 2553 O O . HIS A 1 333 ? -10.621 -10.398 -15.694 1.00 78.06 333 HIS A O 1
ATOM 2559 N N . ASP A 1 334 ? -11.323 -8.509 -16.682 1.00 68.44 334 ASP A N 1
ATOM 2560 C CA . ASP A 1 334 ? -11.822 -7.897 -15.466 1.00 68.44 334 ASP A CA 1
ATOM 2561 C C . ASP A 1 334 ? -13.052 -8.672 -14.975 1.00 68.44 334 ASP A C 1
ATOM 2563 O O . ASP A 1 334 ? -14.037 -8.861 -15.689 1.00 68.44 334 ASP A O 1
ATOM 2567 N N . SER A 1 335 ? -12.979 -9.142 -13.733 1.00 61.88 335 SER A N 1
ATOM 2568 C CA . SER A 1 335 ? -13.985 -10.028 -13.140 1.00 61.88 335 SER A CA 1
ATOM 2569 C C . SER A 1 335 ? -15.369 -9.397 -12.963 1.00 61.88 335 SER A C 1
ATOM 2571 O O . SER A 1 335 ? -16.337 -10.141 -12.823 1.00 61.88 335 SER A O 1
ATOM 2573 N N . ALA A 1 336 ? -15.487 -8.064 -12.947 1.00 53.56 336 ALA A N 1
ATOM 2574 C CA . ALA A 1 336 ? -16.781 -7.397 -12.791 1.00 53.56 336 ALA A CA 1
ATOM 2575 C C . ALA A 1 336 ? -17.398 -6.994 -14.127 1.00 53.56 336 ALA A C 1
ATOM 2577 O O . ALA A 1 336 ? -18.596 -7.178 -14.334 1.00 53.56 336 ALA A O 1
ATOM 2578 N N . THR A 1 337 ? -16.588 -6.466 -15.040 1.00 63.84 337 THR A N 1
ATOM 2579 C CA . THR A 1 337 ? -17.072 -5.971 -16.335 1.00 63.84 337 THR A CA 1
ATOM 2580 C C . THR A 1 337 ? -17.062 -7.048 -17.418 1.00 63.84 337 THR A C 1
ATOM 2582 O O . THR A 1 337 ? -17.739 -6.905 -18.435 1.00 63.84 337 THR A O 1
ATOM 2585 N N . GLY A 1 338 ? -16.284 -8.118 -17.228 1.00 69.56 338 GLY A N 1
ATOM 2586 C CA . GLY A 1 338 ? -16.021 -9.137 -18.241 1.00 69.56 338 GLY A CA 1
ATOM 2587 C C . GLY A 1 338 ? -15.200 -8.627 -19.430 1.00 69.56 338 GLY A C 1
ATOM 2588 O O . GLY A 1 338 ? -15.037 -9.360 -20.402 1.00 69.56 338 GLY A O 1
ATOM 2589 N N . GLN A 1 339 ? -14.703 -7.386 -19.388 1.00 73.56 339 GLN A N 1
ATOM 2590 C CA . GLN A 1 339 ? -13.879 -6.802 -20.445 1.00 73.56 339 GLN A CA 1
ATOM 2591 C C . GLN A 1 339 ? -12.418 -7.231 -20.297 1.00 73.56 339 GLN A C 1
ATOM 2593 O O . GLN A 1 339 ? -11.960 -7.518 -19.193 1.00 73.56 339 GLN A O 1
ATOM 2598 N N . ALA A 1 340 ? -11.674 -7.263 -21.403 1.00 76.12 340 ALA A N 1
ATOM 2599 C CA . ALA A 1 340 ? -10.235 -7.508 -21.357 1.00 76.12 340 ALA A CA 1
ATOM 2600 C C . ALA A 1 340 ? -9.544 -6.423 -20.517 1.00 76.12 340 ALA A C 1
ATOM 2602 O O . ALA A 1 340 ? -9.842 -5.236 -20.666 1.00 76.12 340 ALA A O 1
ATOM 2603 N N . ARG A 1 341 ? -8.613 -6.822 -19.643 1.00 78.75 341 ARG A N 1
ATOM 2604 C CA . ARG A 1 341 ? -7.855 -5.869 -18.811 1.00 78.75 341 ARG A CA 1
ATOM 2605 C C . ARG A 1 341 ? -6.916 -5.006 -19.646 1.00 78.75 341 ARG A C 1
ATOM 2607 O O . ARG A 1 341 ? -6.668 -3.850 -19.311 1.00 78.75 341 ARG A O 1
ATOM 2614 N N . LEU A 1 342 ? -6.413 -5.578 -20.734 1.00 87.00 342 LEU A N 1
ATOM 2615 C CA . LEU A 1 342 ? -5.622 -4.899 -21.738 1.00 87.00 342 LEU A CA 1
ATOM 2616 C C . LEU A 1 342 ? -6.029 -5.421 -23.116 1.00 87.00 342 LEU A C 1
ATOM 2618 O O . LEU A 1 342 ? -6.146 -6.623 -23.310 1.00 87.00 342 LEU A O 1
ATOM 2622 N N . GLU A 1 343 ? -6.236 -4.540 -24.092 1.00 89.62 343 GLU A N 1
ATOM 2623 C CA . GLU A 1 343 ? -6.589 -4.990 -25.446 1.00 89.62 343 GLU A CA 1
ATOM 2624 C C . GLU A 1 343 ? -5.397 -5.666 -26.148 1.00 89.62 343 GLU A C 1
ATOM 2626 O O . GLU A 1 343 ? -5.560 -6.647 -26.869 1.00 89.62 343 GLU A O 1
ATOM 2631 N N . ARG A 1 344 ? -4.190 -5.119 -25.952 1.00 92.44 344 ARG A N 1
ATOM 2632 C CA . ARG A 1 344 ? -2.923 -5.608 -26.514 1.00 92.44 344 ARG A CA 1
ATOM 2633 C C . ARG A 1 344 ? -1.731 -5.009 -25.766 1.00 92.44 344 ARG A C 1
ATOM 2635 O O . ARG A 1 344 ? -1.835 -3.923 -25.204 1.00 92.44 344 ARG A O 1
ATOM 2642 N N . HIS A 1 345 ? -0.575 -5.670 -25.812 1.00 95.12 345 HIS A N 1
ATOM 2643 C CA . HIS A 1 345 ? 0.636 -5.204 -25.119 1.00 95.12 345 HIS A CA 1
ATOM 2644 C C . HIS A 1 345 ? 1.331 -4.018 -25.800 1.00 95.12 345 HIS A C 1
ATOM 2646 O O . HIS A 1 345 ? 1.911 -3.174 -25.114 1.00 95.12 345 HIS A O 1
ATOM 2652 N N . PHE A 1 346 ? 1.286 -3.953 -27.130 1.00 97.44 346 PHE A N 1
ATOM 2653 C CA . PHE A 1 346 ? 1.863 -2.861 -27.905 1.00 97.44 346 PHE A CA 1
ATOM 2654 C C . PHE A 1 346 ? 1.162 -2.704 -29.261 1.00 97.44 346 PHE A C 1
ATOM 2656 O O . PHE A 1 346 ? 0.430 -3.593 -29.702 1.00 97.44 346 PHE A O 1
ATOM 2663 N N . ASP A 1 347 ? 1.397 -1.572 -29.918 1.00 96.94 347 ASP A N 1
ATOM 2664 C CA . ASP A 1 347 ? 1.051 -1.320 -31.318 1.00 96.94 347 ASP A CA 1
ATOM 2665 C C . ASP A 1 347 ? 2.248 -0.706 -32.056 1.00 96.94 347 ASP A C 1
ATOM 2667 O O . ASP A 1 347 ? 3.065 -0.005 -31.451 1.00 96.94 347 ASP A O 1
ATOM 2671 N N . LEU A 1 348 ? 2.359 -0.960 -33.362 1.00 96.38 348 LEU A N 1
ATOM 2672 C CA . LEU A 1 348 ? 3.417 -0.410 -34.210 1.00 96.38 348 LEU A CA 1
ATOM 2673 C C . LEU A 1 348 ? 2.826 0.253 -35.451 1.00 96.38 348 LEU A C 1
ATOM 2675 O O . LEU A 1 348 ? 2.119 -0.369 -36.243 1.00 96.38 348 LEU A O 1
ATOM 2679 N N . ARG A 1 349 ? 3.192 1.518 -35.671 1.00 95.06 349 ARG A N 1
ATOM 2680 C CA . ARG A 1 349 ? 2.723 2.329 -36.800 1.00 95.06 349 ARG A CA 1
ATOM 2681 C C . ARG A 1 349 ? 3.895 2.913 -37.578 1.00 95.06 349 ARG A C 1
ATOM 2683 O O . ARG A 1 349 ? 4.850 3.416 -36.996 1.00 95.06 349 ARG A O 1
ATOM 2690 N N . ILE A 1 350 ? 3.812 2.878 -38.906 1.00 93.50 350 ILE A N 1
ATOM 2691 C CA . ILE A 1 350 ? 4.780 3.555 -39.781 1.00 93.50 350 ILE A CA 1
ATOM 2692 C C . ILE A 1 350 ? 4.381 5.027 -39.875 1.00 93.50 350 ILE A C 1
ATOM 2694 O O . ILE A 1 350 ? 3.242 5.337 -40.227 1.00 93.50 350 ILE A O 1
ATOM 2698 N N . LEU A 1 351 ? 5.312 5.926 -39.573 1.00 89.81 351 LEU A N 1
ATOM 2699 C CA . LEU A 1 351 ? 5.103 7.363 -39.690 1.00 89.81 351 LEU A CA 1
ATOM 2700 C C . LEU A 1 351 ? 5.549 7.851 -41.082 1.00 89.81 351 LEU A C 1
ATOM 2702 O O . LEU A 1 351 ? 6.583 7.396 -41.580 1.00 89.81 351 LEU A O 1
ATOM 2706 N N . PRO A 1 352 ? 4.800 8.765 -41.728 1.00 81.12 352 PRO A N 1
ATOM 2707 C CA . PRO A 1 352 ? 5.195 9.324 -43.016 1.00 81.12 352 PRO A CA 1
ATOM 2708 C C . PRO A 1 352 ? 6.434 10.214 -42.866 1.00 81.12 352 PRO A C 1
ATOM 2710 O O . PRO A 1 352 ? 6.396 11.203 -42.140 1.00 81.12 352 PRO A O 1
ATOM 2713 N N . ASP A 1 353 ? 7.509 9.893 -43.582 1.00 76.44 353 ASP A N 1
ATOM 2714 C CA . ASP A 1 353 ? 8.707 10.730 -43.680 1.00 76.44 353 ASP A CA 1
ATOM 2715 C C . ASP A 1 353 ? 9.434 10.447 -45.011 1.00 76.44 353 ASP A C 1
ATOM 2717 O O . ASP A 1 353 ? 9.426 9.318 -45.511 1.00 76.44 353 ASP A O 1
ATOM 2721 N N . SER A 1 354 ? 9.989 11.492 -45.632 1.00 63.91 354 SER A N 1
ATOM 2722 C CA . SER A 1 354 ? 10.660 11.436 -46.937 1.00 63.91 354 SER A CA 1
ATOM 2723 C C . SER A 1 354 ? 12.164 11.135 -46.881 1.00 63.91 354 SER A C 1
ATOM 2725 O O . SER A 1 354 ? 12.745 10.780 -47.904 1.00 63.91 354 SER A O 1
ATOM 2727 N N . GLU A 1 355 ? 12.804 11.289 -45.724 1.00 76.31 355 GLU A N 1
ATOM 2728 C CA . GLU A 1 355 ? 14.256 11.211 -45.515 1.00 76.31 355 GLU A CA 1
ATOM 2729 C C . GLU A 1 355 ? 14.685 9.986 -44.690 1.00 76.31 355 GLU A C 1
ATOM 2731 O O . GLU A 1 355 ? 15.781 9.454 -44.894 1.00 76.31 355 GLU A O 1
ATOM 2736 N N . ALA A 1 356 ? 13.827 9.497 -43.789 1.00 84.25 356 ALA A N 1
ATOM 2737 C CA . ALA A 1 356 ? 14.087 8.318 -42.962 1.00 84.25 356 ALA A CA 1
ATOM 2738 C C . ALA A 1 356 ? 12.833 7.456 -42.778 1.00 84.25 356 ALA A C 1
ATOM 2740 O O . ALA A 1 356 ? 11.708 7.924 -42.907 1.00 84.25 356 ALA A O 1
ATOM 2741 N N . GLN A 1 357 ? 13.011 6.178 -42.447 1.00 90.19 357 GLN A N 1
ATOM 2742 C CA . GLN A 1 357 ? 11.885 5.309 -42.109 1.00 90.19 357 GLN A CA 1
ATOM 2743 C C . GLN A 1 357 ? 11.605 5.431 -40.623 1.00 90.19 357 GLN A C 1
ATOM 2745 O O . GLN A 1 357 ? 12.470 5.119 -39.807 1.00 90.19 357 GLN A O 1
ATOM 2750 N N . ARG A 1 358 ? 10.409 5.891 -40.270 1.00 92.50 358 ARG A N 1
ATOM 2751 C CA . ARG A 1 358 ? 10.036 6.148 -38.881 1.00 92.50 358 ARG A CA 1
ATOM 2752 C C . ARG A 1 358 ? 8.954 5.183 -38.426 1.00 92.50 358 ARG A C 1
ATOM 2754 O O . ARG A 1 358 ? 7.956 4.989 -39.120 1.00 92.50 358 ARG A O 1
ATOM 2761 N N . PHE A 1 359 ? 9.144 4.598 -37.251 1.00 94.25 359 PHE A N 1
ATOM 2762 C CA . PHE A 1 359 ? 8.215 3.650 -36.644 1.00 94.25 359 PHE A CA 1
ATOM 2763 C C . PHE A 1 359 ? 7.853 4.132 -35.245 1.00 94.25 359 PHE A C 1
ATOM 2765 O O . PHE A 1 359 ? 8.737 4.297 -34.411 1.00 94.25 359 PHE A O 1
ATOM 2772 N N . ARG A 1 360 ? 6.564 4.344 -34.983 1.00 94.88 360 ARG A N 1
ATOM 2773 C CA . ARG A 1 360 ? 6.032 4.599 -33.644 1.00 94.88 360 ARG A CA 1
ATOM 2774 C C . ARG A 1 360 ? 5.639 3.274 -33.011 1.00 94.88 360 ARG A C 1
ATOM 2776 O O . ARG A 1 360 ? 4.857 2.536 -33.603 1.00 94.88 360 ARG A O 1
ATOM 2783 N N . ILE A 1 361 ? 6.158 3.013 -31.821 1.00 96.44 361 ILE A N 1
ATOM 2784 C CA . ILE A 1 361 ? 5.790 1.886 -30.972 1.00 96.44 361 ILE A CA 1
ATOM 2785 C C . ILE A 1 361 ? 5.079 2.462 -29.752 1.00 96.44 361 ILE A C 1
ATOM 2787 O O . ILE A 1 361 ? 5.692 3.185 -28.967 1.00 96.44 361 ILE A O 1
ATOM 2791 N N . ASP A 1 362 ? 3.796 2.157 -29.605 1.00 96.94 362 ASP A N 1
ATOM 2792 C CA . ASP A 1 362 ? 3.034 2.457 -28.396 1.00 96.94 362 ASP A CA 1
ATOM 2793 C C . ASP A 1 362 ? 3.005 1.203 -27.523 1.00 96.94 362 ASP A C 1
ATOM 2795 O O . ASP A 1 362 ? 2.585 0.141 -27.972 1.00 96.94 362 ASP A O 1
ATOM 2799 N N . VAL A 1 363 ? 3.477 1.318 -26.287 1.00 97.06 363 VAL A N 1
ATOM 2800 C CA . VAL A 1 363 ? 3.542 0.235 -25.304 1.00 97.06 363 VAL A CA 1
ATOM 2801 C C . VAL A 1 363 ? 2.506 0.506 -24.234 1.00 97.06 363 VAL A C 1
ATOM 2803 O O . VAL A 1 363 ? 2.510 1.594 -23.663 1.00 97.06 363 VAL A O 1
ATOM 2806 N N . PHE A 1 364 ? 1.651 -0.467 -23.937 1.00 95.06 364 PHE A N 1
ATOM 2807 C CA . PHE A 1 364 ? 0.533 -0.277 -23.017 1.00 95.06 364 PHE A CA 1
ATOM 2808 C C . PHE A 1 364 ? 0.728 -1.064 -21.723 1.00 95.06 364 PHE A C 1
ATOM 2810 O O . PHE A 1 364 ? 1.183 -2.208 -21.737 1.00 95.06 364 PHE A O 1
ATOM 2817 N N . GLY A 1 365 ? 0.365 -0.454 -20.604 1.00 90.88 365 GLY A N 1
ATOM 2818 C CA . GLY A 1 365 ? 0.242 -1.059 -19.282 1.00 90.88 365 GLY A CA 1
ATOM 2819 C C . GLY A 1 365 ? -1.181 -0.890 -18.752 1.00 90.88 365 GLY A C 1
ATOM 2820 O O . GLY A 1 365 ? -2.041 -0.300 -19.405 1.00 90.88 365 GLY A O 1
ATOM 2821 N N . CYS A 1 366 ? -1.435 -1.392 -17.550 1.00 83.38 366 CYS A N 1
ATOM 2822 C CA . CYS A 1 366 ? -2.715 -1.222 -16.874 1.00 83.38 366 CYS A CA 1
ATOM 2823 C C . CYS A 1 366 ? -2.500 -1.042 -15.373 1.00 83.38 366 CYS A C 1
ATOM 2825 O O . CYS A 1 366 ? -1.574 -1.596 -14.781 1.00 83.38 366 CYS A O 1
ATOM 2827 N N . ARG A 1 367 ? -3.370 -0.263 -14.732 1.00 70.88 367 ARG A N 1
ATOM 2828 C CA . ARG A 1 367 ? -3.300 -0.058 -13.284 1.00 70.88 367 ARG A CA 1
ATOM 2829 C C . ARG A 1 367 ? -3.715 -1.325 -12.532 1.00 70.88 367 ARG A C 1
ATOM 2831 O O . ARG A 1 367 ? -4.553 -2.097 -13.001 1.00 70.88 367 ARG A O 1
ATOM 2838 N N . ALA A 1 368 ? -3.142 -1.506 -11.346 1.00 63.94 368 ALA A N 1
ATOM 2839 C CA . ALA A 1 368 ? -3.664 -2.441 -10.359 1.00 63.94 368 ALA A CA 1
ATOM 2840 C C . ALA A 1 368 ? -5.048 -1.984 -9.858 1.00 63.94 368 ALA A C 1
ATOM 2842 O O . ALA A 1 368 ? -5.322 -0.784 -9.783 1.00 63.94 368 ALA A O 1
ATOM 2843 N N . GLY A 1 369 ? -5.919 -2.935 -9.512 1.00 50.81 369 GLY A N 1
ATOM 2844 C CA . GLY A 1 369 ? -7.169 -2.649 -8.808 1.00 50.81 369 GLY A CA 1
ATOM 2845 C C . GLY A 1 369 ? -6.916 -2.587 -7.302 1.00 50.81 369 GLY A C 1
ATOM 2846 O O . GLY A 1 369 ? -6.786 -3.628 -6.666 1.00 50.81 369 GLY A O 1
ATOM 2847 N N . GLY A 1 370 ? -6.828 -1.386 -6.729 1.00 51.72 370 GLY A N 1
ATOM 2848 C CA . GLY A 1 370 ? -6.585 -1.202 -5.292 1.00 51.72 370 GLY A CA 1
ATOM 2849 C C . GLY A 1 370 ? -5.108 -1.384 -4.882 1.00 51.72 370 GLY A C 1
ATOM 2850 O O . GLY A 1 370 ? -4.214 -1.209 -5.713 1.00 51.72 370 GLY A O 1
ATOM 2851 N N . PRO A 1 371 ? -4.813 -1.721 -3.610 1.00 46.94 371 PRO A N 1
ATOM 2852 C CA . PRO A 1 371 ? -3.450 -1.749 -3.056 1.00 46.94 371 PRO A CA 1
ATOM 2853 C C . PRO A 1 371 ? -2.637 -2.996 -3.461 1.00 46.94 371 PRO A C 1
ATOM 2855 O O . PRO A 1 371 ? -1.460 -3.125 -3.112 1.00 46.94 371 PRO A O 1
ATOM 2858 N N . ARG A 1 372 ? -3.234 -3.934 -4.212 1.00 55.72 372 ARG A N 1
ATOM 2859 C CA . ARG A 1 372 ? -2.557 -5.147 -4.690 1.00 55.72 372 ARG A CA 1
ATOM 2860 C C . ARG A 1 372 ? -1.744 -4.852 -5.942 1.00 55.72 372 ARG A C 1
ATOM 2862 O O . ARG A 1 372 ? -2.235 -4.903 -7.062 1.00 55.72 372 ARG A O 1
ATOM 2869 N N . LEU A 1 373 ? -0.462 -4.581 -5.742 1.00 59.31 373 LEU A N 1
ATOM 2870 C CA . LEU A 1 373 ? 0.477 -4.250 -6.817 1.00 59.31 373 LEU A CA 1
ATOM 2871 C C . LEU A 1 373 ? 0.625 -5.364 -7.868 1.00 59.31 373 LEU A C 1
ATOM 2873 O O . LEU A 1 373 ? 0.926 -5.088 -9.026 1.00 59.31 373 LEU A O 1
ATOM 2877 N N . ASP A 1 374 ? 0.364 -6.614 -7.502 1.00 62.19 374 ASP A N 1
ATOM 2878 C CA . ASP A 1 374 ? 0.541 -7.766 -8.395 1.00 62.19 374 ASP A CA 1
ATOM 2879 C C . ASP A 1 374 ? -0.488 -7.807 -9.540 1.00 62.19 374 ASP A C 1
ATOM 2881 O O . ASP A 1 374 ? -0.289 -8.490 -10.547 1.00 62.19 374 ASP A O 1
ATOM 2885 N N . ASP A 1 375 ? -1.569 -7.031 -9.421 1.00 66.19 375 ASP A N 1
ATOM 2886 C CA . ASP A 1 375 ? -2.591 -6.914 -10.453 1.00 66.19 375 ASP A CA 1
ATOM 2887 C C . ASP A 1 375 ? -2.219 -5.914 -11.553 1.00 66.19 375 ASP A C 1
ATOM 2889 O O . ASP A 1 375 ? -2.870 -5.900 -12.594 1.00 66.19 375 ASP A O 1
ATOM 2893 N N . GLY A 1 376 ? -1.209 -5.068 -11.354 1.00 74.75 376 GLY A N 1
ATOM 2894 C CA . GLY A 1 376 ? -0.819 -4.045 -12.323 1.00 74.75 376 GLY A CA 1
ATOM 2895 C C . GLY A 1 376 ? 0.120 -4.549 -13.420 1.00 74.75 376 GLY A C 1
ATOM 2896 O O . GLY A 1 376 ? 0.772 -5.587 -13.303 1.00 74.75 376 GLY A O 1
ATOM 2897 N N . ASP A 1 377 ? 0.222 -3.759 -14.485 1.00 85.19 377 ASP A N 1
ATOM 2898 C CA . ASP A 1 377 ? 1.096 -4.005 -15.627 1.00 85.19 377 ASP A CA 1
ATOM 2899 C C . ASP A 1 377 ? 1.808 -2.725 -16.046 1.00 85.19 377 ASP A C 1
ATOM 2901 O O . ASP A 1 377 ? 1.194 -1.658 -16.111 1.00 85.19 377 ASP A O 1
ATOM 2905 N N . ASN A 1 378 ? 3.105 -2.811 -16.333 1.00 89.69 378 ASN A N 1
ATOM 2906 C CA . ASN A 1 378 ? 3.946 -1.626 -16.431 1.00 89.69 378 ASN A CA 1
ATOM 2907 C C . ASN A 1 378 ? 4.540 -1.439 -17.830 1.00 89.69 378 ASN A C 1
ATOM 2909 O O . ASN A 1 378 ? 5.410 -2.207 -18.255 1.00 89.69 378 ASN A O 1
ATOM 2913 N N . ALA A 1 379 ? 4.122 -0.371 -18.517 1.00 94.69 379 ALA A N 1
ATOM 2914 C CA . ALA A 1 379 ? 4.592 -0.058 -19.864 1.00 94.69 379 ALA A CA 1
ATOM 2915 C C . ALA A 1 379 ? 6.111 0.196 -19.932 1.00 94.69 379 ALA A C 1
ATOM 2917 O O . ALA A 1 379 ? 6.731 -0.135 -20.941 1.00 94.69 379 ALA A O 1
ATOM 2918 N N . ILE A 1 380 ? 6.733 0.718 -18.866 1.00 95.25 380 ILE A N 1
ATOM 2919 C CA . ILE A 1 380 ? 8.182 0.976 -18.818 1.00 95.25 380 ILE A CA 1
ATOM 2920 C C . ILE A 1 380 ? 8.952 -0.347 -18.793 1.00 95.25 380 ILE A C 1
ATOM 2922 O O . ILE A 1 380 ? 9.877 -0.532 -19.582 1.00 95.25 380 ILE A O 1
ATOM 2926 N N . GLY A 1 381 ? 8.535 -1.297 -17.950 1.00 94.06 381 GLY A N 1
ATOM 2927 C CA . GLY A 1 381 ? 9.128 -2.639 -17.922 1.00 94.06 381 GLY A CA 1
ATOM 2928 C C . GLY A 1 381 ? 9.031 -3.321 -19.291 1.00 94.06 381 GLY A C 1
ATOM 2929 O O . GLY A 1 381 ? 10.037 -3.748 -19.852 1.00 94.06 381 GLY A O 1
ATOM 2930 N N . LYS A 1 382 ? 7.843 -3.314 -19.910 1.00 95.75 382 LYS A N 1
ATOM 2931 C CA . LYS A 1 382 ? 7.645 -3.847 -21.271 1.00 95.75 382 LYS A CA 1
ATOM 2932 C C . LYS A 1 382 ? 8.549 -3.177 -22.308 1.00 95.75 382 LYS A C 1
ATOM 2934 O O . LYS A 1 382 ? 9.168 -3.860 -23.125 1.00 95.75 382 LYS A O 1
ATOM 2939 N N . ALA A 1 383 ? 8.642 -1.847 -22.273 1.00 96.69 383 ALA A N 1
ATOM 2940 C CA . ALA A 1 383 ? 9.496 -1.077 -23.168 1.00 96.69 383 ALA A CA 1
ATOM 2941 C C . ALA A 1 383 ? 10.977 -1.458 -23.014 1.00 96.69 383 ALA A C 1
ATOM 2943 O O . ALA A 1 383 ? 11.674 -1.579 -24.022 1.00 96.69 383 ALA A O 1
ATOM 2944 N N . ALA A 1 384 ? 11.450 -1.712 -21.789 1.00 95.94 384 ALA A N 1
ATOM 2945 C CA . ALA A 1 384 ? 12.809 -2.187 -21.541 1.00 95.94 384 ALA A CA 1
ATOM 2946 C C . ALA A 1 384 ? 13.069 -3.560 -22.186 1.00 95.94 384 ALA A C 1
ATOM 2948 O O . ALA A 1 384 ? 14.069 -3.715 -22.886 1.00 95.94 384 ALA A O 1
ATOM 2949 N N . TYR A 1 385 ? 12.159 -4.532 -22.042 1.00 94.50 385 TYR A N 1
ATOM 2950 C CA . TYR A 1 385 ? 12.302 -5.854 -22.680 1.00 94.50 385 TYR A CA 1
ATOM 2951 C C . TYR A 1 385 ? 12.380 -5.737 -24.202 1.00 94.50 385 TYR A C 1
ATOM 2953 O O . TYR A 1 385 ? 13.284 -6.290 -24.836 1.00 94.50 385 TYR A O 1
ATOM 2961 N N . MET A 1 386 ? 11.456 -4.968 -24.777 1.00 95.88 386 MET A N 1
ATOM 2962 C CA . MET A 1 386 ? 11.349 -4.747 -26.215 1.00 95.88 386 MET A CA 1
ATOM 2963 C C . MET A 1 386 ? 12.577 -4.040 -26.795 1.00 95.88 386 MET A C 1
ATOM 2965 O O . MET A 1 386 ? 13.205 -4.543 -27.728 1.00 95.88 386 MET A O 1
ATOM 2969 N N . LEU A 1 387 ? 12.973 -2.901 -26.223 1.00 94.44 387 LEU A N 1
ATOM 2970 C CA . LEU A 1 387 ? 14.147 -2.160 -26.683 1.00 94.44 387 LEU A CA 1
ATOM 2971 C C . LEU A 1 387 ? 15.443 -2.934 -26.443 1.00 94.44 387 LEU A C 1
ATOM 2973 O O . LEU A 1 387 ? 16.308 -2.961 -27.316 1.00 94.44 387 LEU A O 1
ATOM 2977 N N . GLY A 1 388 ? 15.568 -3.614 -25.302 1.00 93.19 388 GLY A N 1
ATOM 2978 C CA . GLY A 1 388 ? 16.710 -4.476 -25.009 1.00 93.19 388 GLY A CA 1
ATOM 2979 C C . GLY A 1 388 ? 16.877 -5.581 -26.054 1.00 93.19 388 GLY A C 1
ATOM 2980 O O . GLY A 1 388 ? 17.992 -5.832 -26.516 1.00 93.19 388 GLY A O 1
ATOM 2981 N N . ALA A 1 389 ? 15.777 -6.202 -26.493 1.00 92.25 389 ALA A N 1
ATOM 2982 C CA . ALA A 1 389 ? 15.800 -7.190 -27.568 1.00 92.25 389 ALA A CA 1
ATOM 2983 C C . ALA A 1 389 ? 16.266 -6.583 -28.900 1.00 92.25 389 ALA A C 1
ATOM 2985 O O . ALA A 1 389 ? 17.193 -7.118 -29.512 1.00 92.25 389 ALA A O 1
ATOM 2986 N N . LEU A 1 390 ? 15.708 -5.434 -29.304 1.00 92.12 390 LEU A N 1
ATOM 2987 C CA . LEU A 1 390 ? 16.110 -4.735 -30.531 1.00 92.12 390 LEU A CA 1
ATOM 2988 C C . LEU A 1 390 ? 17.599 -4.343 -30.525 1.00 92.12 390 LEU A C 1
ATOM 2990 O O . LEU A 1 390 ? 18.299 -4.533 -31.521 1.00 92.12 390 LEU A O 1
ATOM 2994 N N . LEU A 1 391 ? 18.116 -3.853 -29.395 1.00 90.00 391 LEU A N 1
ATOM 2995 C CA . LEU A 1 391 ? 19.526 -3.476 -29.249 1.00 90.00 391 LEU A CA 1
ATOM 2996 C C . LEU A 1 391 ? 20.464 -4.684 -29.365 1.00 90.00 391 LEU A C 1
ATOM 2998 O O . LEU A 1 391 ? 21.526 -4.575 -29.983 1.00 90.00 391 LEU A O 1
ATOM 3002 N N . ARG A 1 392 ? 20.068 -5.845 -28.824 1.00 88.44 392 ARG A N 1
ATOM 3003 C CA . ARG A 1 392 ? 20.843 -7.094 -28.920 1.00 88.44 392 ARG A CA 1
ATOM 3004 C C . ARG A 1 392 ? 20.930 -7.621 -30.353 1.00 88.44 392 ARG A C 1
ATOM 3006 O O . ARG A 1 392 ? 21.991 -8.097 -30.753 1.00 88.44 392 ARG A O 1
ATOM 3013 N N . ILE A 1 393 ? 19.857 -7.512 -31.136 1.00 87.69 393 ILE A N 1
ATOM 3014 C CA . ILE A 1 393 ? 19.826 -8.012 -32.522 1.00 87.69 393 ILE A CA 1
ATOM 3015 C C . ILE A 1 393 ? 20.367 -7.014 -33.551 1.00 87.69 393 ILE A C 1
ATOM 3017 O O . ILE A 1 393 ? 20.670 -7.418 -34.672 1.00 87.69 393 ILE A O 1
ATOM 3021 N N . ALA A 1 394 ? 20.505 -5.727 -33.208 1.00 85.00 394 ALA A N 1
ATOM 3022 C CA . ALA A 1 394 ? 20.899 -4.674 -34.151 1.00 85.00 394 ALA A CA 1
ATOM 3023 C C . ALA A 1 394 ? 22.201 -5.000 -34.910 1.00 85.00 394 ALA A C 1
ATOM 3025 O O . ALA A 1 394 ? 22.320 -4.721 -36.102 1.00 85.00 394 ALA A O 1
ATOM 3026 N N . GLY A 1 395 ? 23.158 -5.667 -34.252 1.00 82.38 395 GLY A N 1
ATOM 3027 C CA . GLY A 1 395 ? 24.417 -6.098 -34.869 1.00 82.38 395 GLY A CA 1
ATOM 3028 C C . GLY A 1 395 ? 24.261 -7.111 -36.014 1.00 82.38 395 GLY A C 1
ATOM 3029 O O . GLY A 1 395 ? 25.150 -7.207 -36.858 1.00 82.38 395 GLY A O 1
ATOM 3030 N N . HIS A 1 396 ? 23.137 -7.832 -36.090 1.00 87.50 396 HIS A N 1
ATOM 3031 C CA . HIS A 1 396 ? 22.826 -8.745 -37.196 1.00 87.50 396 HIS A CA 1
ATOM 3032 C C . HIS A 1 396 ? 22.358 -8.010 -38.464 1.00 87.50 396 HIS A C 1
ATOM 3034 O O . HIS A 1 396 ? 22.300 -8.614 -39.535 1.00 87.50 396 HIS A O 1
ATOM 3040 N N . PHE A 1 397 ? 22.067 -6.707 -38.370 1.00 85.81 397 PHE A N 1
ATOM 3041 C CA . PHE A 1 397 ? 21.560 -5.883 -39.467 1.00 85.81 397 PHE A CA 1
ATOM 3042 C C . PHE A 1 397 ? 22.469 -4.670 -39.741 1.00 85.81 397 PHE A C 1
ATOM 3044 O O . PHE A 1 397 ? 22.019 -3.532 -39.652 1.00 85.81 397 PHE A O 1
ATOM 3051 N N . PRO A 1 398 ? 23.739 -4.864 -40.149 1.00 82.81 398 PRO A N 1
ATOM 3052 C CA . PRO A 1 398 ? 24.697 -3.764 -40.333 1.00 82.81 398 PRO A CA 1
ATOM 3053 C C . PRO A 1 398 ? 24.298 -2.756 -41.427 1.00 82.81 398 PRO A C 1
ATOM 3055 O O . PRO A 1 398 ? 24.833 -1.653 -41.476 1.00 82.81 398 PRO A O 1
ATOM 3058 N N . ALA A 1 399 ? 23.367 -3.127 -42.313 1.00 83.38 399 ALA A N 1
ATOM 3059 C CA . ALA A 1 399 ? 22.810 -2.257 -43.350 1.00 83.38 399 ALA A CA 1
ATOM 3060 C C . ALA A 1 399 ? 21.644 -1.372 -42.861 1.00 83.38 399 ALA A C 1
ATOM 3062 O O . ALA A 1 399 ? 21.072 -0.625 -43.657 1.00 83.38 399 ALA A O 1
ATOM 3063 N N . VAL A 1 400 ? 21.259 -1.485 -41.588 1.00 83.31 400 VAL A N 1
ATOM 3064 C CA . VAL A 1 400 ? 20.223 -0.675 -40.947 1.00 83.31 400 VAL A CA 1
ATOM 3065 C C . VAL A 1 400 ? 20.891 0.141 -39.851 1.00 83.31 400 VAL A C 1
ATOM 3067 O O . VAL A 1 400 ? 21.388 -0.406 -38.871 1.00 83.31 400 VAL A O 1
ATOM 3070 N N . GLN A 1 401 ? 20.901 1.459 -40.013 1.00 84.94 401 GLN A N 1
ATOM 3071 C CA . GLN A 1 401 ? 21.268 2.368 -38.931 1.00 84.94 401 GLN A CA 1
ATOM 3072 C C . GLN A 1 401 ? 19.980 2.860 -38.294 1.00 84.94 401 GLN A C 1
ATOM 3074 O O . GLN A 1 401 ? 19.180 3.487 -38.979 1.00 84.94 401 GLN A O 1
ATOM 3079 N N . ALA A 1 402 ? 19.759 2.544 -37.022 1.00 86.81 402 ALA A N 1
ATOM 3080 C CA . ALA A 1 402 ? 18.552 2.941 -36.315 1.00 86.81 402 ALA A CA 1
ATOM 3081 C C . ALA A 1 402 ? 18.891 3.599 -34.980 1.00 86.81 402 ALA A C 1
ATOM 3083 O O . ALA A 1 402 ? 19.800 3.143 -34.286 1.00 86.81 402 ALA A O 1
ATOM 3084 N N . CYS A 1 403 ? 18.141 4.637 -34.625 1.00 86.38 403 CYS A N 1
ATOM 3085 C CA . CYS A 1 403 ? 18.146 5.234 -33.295 1.00 86.38 403 CYS A CA 1
ATOM 3086 C C . CYS A 1 403 ? 16.720 5.282 -32.738 1.00 86.38 403 CYS A C 1
ATOM 3088 O O . CYS A 1 403 ? 15.748 5.336 -33.494 1.00 86.38 403 CYS A O 1
ATOM 3090 N N . GLY A 1 404 ? 16.602 5.214 -31.413 1.00 87.88 404 GLY A N 1
ATOM 3091 C CA . GLY A 1 404 ? 15.330 5.329 -30.707 1.00 87.88 404 GLY A CA 1
ATOM 3092 C C . GLY A 1 404 ? 15.240 6.645 -29.944 1.00 87.88 404 GLY A C 1
ATOM 3093 O O . GLY A 1 404 ? 16.229 7.059 -29.344 1.00 87.88 404 GLY A O 1
ATOM 3094 N N . ARG A 1 405 ? 14.061 7.261 -29.896 1.00 87.75 405 ARG A N 1
ATOM 3095 C CA . ARG A 1 405 ? 13.767 8.391 -29.001 1.00 87.75 405 ARG A CA 1
ATOM 3096 C C . ARG A 1 405 ? 12.397 8.242 -28.356 1.00 87.75 405 ARG A C 1
ATOM 3098 O O . ARG A 1 405 ? 11.519 7.586 -28.916 1.00 87.75 405 ARG A O 1
ATOM 3105 N N . LEU A 1 406 ? 12.215 8.843 -27.184 1.00 89.00 406 LEU A N 1
ATOM 3106 C CA . LEU A 1 406 ? 10.894 8.943 -26.571 1.00 89.00 406 LEU A CA 1
ATOM 3107 C C . LEU A 1 406 ? 10.070 9.973 -27.343 1.00 89.00 406 LEU A C 1
ATOM 3109 O O . LEU A 1 406 ? 10.560 11.051 -27.678 1.00 89.00 406 LEU A O 1
ATOM 3113 N N . LEU A 1 407 ? 8.833 9.614 -27.673 1.00 82.69 407 LEU A N 1
ATOM 3114 C CA . LEU A 1 407 ? 7.898 10.559 -28.273 1.00 82.69 407 LEU A CA 1
ATOM 3115 C C . LEU A 1 407 ? 7.346 11.494 -27.203 1.00 82.69 407 LEU A C 1
ATOM 3117 O O . LEU A 1 407 ? 7.285 11.132 -26.037 1.00 82.69 407 LEU A O 1
ATOM 3121 N N . ASP A 1 408 ? 6.948 12.693 -27.621 1.00 71.00 408 ASP A N 1
ATOM 3122 C CA . ASP A 1 408 ? 6.260 13.679 -26.779 1.00 71.00 408 ASP A CA 1
ATOM 3123 C C . ASP A 1 408 ? 7.075 14.203 -25.569 1.00 71.00 408 ASP A C 1
ATOM 3125 O O . ASP A 1 408 ? 6.570 15.011 -24.796 1.00 71.00 408 ASP A O 1
ATOM 3129 N N . ASP A 1 409 ? 8.363 13.838 -25.459 1.00 64.75 409 ASP A N 1
ATOM 3130 C CA . ASP A 1 409 ? 9.206 14.166 -24.299 1.00 64.75 409 ASP A CA 1
ATOM 3131 C C . ASP A 1 409 ? 9.824 15.571 -24.325 1.00 64.75 409 ASP A C 1
ATOM 3133 O O . ASP A 1 409 ? 10.269 16.064 -23.296 1.00 64.75 409 ASP A O 1
ATOM 3137 N N . GLY A 1 410 ? 9.866 16.254 -25.477 1.00 59.12 410 GLY A N 1
ATOM 3138 C CA . GLY A 1 410 ? 10.387 17.630 -25.621 1.00 59.12 410 GLY A CA 1
ATOM 3139 C C . GLY A 1 410 ? 11.833 17.877 -25.138 1.00 59.12 410 GLY A C 1
ATOM 3140 O O . GLY A 1 410 ? 12.324 19.001 -25.252 1.00 59.12 410 GLY A O 1
ATOM 3141 N N . GLY A 1 411 ? 12.492 16.855 -24.589 1.00 61.12 411 GLY A N 1
ATOM 3142 C CA . GLY A 1 411 ? 13.742 16.921 -23.848 1.00 61.12 411 GLY A CA 1
ATOM 3143 C C . GLY A 1 411 ? 14.984 16.667 -24.695 1.00 61.12 411 GLY A C 1
ATOM 3144 O O . GLY A 1 411 ? 14.926 16.427 -25.900 1.00 61.12 411 GLY A O 1
ATOM 3145 N N . ASP A 1 412 ? 16.139 16.751 -24.038 1.00 71.69 412 ASP A N 1
ATOM 3146 C CA . ASP A 1 412 ? 17.441 16.437 -24.623 1.00 71.69 412 ASP A CA 1
ATOM 3147 C C . ASP A 1 412 ? 17.613 14.916 -24.742 1.00 71.69 412 ASP A C 1
ATOM 3149 O O . ASP A 1 412 ? 17.726 14.232 -23.728 1.00 71.69 412 ASP A O 1
ATOM 3153 N N . ASP A 1 413 ? 17.727 14.392 -25.969 1.00 80.31 413 ASP A N 1
ATOM 3154 C CA . ASP A 1 413 ? 17.976 12.966 -26.258 1.00 80.31 413 ASP A CA 1
ATOM 3155 C C . ASP A 1 413 ? 19.228 12.400 -25.548 1.00 80.31 413 ASP A C 1
ATOM 3157 O O . ASP A 1 413 ? 19.438 11.182 -25.499 1.00 80.31 413 ASP A O 1
ATOM 3161 N N . ARG A 1 414 ? 20.097 13.263 -25.005 1.00 86.69 414 ARG A N 1
ATOM 3162 C CA . ARG A 1 414 ? 21.284 12.874 -24.234 1.00 86.69 414 ARG A CA 1
ATOM 3163 C C . ARG A 1 414 ? 21.016 12.592 -22.768 1.00 86.69 414 ARG A C 1
ATOM 3165 O O . ARG A 1 414 ? 21.886 11.981 -22.153 1.00 86.69 414 ARG A O 1
ATOM 3172 N N . THR A 1 415 ? 19.886 13.015 -22.211 1.00 89.75 415 THR A N 1
ATOM 3173 C CA . THR A 1 415 ? 19.567 12.808 -20.796 1.00 89.75 415 THR A CA 1
ATOM 3174 C C . THR A 1 415 ? 18.188 12.193 -20.654 1.00 89.75 415 THR A C 1
ATOM 3176 O O . THR A 1 415 ? 17.215 12.694 -21.197 1.00 89.75 415 THR A O 1
ATOM 3179 N N . LEU A 1 416 ? 18.098 11.119 -19.878 1.00 92.00 416 LEU A N 1
ATOM 3180 C CA . LEU A 1 416 ? 16.846 10.433 -19.598 1.00 92.00 416 LEU A CA 1
ATOM 3181 C C . LEU A 1 416 ? 16.694 10.239 -18.094 1.00 92.00 416 LEU A C 1
ATOM 3183 O O . LEU A 1 416 ? 17.622 9.777 -17.432 1.00 92.00 416 LEU A O 1
ATOM 3187 N N . ILE A 1 417 ? 15.524 10.577 -17.561 1.00 92.69 417 ILE A N 1
ATOM 3188 C CA . ILE A 1 417 ? 15.190 10.369 -16.154 1.00 92.69 417 ILE A CA 1
ATOM 3189 C C . ILE A 1 417 ? 14.263 9.158 -16.047 1.00 92.69 417 ILE A C 1
ATOM 3191 O O . ILE A 1 417 ? 13.169 9.153 -16.610 1.00 92.69 417 ILE A O 1
ATOM 3195 N N . LEU A 1 418 ? 14.707 8.139 -15.317 1.00 94.38 418 LEU A N 1
ATOM 3196 C CA . LEU A 1 418 ? 13.919 6.976 -14.923 1.00 94.38 418 LEU A CA 1
ATOM 3197 C C . LEU A 1 418 ? 13.605 7.093 -13.432 1.00 94.38 418 LEU A C 1
ATOM 3199 O O . LEU A 1 418 ? 14.525 7.086 -12.619 1.00 94.38 418 LEU A O 1
ATOM 3203 N N . ARG A 1 419 ? 12.330 7.146 -13.055 1.00 93.50 419 ARG A N 1
ATOM 3204 C CA . ARG A 1 419 ? 11.909 7.091 -11.646 1.00 93.50 419 ARG A CA 1
ATOM 3205 C C . ARG A 1 419 ? 11.217 5.775 -11.355 1.00 93.50 419 ARG A C 1
ATOM 3207 O O . ARG A 1 419 ? 10.625 5.166 -12.247 1.00 93.50 419 ARG A O 1
ATOM 3214 N N . GLY A 1 420 ? 11.297 5.332 -10.113 1.00 91.56 420 GLY A N 1
ATOM 3215 C CA . GLY A 1 420 ? 10.641 4.109 -9.686 1.00 91.56 420 GLY A CA 1
ATOM 3216 C C . GLY A 1 420 ? 10.771 3.867 -8.196 1.00 91.56 420 GLY A C 1
ATOM 3217 O O . GLY A 1 420 ? 11.319 4.690 -7.464 1.00 91.56 420 GLY A O 1
ATOM 3218 N N . GLY A 1 421 ? 10.291 2.706 -7.770 1.00 91.44 421 GLY A N 1
ATOM 3219 C CA . GLY A 1 421 ? 10.454 2.235 -6.408 1.00 91.44 421 GLY A CA 1
ATOM 3220 C C . GLY A 1 421 ? 10.794 0.754 -6.315 1.00 91.44 421 GLY A C 1
ATOM 3221 O O . GLY A 1 421 ? 10.548 -0.022 -7.241 1.00 91.44 421 GLY A O 1
ATOM 3222 N N . GLN A 1 422 ? 11.372 0.366 -5.186 1.00 93.62 422 GLN A N 1
ATOM 3223 C CA . GLN A 1 422 ? 11.630 -1.019 -4.815 1.00 93.62 422 GLN A CA 1
ATOM 3224 C C . GLN A 1 422 ? 10.884 -1.340 -3.527 1.00 93.62 422 GLN A C 1
ATOM 3226 O O . GLN A 1 422 ? 11.133 -0.722 -2.495 1.00 93.62 422 GLN A O 1
ATOM 3231 N N . CYS A 1 423 ? 10.014 -2.344 -3.589 1.00 92.62 423 CYS A N 1
ATOM 3232 C CA . CYS A 1 423 ? 9.397 -2.941 -2.409 1.00 92.62 423 CYS A CA 1
ATOM 3233 C C . CYS A 1 423 ? 10.336 -3.998 -1.810 1.00 92.62 423 CYS A C 1
ATOM 3235 O O . CYS A 1 423 ? 10.905 -4.791 -2.567 1.00 92.62 423 CYS A O 1
ATOM 3237 N N . PHE A 1 424 ? 10.496 -4.039 -0.488 1.00 95.06 424 PHE A N 1
ATOM 3238 C CA . PHE A 1 424 ? 11.324 -5.031 0.208 1.00 95.06 424 PHE A CA 1
ATOM 3239 C C . PHE A 1 424 ? 10.734 -5.429 1.570 1.00 95.06 424 PHE A C 1
ATOM 3241 O O . PHE A 1 424 ? 9.791 -4.822 2.071 1.00 95.06 424 PHE A O 1
ATOM 3248 N N . THR A 1 425 ? 11.258 -6.505 2.154 1.00 96.06 425 THR A N 1
ATOM 3249 C CA . THR A 1 425 ? 10.782 -7.075 3.429 1.00 96.06 425 THR A CA 1
ATOM 3250 C C . THR A 1 425 ? 11.698 -6.713 4.590 1.00 96.06 425 THR A C 1
ATOM 3252 O O . THR A 1 425 ? 12.826 -6.291 4.367 1.00 96.06 425 THR A O 1
ATOM 3255 N N . ALA A 1 426 ? 11.284 -7.007 5.826 1.00 94.81 426 ALA A N 1
ATOM 3256 C CA . ALA A 1 426 ? 12.122 -6.806 7.016 1.00 94.81 426 ALA A CA 1
ATOM 3257 C C . ALA A 1 426 ? 13.395 -7.686 7.073 1.00 94.81 426 ALA A C 1
ATOM 3259 O O . ALA A 1 426 ? 14.188 -7.558 8.001 1.00 94.81 426 ALA A O 1
ATOM 3260 N N . ASN A 1 427 ? 13.614 -8.569 6.090 1.00 95.88 427 ASN A N 1
ATOM 3261 C CA . ASN A 1 427 ? 14.896 -9.247 5.876 1.00 95.88 427 ASN A CA 1
ATOM 3262 C C . ASN A 1 427 ? 16.018 -8.298 5.416 1.00 95.88 427 ASN A C 1
ATOM 3264 O O . ASN A 1 427 ? 17.187 -8.663 5.516 1.00 95.88 427 ASN A O 1
ATOM 3268 N N . HIS A 1 428 ? 15.676 -7.113 4.904 1.00 96.62 428 HIS A N 1
ATOM 3269 C CA . HIS A 1 428 ? 16.609 -6.168 4.294 1.00 96.62 428 HIS A CA 1
ATOM 3270 C C . HIS A 1 428 ? 16.529 -4.809 4.991 1.00 96.62 428 HIS A C 1
ATOM 3272 O O . HIS A 1 428 ? 15.455 -4.401 5.428 1.00 96.62 428 HIS A O 1
ATOM 3278 N N . GLN A 1 429 ? 17.656 -4.099 5.057 1.00 96.38 429 GLN A N 1
ATOM 3279 C CA . GLN A 1 429 ? 17.711 -2.710 5.532 1.00 96.38 429 GLN A CA 1
ATOM 3280 C C . GLN A 1 429 ? 17.671 -1.736 4.350 1.00 96.38 429 GLN A C 1
ATOM 3282 O O . GLN A 1 429 ? 18.271 -2.003 3.305 1.00 96.38 429 GLN A O 1
ATOM 3287 N N . LEU A 1 430 ? 17.034 -0.576 4.513 1.00 95.00 430 LEU A N 1
ATOM 3288 C CA . LEU A 1 430 ? 16.855 0.421 3.453 1.00 95.00 430 LEU A CA 1
ATOM 3289 C C . LEU A 1 430 ? 18.185 0.847 2.820 1.00 95.00 430 LEU A C 1
ATOM 3291 O O . LEU A 1 430 ? 18.301 0.919 1.594 1.00 95.00 430 LEU A O 1
ATOM 3295 N N . ASP A 1 431 ? 19.208 1.096 3.639 1.00 96.31 431 ASP A N 1
ATOM 3296 C CA . ASP A 1 431 ? 20.528 1.507 3.152 1.00 96.31 431 ASP A CA 1
ATOM 3297 C C . ASP A 1 431 ? 21.253 0.394 2.381 1.00 96.31 431 ASP A C 1
ATOM 3299 O O . ASP A 1 431 ? 21.967 0.675 1.414 1.00 96.31 431 ASP A O 1
ATOM 3303 N N . GLU A 1 432 ? 21.036 -0.872 2.743 1.00 97.56 432 GLU A N 1
ATOM 3304 C CA . GLU A 1 432 ? 21.535 -2.015 1.973 1.00 97.56 432 GLU A CA 1
ATOM 3305 C C . GLU A 1 432 ? 20.859 -2.061 0.596 1.00 97.56 432 GLU A C 1
ATOM 3307 O O . GLU A 1 432 ? 21.531 -2.148 -0.436 1.00 97.56 432 GLU A O 1
ATOM 3312 N N . VAL A 1 433 ? 19.529 -1.934 0.566 1.00 98.06 433 VAL A N 1
ATOM 3313 C CA . VAL A 1 433 ? 18.742 -1.924 -0.673 1.00 98.06 433 VAL A CA 1
ATOM 3314 C C . VAL A 1 433 ? 19.178 -0.760 -1.576 1.00 98.06 433 VAL A C 1
ATOM 3316 O O . VAL A 1 433 ? 19.392 -0.972 -2.772 1.00 98.06 433 VAL A O 1
ATOM 3319 N N . ARG A 1 434 ? 19.436 0.438 -1.021 1.00 97.88 434 ARG A N 1
ATOM 3320 C CA . ARG A 1 434 ? 20.011 1.585 -1.760 1.00 97.88 434 ARG A CA 1
ATOM 3321 C C . ARG A 1 434 ? 21.331 1.242 -2.429 1.00 97.88 434 ARG A C 1
ATOM 3323 O O . ARG A 1 434 ? 21.506 1.488 -3.625 1.00 97.88 434 ARG A O 1
ATOM 3330 N N . GLN A 1 435 ? 22.270 0.676 -1.674 1.00 98.19 435 GLN A N 1
ATOM 3331 C CA . GLN A 1 435 ? 23.586 0.319 -2.203 1.00 98.19 435 GLN A CA 1
ATOM 3332 C C . GLN A 1 435 ? 23.475 -0.723 -3.322 1.00 98.19 435 GLN A C 1
ATOM 3334 O O . GLN A 1 435 ? 24.125 -0.590 -4.363 1.00 98.19 435 GLN A O 1
ATOM 3339 N N . ARG A 1 436 ? 22.613 -1.728 -3.142 1.00 98.38 436 ARG A N 1
ATOM 3340 C CA . ARG A 1 436 ? 22.377 -2.795 -4.122 1.00 98.38 436 ARG A CA 1
ATOM 3341 C C . ARG A 1 436 ? 21.748 -2.265 -5.408 1.00 98.38 436 ARG A C 1
ATOM 3343 O O . ARG A 1 436 ? 22.239 -2.601 -6.488 1.00 98.38 436 ARG A O 1
ATOM 3350 N N . LEU A 1 437 ? 20.740 -1.395 -5.314 1.00 98.12 437 LEU A N 1
ATOM 3351 C CA . LEU A 1 437 ? 20.112 -0.774 -6.484 1.00 98.12 437 LEU A CA 1
ATOM 3352 C C . LEU A 1 437 ? 21.068 0.163 -7.226 1.00 98.12 437 LEU A C 1
ATOM 3354 O O . LEU A 1 437 ? 21.122 0.121 -8.453 1.00 98.12 437 LEU A O 1
ATOM 3358 N N . ASN A 1 438 ? 21.875 0.953 -6.512 1.00 98.00 438 ASN A N 1
ATOM 3359 C CA . ASN A 1 438 ? 22.907 1.784 -7.137 1.00 98.00 438 ASN A CA 1
ATOM 3360 C C . ASN A 1 438 ? 23.919 0.918 -7.908 1.00 98.00 438 ASN A C 1
ATOM 3362 O O . ASN A 1 438 ? 24.191 1.154 -9.088 1.00 98.00 438 ASN A O 1
ATOM 3366 N N . ALA A 1 439 ? 24.405 -0.157 -7.281 1.00 98.44 439 ALA A N 1
ATOM 3367 C CA . ALA A 1 439 ? 25.307 -1.099 -7.930 1.00 98.44 439 ALA A CA 1
ATOM 3368 C C . ALA A 1 439 ? 24.661 -1.777 -9.152 1.00 98.44 439 ALA A C 1
ATOM 3370 O O . ALA A 1 439 ? 25.329 -1.953 -10.170 1.00 98.44 439 ALA A O 1
ATOM 3371 N N . ALA A 1 440 ? 23.379 -2.142 -9.079 1.00 98.62 440 ALA A N 1
ATOM 3372 C CA . ALA A 1 440 ? 22.633 -2.715 -10.195 1.00 98.62 440 ALA A CA 1
ATOM 3373 C C . ALA A 1 440 ? 22.517 -1.741 -11.369 1.00 98.62 440 ALA A C 1
ATOM 3375 O O . ALA A 1 440 ? 22.871 -2.085 -12.498 1.00 98.62 440 ALA A O 1
ATOM 3376 N N . ALA A 1 441 ? 22.120 -0.502 -11.095 1.00 98.38 441 ALA A N 1
ATOM 3377 C CA . ALA A 1 441 ? 21.975 0.512 -12.122 1.00 98.38 441 ALA A CA 1
ATOM 3378 C C . ALA A 1 441 ? 23.324 0.802 -12.808 1.00 98.38 441 ALA A C 1
ATOM 3380 O O . ALA A 1 441 ? 23.418 0.812 -14.038 1.00 98.38 441 ALA A O 1
ATOM 3381 N N . ARG A 1 442 ? 24.410 0.903 -12.027 1.00 98.38 442 ARG A N 1
ATOM 3382 C CA . ARG A 1 442 ? 25.776 1.031 -12.554 1.00 98.38 442 ARG A CA 1
ATOM 3383 C C . ARG A 1 442 ? 26.178 -0.152 -13.441 1.00 98.38 442 ARG A C 1
ATOM 3385 O O . ARG A 1 442 ? 26.698 0.071 -14.535 1.00 98.38 442 ARG A O 1
ATOM 3392 N N . ARG A 1 443 ? 25.926 -1.396 -13.009 1.00 98.50 443 ARG A N 1
ATOM 3393 C CA . ARG A 1 443 ? 26.189 -2.599 -13.826 1.00 98.50 443 ARG A CA 1
ATOM 3394 C C . ARG A 1 443 ? 25.448 -2.544 -15.160 1.00 98.50 443 ARG A C 1
ATOM 3396 O O . ARG A 1 443 ? 26.014 -2.943 -16.175 1.00 98.50 443 ARG A O 1
ATOM 3403 N N . GLY A 1 444 ? 24.223 -2.018 -15.175 1.00 97.88 444 GLY A N 1
ATOM 3404 C CA . GLY A 1 444 ? 23.445 -1.822 -16.398 1.00 97.88 444 GLY A CA 1
ATOM 3405 C C . GLY A 1 444 ? 24.174 -0.933 -17.405 1.00 97.88 444 GLY A C 1
ATOM 3406 O O . GLY A 1 444 ? 24.371 -1.321 -18.557 1.00 97.88 444 GLY A O 1
ATOM 3407 N N . VAL A 1 445 ? 24.682 0.216 -16.959 1.00 97.19 445 VAL A N 1
ATOM 3408 C CA . VAL A 1 445 ? 25.460 1.124 -17.817 1.00 97.19 445 VAL A CA 1
ATOM 3409 C C . VAL A 1 445 ? 26.774 0.490 -18.268 1.00 97.19 445 VAL A C 1
ATOM 3411 O O . VAL A 1 445 ? 27.126 0.572 -19.441 1.00 97.19 445 VAL A O 1
ATOM 3414 N N . GLU A 1 446 ? 27.494 -0.192 -17.375 1.00 97.06 446 GLU A N 1
ATOM 3415 C CA . GLU A 1 446 ? 28.728 -0.905 -17.730 1.00 97.06 446 GLU A CA 1
ATOM 3416 C C . GLU A 1 446 ? 28.473 -1.991 -18.795 1.00 97.06 446 GLU A C 1
ATOM 3418 O O . GLU A 1 446 ? 29.271 -2.159 -19.725 1.00 97.06 446 GLU A O 1
ATOM 3423 N N . ASN A 1 447 ? 27.340 -2.697 -18.708 1.00 95.88 447 ASN A N 1
ATOM 3424 C CA . ASN A 1 447 ? 26.907 -3.681 -19.699 1.00 95.88 447 ASN A CA 1
ATOM 3425 C C . ASN A 1 447 ? 26.562 -3.025 -21.044 1.00 95.88 447 ASN A C 1
ATOM 3427 O O . ASN A 1 447 ? 27.005 -3.522 -22.083 1.00 95.88 447 ASN A O 1
ATOM 3431 N N . TYR A 1 448 ? 25.853 -1.893 -21.032 1.00 93.81 448 TYR A N 1
ATOM 3432 C CA . TYR A 1 448 ? 25.601 -1.088 -22.229 1.00 93.81 448 TYR A CA 1
ATOM 3433 C C . TYR A 1 448 ? 26.915 -0.645 -22.895 1.00 93.81 448 TYR A C 1
ATOM 3435 O O . TYR A 1 448 ? 27.131 -0.896 -24.084 1.00 93.81 448 TYR A O 1
ATOM 3443 N N . CYS A 1 449 ? 27.842 -0.063 -22.127 1.00 92.81 449 CYS A N 1
ATOM 3444 C CA . CYS A 1 449 ? 29.149 0.371 -22.618 1.00 92.81 449 CYS A CA 1
ATOM 3445 C C . CYS A 1 449 ? 29.920 -0.793 -23.252 1.00 92.81 449 CYS A C 1
ATOM 3447 O O . CYS A 1 449 ? 30.471 -0.648 -24.344 1.00 92.81 449 CYS A O 1
ATOM 3449 N N . ARG A 1 450 ? 29.904 -1.978 -22.625 1.00 92.25 450 ARG A N 1
ATOM 3450 C CA . ARG A 1 450 ? 30.516 -3.191 -23.188 1.00 92.25 450 ARG A CA 1
ATOM 3451 C C . ARG A 1 450 ? 29.867 -3.593 -24.514 1.00 92.25 450 ARG A C 1
ATOM 3453 O O . ARG A 1 450 ? 30.588 -3.871 -25.472 1.00 92.25 450 ARG A O 1
ATOM 3460 N N . ALA A 1 451 ? 28.535 -3.585 -24.592 1.00 89.19 451 ALA A N 1
ATOM 3461 C CA . ALA A 1 451 ? 27.789 -3.927 -25.804 1.00 89.19 451 ALA A CA 1
ATOM 3462 C C . ALA A 1 451 ? 28.068 -2.948 -26.959 1.00 89.19 451 ALA A C 1
ATOM 3464 O O . ALA A 1 451 ? 28.208 -3.365 -28.110 1.00 89.19 451 ALA A O 1
ATOM 3465 N N . ARG A 1 452 ? 28.223 -1.654 -26.656 1.00 86.50 452 ARG A N 1
ATOM 3466 C CA . ARG A 1 452 ? 28.556 -0.603 -27.632 1.00 86.50 452 ARG A CA 1
ATOM 3467 C C . ARG A 1 452 ? 30.055 -0.388 -27.845 1.00 86.50 452 ARG A C 1
ATOM 3469 O O . ARG A 1 452 ? 30.428 0.446 -28.666 1.00 86.50 452 ARG A O 1
ATOM 3476 N N . ARG A 1 453 ? 30.917 -1.145 -27.155 1.00 88.44 453 ARG A N 1
ATOM 3477 C CA . ARG A 1 453 ? 32.386 -0.979 -27.160 1.00 88.44 453 ARG A CA 1
ATOM 3478 C C . ARG A 1 453 ? 32.819 0.455 -26.825 1.00 88.44 453 ARG A C 1
ATOM 3480 O O . ARG A 1 453 ? 33.775 0.977 -27.394 1.00 88.44 453 ARG A O 1
ATOM 3487 N N . GLN A 1 454 ? 32.100 1.086 -25.907 1.00 88.50 454 GLN A N 1
ATOM 3488 C CA . GLN A 1 454 ? 32.382 2.415 -25.380 1.00 88.50 454 GLN A CA 1
ATOM 3489 C C . GLN A 1 454 ? 32.992 2.297 -23.979 1.00 88.50 454 GLN A C 1
ATOM 3491 O O . GLN A 1 454 ? 32.833 1.284 -23.294 1.00 88.50 454 GLN A O 1
ATOM 3496 N N . ARG A 1 455 ? 33.720 3.329 -23.547 1.00 90.81 455 ARG A N 1
ATOM 3497 C CA . ARG A 1 455 ? 34.250 3.399 -22.184 1.00 90.81 455 ARG A CA 1
ATOM 3498 C C . ARG A 1 455 ? 33.132 3.831 -21.235 1.00 90.81 455 ARG A C 1
ATOM 3500 O O . ARG A 1 455 ? 32.412 4.771 -21.540 1.00 90.81 455 ARG A O 1
ATOM 3507 N N . PHE A 1 456 ? 33.024 3.162 -20.090 1.00 93.88 456 PHE A N 1
ATOM 3508 C CA . PHE A 1 456 ? 32.166 3.620 -19.000 1.00 93.88 456 PHE A CA 1
ATOM 3509 C C . PHE A 1 456 ? 32.717 4.914 -18.393 1.00 93.88 456 PHE A C 1
ATOM 3511 O O . PHE A 1 456 ? 33.900 4.986 -18.040 1.00 93.88 456 PHE A O 1
ATOM 3518 N N . GLU A 1 457 ? 31.844 5.902 -18.234 1.00 93.19 457 GLU A N 1
ATOM 3519 C CA . GLU A 1 457 ? 32.120 7.150 -17.531 1.00 93.19 457 GLU A CA 1
ATOM 3520 C C . GLU A 1 457 ? 31.135 7.287 -16.360 1.00 93.19 457 GLU A C 1
ATOM 3522 O O . GLU A 1 457 ? 29.940 7.077 -16.567 1.00 93.19 457 GLU A O 1
ATOM 3527 N N . PRO A 1 458 ? 31.592 7.626 -15.137 1.00 92.06 458 PRO A N 1
ATOM 3528 C CA . PRO A 1 458 ? 30.712 7.716 -13.970 1.00 92.06 458 PRO A CA 1
ATOM 3529 C C . PRO A 1 458 ? 29.498 8.635 -14.164 1.00 92.06 458 PRO A C 1
ATOM 3531 O O . PRO A 1 458 ? 28.410 8.284 -13.727 1.00 92.06 458 PRO A O 1
ATOM 3534 N N . ASP A 1 459 ? 29.654 9.747 -14.888 1.00 92.44 459 ASP A N 1
ATOM 3535 C CA . ASP A 1 459 ? 28.587 10.735 -15.119 1.00 92.44 459 ASP A CA 1
ATOM 3536 C C . ASP A 1 459 ? 27.450 10.231 -16.025 1.00 92.44 459 ASP A C 1
ATOM 3538 O O . ASP A 1 459 ? 26.413 10.892 -16.141 1.00 92.44 459 ASP A O 1
ATOM 3542 N N . MET A 1 460 ? 27.616 9.055 -16.649 1.00 95.00 460 MET A N 1
ATOM 3543 C CA . MET A 1 460 ? 26.562 8.391 -17.424 1.00 95.00 460 MET A CA 1
ATOM 3544 C C . MET A 1 460 ? 25.383 7.951 -16.557 1.00 95.00 460 MET A C 1
ATOM 3546 O O . MET A 1 460 ? 24.315 7.666 -17.100 1.00 95.00 460 MET A O 1
ATOM 3550 N N . ILE A 1 461 ? 25.563 7.883 -15.235 1.00 96.69 461 ILE A N 1
ATOM 3551 C CA . ILE A 1 461 ? 24.504 7.535 -14.298 1.00 96.69 461 ILE A CA 1
ATOM 3552 C C . ILE A 1 461 ? 24.609 8.296 -12.984 1.00 96.69 461 ILE A C 1
ATOM 3554 O O . ILE A 1 461 ? 25.667 8.369 -12.370 1.00 96.69 461 ILE A O 1
ATOM 3558 N N . ALA A 1 462 ? 23.473 8.801 -12.519 1.00 96.88 462 ALA A N 1
ATOM 3559 C CA . ALA A 1 462 ? 23.303 9.268 -11.153 1.00 96.88 462 ALA A CA 1
ATOM 3560 C C . ALA A 1 462 ? 22.010 8.692 -10.578 1.00 96.88 462 ALA A C 1
ATOM 3562 O O . ALA A 1 462 ? 20.986 8.672 -11.259 1.00 96.88 462 ALA A O 1
ATOM 3563 N N . MET A 1 463 ? 22.087 8.194 -9.348 1.00 96.44 463 MET A N 1
ATOM 3564 C CA . MET A 1 463 ? 20.949 7.704 -8.577 1.00 96.44 463 MET A CA 1
ATOM 3565 C C . MET A 1 463 ? 20.725 8.666 -7.418 1.00 96.44 463 MET A C 1
ATOM 3567 O O . MET A 1 463 ? 21.617 8.825 -6.584 1.00 96.44 463 MET A O 1
ATOM 3571 N N . ASP A 1 464 ? 19.537 9.246 -7.369 1.00 95.00 464 ASP A N 1
ATOM 3572 C CA . ASP A 1 464 ? 19.044 10.082 -6.284 1.00 95.00 464 ASP A CA 1
ATOM 3573 C C . ASP A 1 464 ? 17.886 9.359 -5.586 1.00 95.00 464 ASP A C 1
ATOM 3575 O O . ASP A 1 464 ? 17.186 8.543 -6.197 1.00 95.00 464 ASP A O 1
ATOM 3579 N N . TRP A 1 465 ? 17.687 9.645 -4.303 1.00 90.81 465 TRP A N 1
ATOM 3580 C CA . TRP A 1 465 ? 16.699 8.971 -3.462 1.00 90.81 465 TRP A CA 1
ATOM 3581 C C . TRP A 1 465 ? 15.679 9.975 -2.951 1.00 90.81 465 TRP A C 1
ATOM 3583 O O . TRP A 1 465 ? 16.038 11.089 -2.579 1.00 90.81 465 TRP A O 1
ATOM 3593 N N . ASP A 1 466 ? 14.419 9.565 -2.931 1.00 79.06 466 ASP A N 1
ATOM 3594 C CA . ASP A 1 466 ? 13.298 10.415 -2.536 1.00 79.06 466 ASP A CA 1
ATOM 3595 C C . ASP A 1 466 ? 12.940 10.189 -1.052 1.00 79.06 466 ASP A C 1
ATOM 3597 O O . ASP A 1 466 ? 13.148 9.095 -0.506 1.00 79.06 466 ASP A O 1
ATOM 3601 N N . SER A 1 467 ? 12.420 11.233 -0.401 1.00 71.06 467 SER A N 1
ATOM 3602 C CA . SER A 1 467 ? 12.050 11.263 1.021 1.00 71.06 467 SER A CA 1
ATOM 3603 C C . SER A 1 467 ? 10.914 10.302 1.386 1.00 71.06 467 SER A C 1
ATOM 3605 O O . SER A 1 467 ? 10.801 9.908 2.541 1.00 71.06 467 SER A O 1
ATOM 3607 N N . SER A 1 468 ? 10.132 9.836 0.410 1.00 75.88 468 SER A N 1
ATOM 3608 C CA . SER A 1 468 ? 9.104 8.796 0.588 1.00 75.88 468 SER A CA 1
ATOM 3609 C C . SER A 1 468 ? 9.655 7.399 0.927 1.00 75.88 468 SER A C 1
ATOM 3611 O O . SER A 1 468 ? 8.888 6.469 1.200 1.00 75.88 468 SER A O 1
ATOM 3613 N N . SER A 1 469 ? 10.979 7.225 0.902 1.00 86.38 469 SER A N 1
ATOM 3614 C CA . SER A 1 469 ? 11.633 5.953 1.213 1.00 86.38 469 SER A CA 1
ATOM 3615 C C . SER A 1 469 ? 11.569 5.615 2.707 1.00 86.38 469 SER A C 1
ATOM 3617 O O . SER A 1 469 ? 11.907 6.448 3.543 1.00 86.38 469 SER A O 1
ATOM 3619 N N . HIS A 1 470 ? 11.218 4.376 3.051 1.00 87.56 470 HIS A N 1
ATOM 3620 C CA . HIS A 1 470 ? 11.080 3.923 4.434 1.00 87.56 470 HIS A CA 1
ATOM 3621 C C . HIS A 1 470 ? 11.441 2.447 4.629 1.00 87.56 470 HIS A C 1
ATOM 3623 O O . HIS A 1 470 ? 11.371 1.632 3.706 1.00 87.56 470 HIS A O 1
ATOM 3629 N N . GLU A 1 471 ? 11.827 2.120 5.862 1.00 92.25 471 GLU A N 1
ATOM 3630 C CA . GLU A 1 471 ? 12.137 0.759 6.297 1.00 92.25 471 GLU A CA 1
ATOM 3631 C C . GLU A 1 471 ? 10.887 -0.121 6.349 1.00 92.25 471 GLU A C 1
ATOM 3633 O O . GLU A 1 471 ? 9.789 0.338 6.673 1.00 92.25 471 GLU A O 1
ATOM 3638 N N . ALA A 1 472 ? 11.076 -1.413 6.085 1.00 93.81 472 ALA A N 1
ATOM 3639 C CA . ALA A 1 472 ? 10.073 -2.414 6.416 1.00 93.81 472 ALA A CA 1
ATOM 3640 C C . ALA A 1 472 ? 9.994 -2.576 7.940 1.00 93.81 472 ALA A C 1
ATOM 3642 O O . ALA A 1 472 ? 11.010 -2.499 8.634 1.00 93.81 472 ALA A O 1
ATOM 3643 N N . PHE A 1 473 ? 8.814 -2.888 8.470 1.00 93.25 473 PHE A N 1
ATOM 3644 C CA . PHE A 1 473 ? 8.678 -3.214 9.889 1.00 93.25 473 PHE A CA 1
ATOM 3645 C C . PHE A 1 473 ? 7.697 -4.355 10.129 1.00 93.25 473 PHE A C 1
ATOM 3647 O O . PHE A 1 473 ? 6.801 -4.622 9.327 1.00 93.25 473 PHE A O 1
ATOM 3654 N N . VAL A 1 474 ? 7.874 -5.021 11.269 1.00 94.31 474 VAL A N 1
ATOM 3655 C CA . VAL A 1 474 ? 6.946 -6.014 11.808 1.00 94.31 474 VAL A CA 1
ATOM 3656 C C . VAL A 1 474 ? 6.826 -5.788 13.301 1.00 94.31 474 VAL A C 1
ATOM 3658 O O . VAL A 1 474 ? 7.823 -5.634 14.005 1.00 94.31 474 VAL A O 1
ATOM 3661 N N . GLU A 1 475 ? 5.595 -5.788 13.769 1.00 93.69 475 GLU A N 1
ATOM 3662 C CA . GLU A 1 475 ? 5.244 -5.658 15.167 1.00 93.69 475 GLU A CA 1
ATOM 3663 C C . GLU A 1 475 ? 5.524 -6.967 15.906 1.00 93.69 475 GLU A C 1
ATOM 3665 O O . GLU A 1 475 ? 5.164 -8.047 15.415 1.00 93.69 475 GLU A O 1
ATOM 3670 N N . PRO A 1 476 ? 6.172 -6.906 17.083 1.00 91.75 476 PRO A N 1
ATOM 3671 C CA . PRO A 1 476 ? 6.385 -8.082 17.910 1.00 91.75 476 PRO A CA 1
ATOM 3672 C C . PRO A 1 476 ? 5.066 -8.796 18.213 1.00 91.75 476 PRO A C 1
ATOM 3674 O O . PRO A 1 476 ? 4.033 -8.169 18.442 1.00 91.75 476 PRO A O 1
ATOM 3677 N N . THR A 1 477 ? 5.092 -10.127 18.266 1.00 86.50 477 THR A N 1
ATOM 3678 C CA . THR A 1 477 ? 3.883 -10.924 18.541 1.00 86.50 477 THR A CA 1
ATOM 3679 C C . THR A 1 477 ? 3.289 -10.671 19.926 1.00 86.50 477 THR A C 1
ATOM 3681 O O . THR A 1 477 ? 2.121 -10.970 20.147 1.00 86.50 477 THR A O 1
ATOM 3684 N N . ASP A 1 478 ? 4.098 -10.168 20.857 1.00 89.06 478 ASP A N 1
ATOM 3685 C CA . ASP A 1 478 ? 3.719 -9.781 22.214 1.00 89.06 478 ASP A CA 1
ATOM 3686 C C . ASP A 1 478 ? 3.434 -8.275 22.353 1.00 89.06 478 ASP A C 1
ATOM 3688 O O . ASP A 1 478 ? 3.222 -7.791 23.468 1.00 89.06 478 ASP A O 1
ATOM 3692 N N . SER A 1 479 ? 3.397 -7.523 21.244 1.00 92.88 479 SER A N 1
ATOM 3693 C CA . SER A 1 479 ? 2.984 -6.123 21.278 1.00 92.88 479 SER A CA 1
ATOM 3694 C C . SER A 1 479 ? 1.521 -6.018 21.714 1.00 92.88 479 SER A C 1
ATOM 3696 O O . SER A 1 479 ? 0.686 -6.874 21.405 1.00 92.88 479 SER A O 1
ATOM 3698 N N . ALA A 1 480 ? 1.195 -4.956 22.454 1.00 94.06 480 ALA A N 1
ATOM 3699 C CA . ALA A 1 480 ? -0.128 -4.805 23.054 1.00 94.06 480 ALA A CA 1
ATOM 3700 C C . ALA A 1 480 ? -1.255 -4.860 22.004 1.00 94.06 480 ALA A C 1
ATOM 3702 O O . ALA A 1 480 ? -2.266 -5.523 22.226 1.00 94.06 480 ALA A O 1
ATOM 3703 N N . ALA A 1 481 ? -1.064 -4.221 20.846 1.00 94.19 481 ALA A N 1
ATOM 3704 C CA . ALA A 1 481 ? -2.052 -4.196 19.769 1.00 94.19 481 ALA A CA 1
ATOM 3705 C C . ALA A 1 481 ? -2.259 -5.582 19.123 1.00 94.19 481 ALA A C 1
ATOM 3707 O O . ALA A 1 481 ? -3.399 -5.987 18.877 1.00 94.19 481 ALA A O 1
ATOM 3708 N N . VAL A 1 482 ? -1.179 -6.341 18.903 1.00 95.50 482 VAL A N 1
ATOM 3709 C CA . VAL A 1 482 ? -1.242 -7.691 18.318 1.00 95.50 482 VAL A CA 1
ATOM 3710 C C . VAL A 1 482 ? -1.892 -8.678 19.288 1.00 95.50 482 VAL A C 1
ATOM 3712 O O . VAL A 1 482 ? -2.794 -9.428 18.907 1.00 95.50 482 VAL A O 1
ATOM 3715 N N . GLU A 1 483 ? -1.495 -8.639 20.559 1.00 95.00 483 GLU A N 1
ATOM 3716 C CA . GLU A 1 483 ? -2.053 -9.497 21.604 1.00 95.00 483 GLU A CA 1
ATOM 3717 C C . GLU A 1 483 ? -3.546 -9.212 21.841 1.00 95.00 483 GLU A C 1
ATOM 3719 O O . GLU A 1 483 ? -4.338 -10.142 22.008 1.00 95.00 483 GLU A O 1
ATOM 3724 N N . ALA A 1 484 ? -3.960 -7.943 21.778 1.00 95.62 484 ALA A N 1
ATOM 3725 C CA . ALA A 1 484 ? -5.362 -7.545 21.875 1.00 95.62 484 ALA A CA 1
ATOM 3726 C C . ALA A 1 484 ? -6.227 -8.163 20.767 1.00 95.62 484 ALA A C 1
ATOM 3728 O O . ALA A 1 484 ? -7.292 -8.720 21.049 1.00 95.62 484 ALA A O 1
ATOM 3729 N N . LEU A 1 485 ? -5.759 -8.125 19.513 1.00 96.81 485 LEU A N 1
ATOM 3730 C CA . LEU A 1 485 ? -6.440 -8.798 18.405 1.00 96.81 485 LEU A CA 1
ATOM 3731 C C . LEU A 1 485 ? -6.467 -10.313 18.622 1.00 96.81 485 LEU A C 1
ATOM 3733 O O . LEU A 1 485 ? -7.522 -10.931 18.479 1.00 96.81 485 LEU A O 1
ATOM 3737 N N . ARG A 1 486 ? -5.352 -10.923 19.036 1.00 95.94 486 ARG A N 1
ATOM 3738 C CA . ARG A 1 486 ? -5.287 -12.368 19.298 1.00 95.94 486 ARG A CA 1
ATOM 3739 C C . ARG A 1 486 ? -6.314 -12.813 20.344 1.00 95.94 486 ARG A C 1
ATOM 3741 O O . ARG A 1 486 ? -7.008 -13.812 20.140 1.00 95.94 486 ARG A O 1
ATOM 3748 N N . LEU A 1 487 ? -6.440 -12.064 21.441 1.00 95.31 487 LEU A N 1
ATOM 3749 C CA . LEU A 1 487 ? -7.441 -12.307 22.483 1.00 95.31 487 LEU A CA 1
ATOM 3750 C C . LEU A 1 487 ? -8.870 -12.125 21.961 1.00 95.31 487 LEU A C 1
ATOM 3752 O O . LEU A 1 487 ? -9.744 -12.918 22.310 1.00 95.31 487 LEU A O 1
ATOM 3756 N N . ALA A 1 488 ? -9.110 -11.127 21.111 1.00 96.56 488 ALA A N 1
ATOM 3757 C CA . ALA A 1 488 ? -10.418 -10.896 20.510 1.00 96.56 488 ALA A CA 1
ATOM 3758 C C . ALA A 1 488 ? -10.858 -12.051 19.598 1.00 96.56 488 ALA A C 1
ATOM 3760 O O . ALA A 1 488 ? -11.977 -12.539 19.745 1.00 96.56 488 ALA A O 1
ATOM 3761 N N . PHE A 1 489 ? -9.971 -12.543 18.721 1.00 96.12 489 PHE A N 1
ATOM 3762 C CA . PHE A 1 489 ? -10.229 -13.723 17.881 1.00 96.12 489 PHE A CA 1
ATOM 3763 C C . PHE A 1 489 ? -10.575 -14.948 18.733 1.00 96.12 489 PHE A C 1
ATOM 3765 O O . PHE A 1 489 ? -11.601 -15.595 18.517 1.00 96.12 489 PHE A O 1
ATOM 3772 N N . GLN A 1 490 ? -9.769 -15.207 19.767 1.00 95.12 490 GLN A N 1
ATOM 3773 C CA . GLN A 1 490 ? -10.017 -16.298 20.704 1.00 95.12 490 GLN A CA 1
ATOM 3774 C C . GLN A 1 490 ? -11.383 -16.162 21.400 1.00 95.12 490 GLN A C 1
ATOM 3776 O O . GLN A 1 490 ? -12.097 -17.153 21.542 1.00 95.12 490 GLN A O 1
ATOM 3781 N N . ALA A 1 491 ? -11.759 -14.951 21.817 1.00 94.94 491 ALA A N 1
ATOM 3782 C CA . ALA A 1 491 ? -13.013 -14.689 22.519 1.00 94.94 491 ALA A CA 1
ATOM 3783 C C . ALA A 1 491 ? -14.256 -14.902 21.642 1.00 94.94 491 ALA A C 1
ATOM 3785 O O . ALA A 1 491 ? -15.276 -15.384 22.134 1.00 94.94 491 ALA A O 1
ATOM 3786 N N . ILE A 1 492 ? -14.176 -14.608 20.342 1.00 93.31 492 ILE A N 1
ATOM 3787 C CA . ILE A 1 492 ? -15.280 -14.880 19.409 1.00 93.31 492 ILE A CA 1
ATOM 3788 C C . ILE A 1 492 ? -15.280 -16.316 18.863 1.00 93.31 492 ILE A C 1
ATOM 3790 O O . ILE A 1 492 ? -16.170 -16.670 18.094 1.00 93.31 492 ILE A O 1
ATOM 3794 N N . GLY A 1 493 ? -14.320 -17.151 19.277 1.00 92.62 493 GLY A N 1
ATOM 3795 C CA . GLY A 1 493 ? -14.209 -18.547 18.850 1.00 92.62 493 GLY A CA 1
ATOM 3796 C C . GLY A 1 493 ? -13.622 -18.732 17.449 1.00 92.62 493 GLY A C 1
ATOM 3797 O O . GLY A 1 493 ? -13.795 -19.796 16.858 1.00 92.62 493 GLY A O 1
ATOM 3798 N N . GLU A 1 494 ? -12.932 -17.722 16.920 1.00 93.12 494 GLU A N 1
ATOM 3799 C CA . GLU A 1 494 ? -12.250 -17.792 15.629 1.00 93.12 494 GLU A CA 1
ATOM 3800 C C . GLU A 1 494 ? -10.773 -18.171 15.828 1.00 93.12 494 GLU A C 1
ATOM 3802 O O . GLU A 1 494 ? -10.134 -17.729 16.792 1.00 93.12 494 GLU A O 1
ATOM 3807 N N . PRO A 1 495 ? -10.189 -18.987 14.935 1.00 93.81 495 PRO A N 1
ATOM 3808 C CA . PRO A 1 495 ? -8.763 -19.269 14.986 1.00 93.81 495 PRO A CA 1
ATOM 3809 C C . PRO A 1 495 ? -7.971 -17.983 14.742 1.00 93.81 495 PRO A C 1
ATOM 3811 O O . PRO A 1 495 ? -8.362 -17.159 13.919 1.00 93.81 495 PRO A O 1
ATOM 3814 N N . TRP A 1 496 ? -6.827 -17.834 15.414 1.00 93.56 496 TRP A N 1
ATOM 3815 C CA . TRP A 1 496 ? -5.883 -16.767 15.087 1.00 93.56 496 TRP A CA 1
ATOM 3816 C C . TRP A 1 496 ? -5.348 -16.995 13.666 1.00 93.56 496 TRP A C 1
ATOM 3818 O O . TRP A 1 496 ? -4.662 -18.000 13.439 1.00 93.56 496 TRP A O 1
ATOM 3828 N N . PRO A 1 497 ? -5.676 -16.127 12.694 1.00 92.69 497 PRO A N 1
ATOM 3829 C CA . PRO A 1 497 ? -5.160 -16.268 11.343 1.00 92.69 497 PRO A CA 1
ATOM 3830 C C . PRO A 1 497 ? -3.663 -15.957 11.325 1.00 92.69 497 PRO A C 1
ATOM 3832 O O . PRO A 1 497 ? -3.130 -15.301 12.220 1.00 92.69 497 PRO A O 1
ATOM 3835 N N . LYS A 1 498 ? -2.975 -16.414 10.278 1.00 89.62 498 LYS A N 1
ATOM 3836 C CA . LYS A 1 498 ? -1.577 -16.048 10.049 1.00 89.62 498 LYS A CA 1
ATOM 3837 C C . LYS A 1 498 ? -1.500 -14.525 9.834 1.00 89.62 498 LYS A C 1
ATOM 3839 O O . LYS A 1 498 ? -2.083 -14.061 8.855 1.00 89.62 498 LYS A O 1
ATOM 3844 N N . PRO A 1 499 ? -0.802 -13.761 10.694 1.00 87.44 499 PRO A N 1
ATOM 3845 C CA . PRO A 1 499 ? -0.661 -12.324 10.502 1.00 87.44 499 PRO A CA 1
ATOM 3846 C C . PRO A 1 499 ? 0.121 -12.016 9.229 1.00 87.44 499 PRO A C 1
ATOM 3848 O O . PRO A 1 499 ? 1.056 -12.747 8.885 1.00 87.44 499 PRO A O 1
ATOM 3851 N N . THR A 1 500 ? -0.244 -10.934 8.553 1.00 91.56 500 THR A N 1
ATOM 3852 C CA . THR A 1 500 ? 0.410 -10.505 7.312 1.00 91.56 500 THR A CA 1
ATOM 3853 C C . THR A 1 500 ? 1.046 -9.127 7.461 1.00 91.56 500 THR A C 1
ATOM 3855 O O . THR A 1 500 ? 0.802 -8.402 8.427 1.00 91.56 500 THR A O 1
ATOM 3858 N N . ALA A 1 501 ? 1.908 -8.782 6.515 1.00 91.38 501 ALA A N 1
ATOM 3859 C CA . ALA A 1 501 ? 2.369 -7.430 6.274 1.00 91.38 501 ALA A CA 1
ATOM 3860 C C . ALA A 1 501 ? 1.708 -6.904 4.998 1.00 91.38 501 ALA A C 1
ATOM 3862 O O . ALA A 1 501 ? 1.570 -7.637 4.019 1.00 91.38 501 ALA A O 1
ATOM 3863 N N . GLU A 1 502 ? 1.303 -5.641 5.012 1.00 87.62 502 GLU A N 1
ATOM 3864 C CA . GLU A 1 502 ? 0.618 -4.972 3.906 1.00 87.62 502 GLU A CA 1
ATOM 3865 C C . GLU A 1 502 ? 1.132 -3.542 3.764 1.00 87.62 502 GLU A C 1
ATOM 3867 O O . GLU A 1 502 ? 1.707 -2.984 4.692 1.00 87.62 502 GLU A O 1
ATOM 3872 N N . ASP A 1 503 ? 0.924 -2.938 2.600 1.00 79.56 503 ASP A N 1
ATOM 3873 C CA . ASP A 1 503 ? 1.231 -1.529 2.370 1.00 79.56 503 ASP A CA 1
ATOM 3874 C C . ASP A 1 503 ? -0.074 -0.722 2.415 1.00 79.56 503 ASP A C 1
ATOM 3876 O O . ASP A 1 503 ? -0.825 -0.689 1.440 1.00 79.56 503 ASP A O 1
ATOM 3880 N N . PHE A 1 504 ? -0.355 -0.119 3.575 1.00 74.31 504 PHE A N 1
ATOM 3881 C CA . PHE A 1 504 ? -1.437 0.857 3.776 1.00 74.31 504 PHE A CA 1
ATOM 3882 C C . PHE A 1 504 ? -0.888 2.292 3.847 1.00 74.31 504 PHE A C 1
ATOM 3884 O O . PHE A 1 504 ? -1.452 3.146 4.533 1.00 74.31 504 PHE A O 1
ATOM 3891 N N . GLY A 1 505 ? 0.245 2.530 3.178 1.00 72.44 505 GLY A N 1
ATOM 3892 C CA . GLY A 1 505 ? 0.851 3.844 3.033 1.00 72.44 505 GLY A CA 1
ATOM 3893 C C . GLY A 1 505 ? 1.429 4.433 4.325 1.00 72.44 505 GLY A C 1
ATOM 3894 O O . GLY A 1 505 ? 2.023 3.734 5.149 1.00 72.44 505 GLY A O 1
ATOM 3895 N N . GLY A 1 506 ? 1.328 5.751 4.484 1.00 77.25 506 GLY A N 1
ATOM 3896 C CA . GLY A 1 506 ? 2.004 6.519 5.535 1.00 77.25 506 GLY A CA 1
ATOM 3897 C C . GLY A 1 506 ? 1.417 6.355 6.940 1.00 77.25 506 GLY A C 1
ATOM 3898 O O . GLY A 1 506 ? 2.084 6.702 7.917 1.00 77.25 506 GLY A O 1
ATOM 3899 N N . LYS A 1 507 ? 0.195 5.820 7.078 1.00 83.88 507 LYS A N 1
ATOM 3900 C CA . LYS A 1 507 ? -0.555 5.816 8.350 1.00 83.88 507 LYS A CA 1
ATOM 3901 C C . LYS A 1 507 ? 0.113 4.981 9.434 1.00 83.88 507 LYS A C 1
ATOM 3903 O O . LYS A 1 507 ? 0.415 5.492 10.509 1.00 83.88 507 LYS A O 1
ATOM 3908 N N . ALA A 1 508 ? 0.334 3.695 9.160 1.00 87.31 508 ALA A N 1
ATOM 3909 C CA . ALA A 1 508 ? 0.931 2.787 10.135 1.00 87.31 508 ALA A CA 1
ATOM 3910 C C . ALA A 1 508 ? 2.395 3.164 10.409 1.00 87.31 508 ALA A C 1
ATOM 3912 O O . ALA A 1 508 ? 2.819 3.186 11.565 1.00 87.31 508 ALA A O 1
ATOM 3913 N N . LEU A 1 509 ? 3.125 3.568 9.363 1.00 85.94 509 LEU A N 1
ATOM 3914 C CA . LEU A 1 509 ? 4.491 4.068 9.470 1.00 85.94 509 LEU A CA 1
ATOM 3915 C C . LEU A 1 509 ? 4.598 5.281 10.407 1.00 85.94 509 LEU A C 1
ATOM 3917 O O . LEU A 1 509 ? 5.475 5.302 11.263 1.00 85.94 509 LEU A O 1
ATOM 3921 N N . ALA A 1 510 ? 3.688 6.256 10.316 1.00 86.25 510 ALA A N 1
ATOM 3922 C CA . ALA A 1 510 ? 3.722 7.458 11.152 1.00 86.25 510 ALA A CA 1
ATOM 3923 C C . ALA A 1 510 ? 3.665 7.158 12.660 1.00 86.25 510 ALA A C 1
ATOM 3925 O O . ALA A 1 510 ? 4.346 7.821 13.452 1.00 86.25 510 ALA A O 1
ATOM 3926 N N . TYR A 1 511 ? 2.865 6.166 13.051 1.00 90.12 511 TYR A N 1
ATOM 3927 C CA . TYR A 1 511 ? 2.788 5.688 14.430 1.00 90.12 511 TYR A CA 1
ATOM 3928 C C . TYR A 1 511 ? 4.014 4.855 14.810 1.00 90.12 511 TYR A C 1
ATOM 3930 O O . TYR A 1 511 ? 4.590 5.055 15.883 1.00 90.12 511 TYR A O 1
ATOM 3938 N N . GLN A 1 512 ? 4.454 3.966 13.918 1.00 89.06 512 GLN A N 1
ATOM 3939 C CA . GLN A 1 512 ? 5.597 3.094 14.164 1.00 89.06 512 GLN A CA 1
ATOM 3940 C C . GLN A 1 512 ? 6.893 3.892 14.366 1.00 89.06 512 GLN A C 1
ATOM 3942 O O . GLN A 1 512 ? 7.620 3.640 15.329 1.00 89.06 512 GLN A O 1
ATOM 3947 N N . THR A 1 513 ? 7.152 4.922 13.552 1.00 86.62 513 THR A N 1
ATOM 3948 C CA . THR A 1 513 ? 8.346 5.779 13.692 1.00 86.62 513 THR A CA 1
ATOM 3949 C C . THR A 1 513 ? 8.359 6.533 15.022 1.00 86.62 513 THR A C 1
ATOM 3951 O O . THR A 1 513 ? 9.411 6.954 15.501 1.00 86.62 513 THR A O 1
ATOM 3954 N N . ARG A 1 514 ? 7.185 6.685 15.645 1.00 89.25 514 ARG A N 1
ATOM 3955 C CA . ARG A 1 514 ? 6.976 7.314 16.956 1.00 89.25 514 ARG A CA 1
ATOM 3956 C C . ARG A 1 514 ? 6.821 6.298 18.088 1.00 89.25 514 ARG A C 1
ATOM 3958 O O . ARG A 1 514 ? 6.507 6.673 19.212 1.00 89.25 514 ARG A O 1
ATOM 3965 N N . LYS A 1 515 ? 7.139 5.026 17.819 1.00 91.31 515 LYS A N 1
ATOM 3966 C CA . LYS A 1 515 ? 7.198 3.923 18.791 1.00 91.31 515 LYS A CA 1
ATOM 3967 C C . LYS A 1 515 ? 5.852 3.568 19.425 1.00 91.31 515 LYS A C 1
ATOM 3969 O O . LYS A 1 515 ? 5.821 3.012 20.523 1.00 91.31 515 LYS A O 1
ATOM 3974 N N . HIS A 1 516 ? 4.748 3.858 18.744 1.00 93.44 516 HIS A N 1
ATOM 3975 C CA . HIS A 1 516 ? 3.466 3.268 19.107 1.00 93.44 516 HIS A CA 1
ATOM 3976 C C . HIS A 1 516 ? 3.446 1.796 18.676 1.00 93.44 516 HIS A C 1
ATOM 3978 O O . HIS A 1 516 ? 3.867 1.513 17.557 1.00 93.44 516 HIS A O 1
ATOM 3984 N N . PRO A 1 517 ? 2.938 0.868 19.505 1.00 94.44 517 PRO A N 1
ATOM 3985 C CA . PRO A 1 517 ? 2.593 -0.476 19.050 1.00 94.44 517 PRO A CA 1
ATOM 3986 C C . PRO A 1 517 ? 1.397 -0.407 18.097 1.00 94.44 517 PRO A C 1
ATOM 3988 O O . PRO A 1 517 ? 0.315 0.007 18.517 1.00 94.44 517 PRO A O 1
ATOM 3991 N N . VAL A 1 518 ? 1.556 -0.810 16.841 1.00 94.12 518 VAL A N 1
ATOM 3992 C CA . VAL A 1 518 ? 0.498 -0.711 15.823 1.00 94.12 518 VAL A CA 1
ATOM 3993 C C . VAL A 1 518 ? -0.046 -2.090 15.461 1.00 94.12 518 VAL A C 1
ATOM 3995 O O . VAL A 1 518 ? 0.686 -3.061 15.335 1.00 94.12 518 VAL A O 1
ATOM 3998 N N . ALA A 1 519 ? -1.350 -2.201 15.246 1.00 94.94 519 ALA A N 1
ATOM 3999 C CA . ALA A 1 519 ? -1.912 -3.293 14.464 1.00 94.94 519 ALA A CA 1
ATOM 4000 C C . ALA A 1 519 ? -2.996 -2.749 13.539 1.00 94.94 519 ALA A C 1
ATOM 4002 O O . ALA A 1 519 ? -3.739 -1.834 13.902 1.00 94.94 519 ALA A O 1
ATOM 4003 N N . VAL 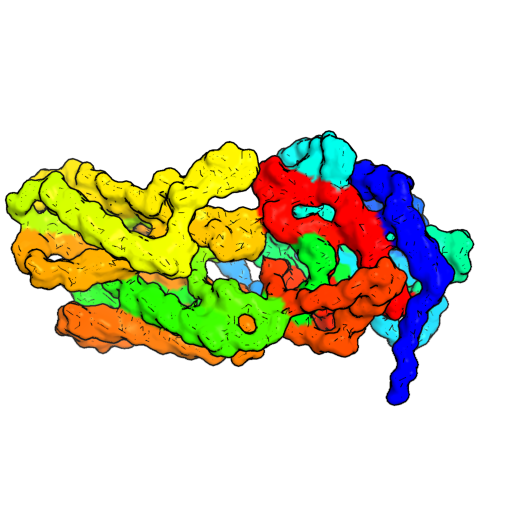A 1 520 ? -3.080 -3.315 12.340 1.00 95.25 520 VAL A N 1
ATOM 4004 C CA . VAL A 1 520 ? -4.032 -2.901 11.314 1.00 95.25 520 VAL A CA 1
ATOM 4005 C C . VAL A 1 520 ? -5.070 -4.003 11.122 1.00 95.25 520 VAL A C 1
ATOM 4007 O O . VAL A 1 520 ? -4.730 -5.179 10.987 1.00 95.25 520 VAL A O 1
ATOM 4010 N N . PHE A 1 521 ? -6.352 -3.651 11.156 1.00 95.56 521 PHE A N 1
ATOM 4011 C CA . PHE A 1 521 ? -7.442 -4.622 11.073 1.00 95.56 521 PHE A CA 1
ATOM 4012 C C . PHE A 1 521 ? -8.747 -3.949 10.654 1.00 95.56 521 PHE A C 1
ATOM 4014 O O . PHE A 1 521 ? -9.084 -2.904 11.193 1.00 95.56 521 PHE A O 1
ATOM 4021 N N . GLY A 1 522 ? -9.547 -4.564 9.788 1.00 94.94 522 GLY A N 1
ATOM 4022 C CA . GLY A 1 522 ? -10.881 -4.036 9.520 1.00 94.94 522 GLY A CA 1
ATOM 4023 C C . GLY A 1 522 ? -11.710 -4.852 8.540 1.00 94.94 522 GLY A C 1
ATOM 4024 O O . GLY A 1 522 ? -11.349 -5.958 8.126 1.00 94.94 522 GLY A O 1
ATOM 4025 N N . ALA A 1 523 ? -12.881 -4.304 8.221 1.00 94.44 523 ALA A N 1
ATOM 4026 C CA . ALA A 1 523 ? -13.891 -4.972 7.407 1.00 94.44 523 ALA A CA 1
ATOM 4027 C C . ALA A 1 523 ? -13.642 -4.776 5.912 1.00 94.44 523 ALA A C 1
ATOM 4029 O O . ALA A 1 523 ? -13.174 -3.721 5.496 1.00 94.44 523 ALA A O 1
ATOM 4030 N N . GLY A 1 524 ? -14.065 -5.743 5.099 1.00 89.81 524 GLY A N 1
ATOM 4031 C CA . GLY A 1 524 ? -13.941 -5.654 3.648 1.00 89.81 524 GLY A CA 1
ATOM 4032 C C . GLY A 1 524 ? -12.532 -5.944 3.170 1.00 89.81 524 GLY A C 1
ATOM 4033 O O . GLY A 1 524 ? -11.557 -5.758 3.891 1.00 89.81 524 GLY A O 1
ATOM 4034 N N . ARG A 1 525 ? -12.433 -6.473 1.955 1.00 85.81 525 ARG A N 1
ATOM 4035 C CA . ARG A 1 525 ? -11.166 -6.951 1.410 1.00 85.81 525 ARG A CA 1
ATOM 4036 C C . ARG A 1 525 ? -10.511 -5.888 0.533 1.00 85.81 525 ARG A C 1
ATOM 4038 O O . ARG A 1 525 ? -11.242 -5.142 -0.124 1.00 85.81 525 ARG A O 1
ATOM 4045 N N . PRO A 1 526 ? -9.174 -5.874 0.419 1.00 79.19 526 PRO A N 1
ATOM 4046 C CA . PRO A 1 526 ? -8.483 -4.956 -0.478 1.00 79.19 526 PRO A CA 1
ATOM 4047 C C . PRO A 1 526 ? -8.986 -5.011 -1.931 1.00 79.19 526 PRO A C 1
ATOM 4049 O O . PRO A 1 526 ? -9.041 -3.984 -2.601 1.00 79.19 526 PRO A O 1
ATOM 4052 N N . GLU A 1 5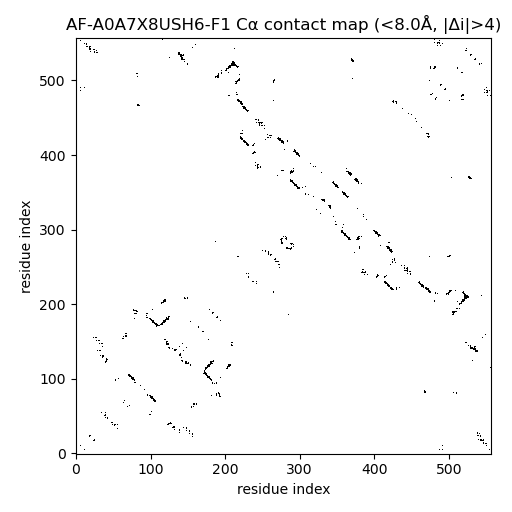27 ? -9.435 -6.177 -2.419 1.00 74.31 527 GLU A N 1
ATOM 4053 C CA . GLU A 1 527 ? -9.947 -6.338 -3.795 1.00 74.31 527 GLU A CA 1
ATOM 4054 C C . GLU A 1 527 ? -11.298 -5.644 -4.044 1.00 74.31 527 GLU A C 1
ATOM 4056 O O . GLU A 1 527 ? -11.733 -5.483 -5.193 1.00 74.31 527 GLU A O 1
ATOM 4061 N N . ASN A 1 528 ? -11.985 -5.252 -2.969 1.00 79.19 528 ASN A N 1
ATOM 4062 C CA . ASN A 1 528 ? -13.246 -4.525 -3.034 1.00 79.19 528 ASN A CA 1
ATOM 4063 C C . ASN A 1 528 ? -13.030 -3.006 -3.109 1.00 79.19 528 ASN A C 1
ATOM 4065 O O . ASN A 1 528 ? -13.997 -2.265 -3.293 1.00 79.19 528 ASN A O 1
ATOM 4069 N N . ILE A 1 529 ? -11.785 -2.527 -3.017 1.00 73.94 529 ILE A N 1
ATOM 4070 C CA . ILE A 1 529 ? -11.420 -1.133 -3.277 1.00 73.94 529 ILE A CA 1
ATOM 4071 C C . ILE A 1 529 ? -11.400 -0.931 -4.797 1.00 73.94 529 ILE A C 1
ATOM 4073 O O . ILE A 1 529 ? -10.373 -1.034 -5.466 1.00 73.94 529 ILE A O 1
ATOM 4077 N N . ARG A 1 530 ? -12.585 -0.708 -5.372 1.00 66.62 530 ARG A N 1
ATOM 4078 C CA . ARG A 1 530 ? -12.775 -0.473 -6.809 1.00 66.62 530 ARG A CA 1
ATOM 4079 C C . ARG A 1 530 ? -13.273 0.940 -7.056 1.00 66.62 530 ARG A C 1
ATOM 4081 O O . ARG A 1 530 ? -14.133 1.438 -6.333 1.00 66.62 530 ARG A O 1
ATOM 4088 N N . TRP A 1 531 ? -12.784 1.551 -8.136 1.00 61.94 531 TRP A N 1
ATOM 4089 C CA . TRP A 1 531 ? -13.042 2.958 -8.451 1.00 61.94 531 TRP A CA 1
ATOM 4090 C C . TRP A 1 531 ? -14.542 3.281 -8.555 1.00 61.94 531 TRP A C 1
ATOM 4092 O O . TRP A 1 531 ? -14.995 4.232 -7.940 1.00 61.94 531 TRP A O 1
ATOM 4102 N N . ASN A 1 532 ? -15.347 2.489 -9.270 1.00 66.44 532 ASN A N 1
ATOM 4103 C CA . ASN A 1 532 ? -16.789 2.767 -9.448 1.00 66.44 532 ASN A CA 1
ATOM 4104 C C . ASN A 1 532 ? -17.721 1.770 -8.757 1.00 66.44 532 ASN A C 1
ATOM 4106 O O . ASN A 1 532 ? -18.913 2.030 -8.621 1.00 66.44 532 ASN A O 1
ATOM 4110 N N . GLU A 1 533 ? -17.191 0.620 -8.357 1.00 72.56 533 GLU A N 1
ATOM 4111 C CA . GLU A 1 533 ? -17.986 -0.553 -7.977 1.00 72.56 533 GLU A CA 1
ATOM 4112 C C . GLU A 1 533 ? -17.553 -1.121 -6.628 1.00 72.56 533 GLU A C 1
ATOM 4114 O O . GLU A 1 533 ? -17.825 -2.282 -6.318 1.00 72.56 533 GLU A O 1
ATOM 4119 N N . GLY A 1 534 ? -16.848 -0.311 -5.834 1.00 80.88 534 GLY A N 1
ATOM 4120 C CA . GLY A 1 534 ? -16.461 -0.702 -4.493 1.00 80.88 534 GLY A CA 1
ATOM 4121 C C . GLY A 1 534 ? -17.686 -1.069 -3.665 1.00 80.88 534 GLY A C 1
ATOM 4122 O O . GLY A 1 534 ? -18.777 -0.516 -3.846 1.00 80.88 534 GLY A O 1
ATOM 4123 N N . TYR A 1 535 ? -17.526 -2.044 -2.780 1.00 89.00 535 TYR A N 1
ATOM 4124 C CA . TYR A 1 535 ? -18.605 -2.479 -1.908 1.00 89.00 535 TYR A CA 1
ATOM 4125 C C . TYR A 1 535 ? -18.079 -2.980 -0.571 1.00 89.00 535 TYR A C 1
ATOM 4127 O O . TYR A 1 535 ? -16.925 -3.387 -0.444 1.00 89.00 535 TYR A O 1
ATOM 4135 N N . ILE A 1 536 ? -18.966 -2.969 0.416 1.00 93.25 536 ILE A N 1
ATOM 4136 C CA . ILE A 1 536 ? -18.753 -3.570 1.726 1.00 93.25 536 ILE A CA 1
ATOM 4137 C C . ILE A 1 536 ? -19.959 -4.438 2.083 1.00 93.25 536 ILE A C 1
ATOM 4139 O O . ILE A 1 536 ? -21.110 -4.065 1.830 1.00 93.25 536 ILE A O 1
ATOM 4143 N N . ASP A 1 537 ? -19.689 -5.608 2.654 1.00 95.00 537 ASP A N 1
ATOM 4144 C CA . ASP A 1 537 ? -20.709 -6.483 3.218 1.00 95.00 537 ASP A CA 1
ATOM 4145 C C . ASP A 1 537 ? -20.976 -6.058 4.676 1.00 95.00 537 ASP A C 1
ATOM 4147 O O . ASP A 1 537 ? -20.061 -5.953 5.494 1.00 95.00 537 ASP A O 1
ATOM 4151 N N . ILE A 1 538 ? -22.240 -5.804 5.024 1.00 96.19 538 ILE A N 1
ATOM 4152 C CA . ILE A 1 538 ? -22.645 -5.458 6.395 1.00 96.19 538 ILE A CA 1
ATOM 4153 C C . ILE A 1 538 ? -22.254 -6.557 7.406 1.00 96.19 538 ILE A C 1
ATOM 4155 O O . ILE A 1 538 ? -21.742 -6.198 8.469 1.00 96.19 538 ILE A O 1
ATOM 4159 N N . PRO A 1 539 ? -22.389 -7.866 7.104 1.00 96.38 539 PRO A N 1
ATOM 4160 C CA . PRO A 1 539 ? -21.895 -8.922 7.989 1.00 96.38 539 PRO A CA 1
ATOM 4161 C C . PRO A 1 539 ? -20.390 -8.834 8.284 1.00 96.38 539 PRO A C 1
ATOM 4163 O O . PRO A 1 539 ? -19.978 -9.080 9.420 1.00 96.38 539 PRO A O 1
ATOM 4166 N N . ASP A 1 540 ? -19.568 -8.425 7.309 1.00 95.75 540 ASP A N 1
ATOM 4167 C CA . ASP A 1 540 ? -18.130 -8.218 7.525 1.00 95.75 540 ASP A CA 1
ATOM 4168 C C . ASP A 1 540 ? -17.891 -7.060 8.502 1.00 95.75 540 ASP A C 1
ATOM 4170 O O . ASP A 1 540 ? -17.058 -7.171 9.403 1.00 95.75 540 ASP A O 1
ATOM 4174 N N . LEU A 1 541 ? -18.659 -5.970 8.390 1.00 96.88 541 LEU A N 1
ATOM 4175 C CA . LEU A 1 541 ? -18.600 -4.860 9.346 1.00 96.88 541 LEU A CA 1
ATOM 4176 C C . LEU A 1 541 ? -19.024 -5.275 10.755 1.00 96.88 541 LEU A C 1
ATOM 4178 O O . LEU A 1 541 ? -18.359 -4.906 11.720 1.00 96.88 541 LEU A O 1
ATOM 4182 N N . GLN A 1 542 ? -20.083 -6.072 10.891 1.00 97.81 542 GLN A N 1
ATOM 4183 C CA . GLN A 1 542 ? -20.533 -6.581 12.189 1.00 97.81 542 GLN A CA 1
ATOM 4184 C C . GLN A 1 542 ? -19.487 -7.493 12.840 1.00 97.81 542 GLN A C 1
ATOM 4186 O O . GLN A 1 542 ? -19.205 -7.369 14.034 1.00 97.81 542 GLN A O 1
ATOM 4191 N N . LYS A 1 543 ? -18.858 -8.378 12.057 1.00 97.31 543 LYS A N 1
ATOM 4192 C CA . LYS A 1 543 ? -17.775 -9.238 12.549 1.00 97.31 543 LYS A CA 1
ATOM 4193 C C . LYS A 1 543 ? -16.538 -8.424 12.929 1.00 97.31 543 LYS A C 1
ATOM 4195 O O . LYS A 1 543 ? -15.954 -8.661 13.987 1.00 97.31 543 LYS A O 1
ATOM 4200 N N . SER A 1 544 ? -16.177 -7.429 12.121 1.00 97.38 544 SER A N 1
ATOM 4201 C CA . SER A 1 544 ? -15.094 -6.499 12.444 1.00 97.38 544 SER A CA 1
ATOM 4202 C C . SER A 1 544 ? -15.385 -5.707 13.723 1.00 97.38 544 SER A C 1
ATOM 4204 O O . SER A 1 544 ? -14.499 -5.545 14.563 1.00 97.38 544 SER A O 1
ATOM 4206 N N . LEU A 1 545 ? -16.636 -5.281 13.935 1.00 98.25 545 LEU A N 1
ATOM 4207 C CA . LEU A 1 545 ? -17.070 -4.589 15.151 1.00 98.25 545 LEU A CA 1
ATOM 4208 C C . LEU A 1 545 ? -16.874 -5.463 16.385 1.00 98.25 545 LEU A C 1
ATOM 4210 O O . LEU A 1 545 ? -16.311 -4.993 17.369 1.00 98.25 545 LEU A O 1
ATOM 4214 N N . ALA A 1 546 ? -17.280 -6.732 16.326 1.00 97.94 546 ALA A N 1
ATOM 4215 C CA . ALA A 1 546 ? -17.087 -7.667 17.430 1.00 97.94 546 ALA A CA 1
ATOM 4216 C C . ALA A 1 546 ? -15.602 -7.796 17.813 1.00 97.94 546 ALA A C 1
ATOM 4218 O O . ALA A 1 546 ? -15.240 -7.634 18.979 1.00 97.94 546 ALA A O 1
ATOM 4219 N N . ILE A 1 547 ? -14.740 -8.049 16.822 1.00 97.81 547 ILE A N 1
ATOM 4220 C CA . ILE A 1 547 ? -13.302 -8.274 17.027 1.00 97.81 547 ILE A CA 1
ATOM 4221 C C . ILE A 1 547 ? -12.621 -7.001 17.533 1.00 97.81 547 ILE A C 1
ATOM 4223 O O . ILE A 1 547 ? -11.959 -7.019 18.568 1.00 97.81 547 ILE A O 1
ATOM 4227 N N . SER A 1 548 ? -12.804 -5.885 16.830 1.00 97.50 548 SER A N 1
ATOM 4228 C CA . SER A 1 548 ? -12.161 -4.615 17.176 1.00 97.50 548 SER A CA 1
ATOM 4229 C C . SER A 1 548 ? -12.631 -4.076 18.529 1.00 97.50 548 SER A C 1
ATOM 4231 O O . SER A 1 548 ? -11.806 -3.574 19.287 1.00 97.50 548 SER A O 1
ATOM 4233 N N . ALA A 1 549 ? -13.915 -4.225 18.884 1.00 97.50 549 ALA A N 1
ATOM 4234 C CA . ALA A 1 549 ? -14.426 -3.812 20.192 1.00 97.50 549 ALA A CA 1
ATOM 4235 C C . ALA A 1 549 ? -13.847 -4.660 21.333 1.00 97.50 549 ALA A C 1
ATOM 4237 O O . ALA A 1 549 ? -13.515 -4.118 22.384 1.00 97.50 549 ALA A O 1
ATOM 4238 N N . LEU A 1 550 ? -13.686 -5.974 21.134 1.00 97.56 550 LEU A N 1
ATOM 4239 C CA . LEU A 1 550 ? -13.051 -6.855 22.121 1.00 97.56 550 LEU A CA 1
ATOM 4240 C C . LEU A 1 550 ? -11.557 -6.573 22.271 1.00 97.56 550 LEU A C 1
ATOM 4242 O O . LEU A 1 550 ? -11.050 -6.548 23.394 1.00 97.56 550 LEU A O 1
ATOM 4246 N N . ALA A 1 551 ? -10.865 -6.316 21.160 1.00 96.94 551 ALA A N 1
ATOM 4247 C CA . ALA A 1 551 ? -9.466 -5.914 21.176 1.00 96.94 551 ALA A CA 1
ATOM 4248 C C . ALA A 1 551 ? -9.307 -4.585 21.926 1.00 96.94 551 ALA A C 1
ATOM 4250 O O . ALA A 1 551 ? -8.519 -4.507 22.868 1.00 96.94 551 ALA A O 1
ATOM 4251 N N . ALA A 1 552 ? -10.134 -3.586 21.602 1.00 96.19 552 ALA A N 1
ATOM 4252 C CA . ALA A 1 552 ? -10.166 -2.312 22.309 1.00 96.19 552 ALA A CA 1
ATOM 4253 C C . ALA A 1 552 ? -10.440 -2.504 23.807 1.00 96.19 552 ALA A C 1
ATOM 4255 O O . ALA A 1 552 ? -9.680 -2.008 24.635 1.00 96.19 552 ALA A O 1
ATOM 4256 N N . TRP A 1 553 ? -11.460 -3.292 24.167 1.00 95.56 553 TRP A N 1
ATOM 4257 C CA . TRP A 1 553 ? -11.804 -3.587 25.559 1.00 95.56 553 TRP A CA 1
ATOM 4258 C C . TRP A 1 553 ? -10.647 -4.233 26.330 1.00 95.56 553 TRP A C 1
ATOM 4260 O O . TRP A 1 553 ? -10.418 -3.914 27.495 1.00 95.56 553 TRP A O 1
ATOM 4270 N N . SER A 1 554 ? -9.882 -5.116 25.683 1.00 94.06 554 SER A N 1
ATOM 4271 C CA . SER A 1 554 ? -8.730 -5.772 26.308 1.00 94.06 554 SER A CA 1
ATOM 4272 C C . SER A 1 554 ? -7.615 -4.798 26.711 1.00 94.06 554 SER A C 1
ATOM 4274 O O . SER A 1 554 ? -6.912 -5.074 27.684 1.00 94.06 554 SER A O 1
ATOM 4276 N N . LEU A 1 555 ? -7.492 -3.670 25.997 1.00 93.19 555 LEU A N 1
ATOM 4277 C CA . LEU A 1 555 ? -6.446 -2.657 26.175 1.00 93.19 555 LEU A CA 1
ATOM 4278 C C . LEU A 1 555 ? -6.812 -1.587 27.208 1.00 93.19 555 LEU A C 1
ATOM 4280 O O . LEU A 1 555 ? -5.923 -1.003 27.823 1.00 93.19 555 LEU A O 1
ATOM 4284 N N . ILE A 1 556 ? -8.109 -1.337 27.399 1.00 91.31 556 ILE A N 1
ATOM 4285 C CA . ILE A 1 556 ? -8.623 -0.209 28.198 1.00 91.31 556 ILE A CA 1
ATOM 4286 C C . ILE A 1 556 ? -9.274 -0.614 29.522 1.00 91.31 556 ILE A C 1
ATOM 4288 O O . ILE A 1 556 ? -9.803 0.249 30.226 1.00 91.31 556 ILE A O 1
ATOM 4292 N N . ARG A 1 557 ? -9.313 -1.912 29.821 1.00 82.94 557 ARG A N 1
ATOM 4293 C CA . ARG A 1 557 ? -9.853 -2.442 31.076 1.00 82.94 557 ARG A CA 1
ATOM 4294 C C . ARG A 1 557 ? -8.884 -2.309 32.240 1.00 82.94 557 ARG A C 1
ATOM 4296 O O . ARG A 1 557 ? -7.652 -2.361 32.029 1.00 82.94 557 ARG A O 1
#

Secondary structure (DSSP, 8-state):
-----PPPHHHHHHHHHHHHSHHHHHHHHHHHHHHTTS--BS-S-HHHHHHHHHHHHHHHHHHHHHHHGGGSEEEEEE----S-S---STTSHHHHTT-EEEEEEE--S--S----EEEEEE--BPSSP---EEETTEEE-TTIIIIIHHHHHHHHHHHHHHHHHHHH-PPPSS-EEEEEE--TT-GGG-S-GGGG-GGGTT--EEE----TT--EEEE-EEEEEEEEEE---TTT--GGGTHHHHHHHHHHHHHHHHHH---TTS-GGG--EEEEEETTEE-TT-SS--EEEEEEEEE-SS-HHHHHHHHHHHHHHHHHHHHHHH--TTT-B-TTT--BS-S-SEEEEEEP-SSSEEEEEEEE-B--STT-GGG-B-HHHHHHHHHHHHHHHGGG-TT-EEEEEESS--S-TTEEEEEEEEEE-TTS-HHHHHHHHHHHHHHHHHHHHHHHTPPP-GGGEEEEE-TT-B--EE--TTSHHHHHHHHHHHHTT---PPPEE---THHHHHHHTTT--EEE--SS-GGG--TTT-EEEHHHHHHHHHHHHHHHHHHH-

Foldseek 3Di:
DDPPPADDLVLLVLLLVVLQDPVVLVLLVVLLLVLLVQFQAPDDDPVSNLVSLVVVVVVVVVLLCVQANPQKDKDWAQQDQDLAPDPPDPVLCSLRPPHTKIKIKHFFPAPPPAAAAEEEFERYFHPDRDRWDDDDQKIWTGCSQFGSSSVSLVSSLSNSLSCCCVPVVDTFRGMYMYIYDYDCVPLRRVAGPVLPDPVNFQHAYAYEGAAAQFKAFWAWFKWWKKKKFFDPDPPAAFSLLLLLLLLVLLQVLLVVLLVLDDDQQEDSVPFGWFWADKQPFGDSPASAGFKFKKKKWKDAPDDLVVVQVVLVVLLVVLVVVVCVVQNDQQPDADPPPRHRQDVDQKDWDFDDDDRTTMIMIMGGWGGAFFQPRSRTGHSSNSSSSSSVSCLVCVVVCPRMRMHMDTPPNPDDSRMMMIIIMGIHALSDFQVRSVVSSVVSSLVSNVVSCVSVVHDDDPVSMDMDTRSQGDHIDGFDCPQLLNVLLCSLCVSSVHHNDRHHYGPSRNHQVSNVVSNHNYMYGYFHHRNLNGRRTRMGRSSSSSSRSSSVSSSSSSSRD

Radius of gyration: 26.69 Å; Cα contacts (8 Å, |Δi|>4): 1184; chains: 1; bounding box: 64×46×87 Å

Nearest PDB structures (foldseek):
  7rsf-assembly1_B  TM=6.077E-01  e=1.478E-14  Escherichia coli str. K-12 substr. MG1655
  4q7a-assembly1_A  TM=6.470E-01  e=7.210E-13  Sphaerobacter thermophilus DSM 20745
  5xoy-assembly1_B-2  TM=6.283E-01  e=1.230E-11  Thermus thermophilus HB27
  3ct9-assembly1_A  TM=6.096E-01  e=2.566E-11  Bacteroides thetaiotaomicron VPI-5482
  3ct9-assembly1_B  TM=6.385E-01  e=1.006E-10  Bacteroides thetaiotaomicron VPI-5482